Protein 5Z08 (pdb70)

Radius of gyration: 28.12 Å; Cα contacts (8 Å, |Δi|>4): 735; chains: 4; bounding box: 85×57×72 Å

Nearest PDB structures (foldseek):
  5z08-assembly1_C  TM=1.010E+00  e=4.435E-18  Thermothielavioides terrestris NRRL 8126
  7pb4-assembly1_K  TM=8.223E-01  e=1.857E-04  Homo sapiens
  7yyh-assembly1_K  TM=5.381E-01  e=1.713E-03  Homo sapiens
  7ywx-assembly1_K  TM=5.232E-01  e=1.217E-02  Homo sapiens
  5z08-assembly1_D  TM=1.023E+00  e=4.153E-07  Thermothielavioides terrestris NRRL 8126

InterPro domains:
  IPR012485 Centromere protein I [PF07778] (4-325)

Sequence (574 aa):
GLPRLIDAIEEASKIPAKRRQTPIKPTIEKLTTHLYTHGASPDSLLRLADLLTLRNHLDQASLAAITRNLYPSSTVSDEVVLRFIGALGHGQLKPTLALQALFLRWLVMVYHLLENPGVLGQVYGVLFDLLDTAAIRPQLCHLLALVTRRKHVRPFRIQAILTLSRQTGGDPNLTGLLRVFKNYYPEIIVSAFKHPDPQWRQHLDEIQQRRSEAGLPRLIDAIEEASKIPAKRRQTPIKPTIEKLTTHLYTHGASPDSLLRLADLLTLRNHLDQASLAAITRNLYPSSTVSDEVVLRFIGALGHGQLKPTLALQALFLRWLVMVYHLLENPGVLGQVYGVLFDLLDTAAIRPQLCHLLALVTRRKHVRPFRIQAILTLSRQTGGDPNLTGLLRVFKNYYPEIIVSAFKHPDPQWRQHLDEIQQRRSEARQKDEWAKKTSSLMKQLDWFIGEHLGAMLAAEALAASAEMRDLIEQLMNKLVEAGGDNSATYVEIPRESAAARFLVRSKVAMFHPNDARRLRLVDFGRDLDDHEAEMKSNRRRWRIMKGAASAIVAGSGIDWVRDERLRDLVLDLP

Solvent-accessible surface area: 28111 Å² total; per-residue (Å²): 80,10,74,182,32,0,75,45,0,61,128,12,3,133,66,59,66,204,195,44,193,96,91,12,132,76,31,6,103,139,0,27,79,47,0,108,60,97,4,0,48,49,115,14,0,41,66,0,0,39,8,2,11,112,166,29,86,11,72,85,77,6,12,19,38,0,6,125,26,0,10,0,30,33,33,0,26,48,94,0,0,78,76,0,7,50,5,5,5,142,44,170,134,71,24,60,52,73,4,0,15,27,0,0,62,6,0,2,4,0,26,59,14,13,97,69,55,43,11,0,16,156,27,4,24,71,0,13,105,26,7,102,18,69,56,0,20,59,49,0,0,13,0,0,7,18,5,0,94,114,138,14,0,110,104,124,33,22,111,47,2,36,46,27,30,174,129,54,46,80,21,87,33,1,75,0,0,18,94,13,0,36,114,65,64,121,140,64,118,165,68,67,10,143,15,51,36,76,146,18,45,86,29,1,20,79,5,15,41,116,57,5,59,44,86,12,72,196,27,1,71,45,1,42,101,21,9,160,49,54,58,205,156,35,188,93,98,18,152,73,37,5,84,137,0,18,85,48,0,107,66,96,4,0,42,53,108,8,0,49,73,0,0,41,12,3,8,78,163,44,90,13,66,84,76,12,12,18,27,0,5,121,23,0,11,0,32,32,37,0,20,39,59,0,0,1,30,1,1,20,2,6,3,127,39,158,90,40,20,59,58,74,4,0,15,24,0,0,55,4,1,3,3,0,23,50,16,15,102,62,60,42,2,0,14,23,2,4,22,19,0,10,40,33,3,81,19,65,60,0,20,54,47,0,0,15,0,0,7,14,6,1,108,104,86,11,0,23,32,39,30,26,106,49,3,41,48,26,19,176,126,56,71,38,23,83,27,1,54,3,0,13,115,24,0,68,129,71,19,95,141,12,122,152,57,55,12,133,13,58,29,82,144,14,44,82,27,2,17,80,3,21,39,109,57,8,69,29,197,106,52,97,91,47,40,148,85,15,57,62,17,68,145,54,2,49,60,0,2,38,113,64,0,0,54,104,38,64,127,152,28,126,64,16,14,68,88,0,75,80,16,9,68,91,3,18,75,32,10,41,139,23,52,61,85,89,90,59,3,47,5,110,15,102,200,170,21,48,2,2,148,15,0,41,168,9,79,3,2,86,71,49,119,136,36,65,86,64,0,22,4,18,19,18,0,105,20,74,92,47,220,73,85,99,10,81,42,31,31,46,80,13,55,3,8,16,18,2,0,17,11,0,0,22,35,12,28,45,47,9,3,80,56,140,111,4,43,92,2,2,32,39,66,145

Foldseek 3Di:
DLVVLLVVVVVCQAPAQVPDPDDNVVSLVVNLVCCLVQAAEQVRLLSLLCSLWFRTRDDPVSSVSCLLSRQHAAAHELSSVVSLLVQDDDDPGHDDL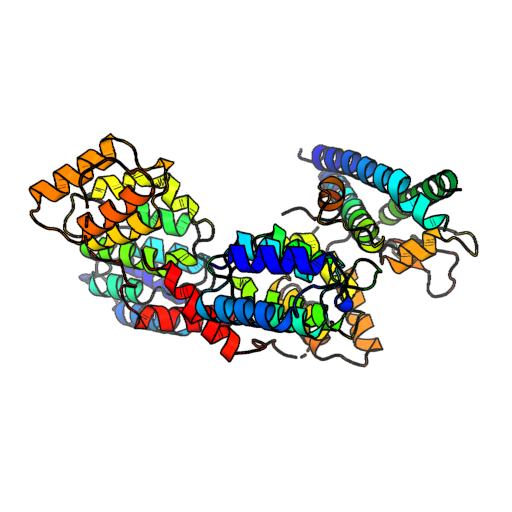LSNLSSLLSCLLRCVRHPCNCSCVVCLCSLLVCCLPVSNNLSSLSSNLVRDDLVPLDPVSLVVLVVSCVVVPHDVSSLQSNQSSCVNPPDDDHPDDDNPDVVSSVSSVVSRVCVVDD/DQVVLLVVVVVVQADAQVPDPDHCVVSLVVNLVVCLVAAAEQVRLLSLLCSLWFDTRDDPVSSVSCLLSRQHAAAYEPSSVVSLLVQDDDDPGHDDLVVNLSVLLSCLLRCVRYPCNCSCVVCLVSLLVCCLPPSNNLSSLSSNLVNDDLVPLDPVSLVVLVVVCVVVVHDVSSLCSVVSSCVNPVVDDHPPDDRPDVVSSVSSVVSHVCVVPD/DCVCVVVVVVVVVLVVVLVCLQPPVLVVLVCVSNVRSVVLNVVVVLQVVQVVVCVPPPPRRWDFAPPDNVSQVVCVVVQQKDADPVDRRIIHGPCPPDDPVD/DCPVVVVVVVVVVVQLVVQQCVLVVVPDPLPPDPVSVVSNDDDD

Structure (mmCIF, N/CA/C/O backbone):
data_5Z08
#
_entry.id   5Z08
#
_cell.length_a   67.847
_cell.length_b   67.847
_cell.length_c   186.269
_cell.angle_alpha   90.00
_cell.angle_beta   90.00
_cell.angle_gamma   90.00
#
_symmetry.space_group_name_H-M   'P 41'
#
loop_
_entity.id
_entity.type
_entity.pdbx_description
1 polymer Cenp-I
2 polymer Cenp-K
3 polymer Cenp-H
4 water water
#
loop_
_atom_site.group_PDB
_atom_site.id
_atom_site.type_symbol
_atom_site.label_atom_id
_atom_site.label_alt_id
_atom_site.label_comp_id
_atom_site.label_asym_id
_atom_site.label_entity_id
_atom_site.label_seq_id
_atom_site.pdbx_PDB_ins_code
_atom_site.Cartn_x
_atom_site.Cartn_y
_atom_site.Cartn_z
_atom_site.occupancy
_atom_site.B_iso_or_equiv
_atom_site.auth_seq_id
_atom_site.auth_comp_id
_atom_site.auth_asym_id
_atom_site.auth_atom_id
_atom_site.pdbx_PDB_model_num
ATOM 1 N N . GLY A 1 8 ? 80.339 57.075 -37.630 1.00 85.13 8 GLY A N 1
ATOM 2 C CA . GLY A 1 8 ? 79.259 56.788 -38.566 1.00 84.70 8 GLY A CA 1
ATOM 3 C C . GLY A 1 8 ? 77.864 56.924 -37.957 1.00 78.02 8 GLY A C 1
ATOM 4 O O . GLY A 1 8 ? 76.847 56.953 -38.650 1.00 72.87 8 GLY A O 1
ATOM 5 N N . LEU A 1 9 ? 77.819 57.002 -36.634 1.00 80.80 9 LEU A N 1
ATOM 6 C CA . LEU A 1 9 ? 76.533 57.169 -35.969 1.00 76.32 9 LEU A CA 1
ATOM 7 C C . LEU A 1 9 ? 75.875 58.522 -36.242 1.00 75.01 9 LEU A C 1
ATOM 8 O O . LEU A 1 9 ? 74.633 58.562 -36.327 1.00 71.88 9 LEU A O 1
ATOM 13 N N . PRO A 1 10 ? 76.603 59.637 -36.399 1.00 77.58 10 PRO A N 1
ATOM 14 C CA . PRO A 1 10 ? 75.934 60.894 -36.797 1.00 75.29 10 PRO A CA 1
ATOM 15 C C . PRO A 1 10 ? 75.037 60.784 -38.026 1.00 71.01 10 PRO A C 1
ATOM 16 O O . PRO A 1 10 ? 73.905 61.287 -38.004 1.00 69.14 10 PRO A O 1
ATOM 20 N N . ARG A 1 11 ? 75.514 60.144 -39.099 1.00 66.96 11 ARG A N 1
ATOM 21 C CA . ARG A 1 11 ? 74.735 60.078 -40.334 1.00 64.37 11 ARG A CA 1
ATOM 22 C C . ARG A 1 11 ? 73.434 59.296 -40.142 1.00 63.29 11 ARG A C 1
ATOM 23 O O . ARG A 1 11 ? 72.384 59.685 -40.670 1.00 62.82 11 ARG A O 1
ATOM 31 N N . LEU A 1 12 ? 73.484 58.189 -39.394 1.00 59.90 12 LEU A N 1
ATOM 32 C CA . LEU A 1 12 ? 72.269 57.426 -39.102 1.00 58.62 12 LEU A CA 1
ATOM 33 C C . LEU A 1 12 ? 71.223 58.286 -38.395 1.00 52.11 12 LEU A C 1
ATOM 34 O O . LEU A 1 12 ? 70.034 58.239 -38.725 1.00 51.83 12 LEU A O 1
ATOM 39 N N . ILE A 1 13 ? 71.649 59.059 -37.398 1.00 54.99 13 ILE A N 1
ATOM 40 C CA . ILE A 1 13 ? 70.711 59.890 -36.649 1.00 51.98 13 ILE A CA 1
ATOM 41 C C . ILE A 1 13 ? 70.138 60.986 -37.540 1.00 53.29 13 ILE A C 1
ATOM 42 O O . ILE A 1 13 ? 68.926 61.241 -37.528 1.00 50.19 13 ILE A O 1
ATOM 47 N N . ASP A 1 14 ? 71.001 61.656 -38.316 1.00 57.05 14 ASP A N 1
ATOM 48 C CA . ASP A 1 14 ? 70.541 62.613 -39.326 1.00 63.45 14 ASP A CA 1
ATOM 49 C C . ASP A 1 14 ? 69.367 62.068 -40.133 1.00 54.42 14 ASP A C 1
ATOM 50 O O . ASP A 1 14 ? 68.306 62.699 -40.217 1.00 52.68 14 ASP A O 1
ATOM 55 N N . ALA A 1 15 ? 69.516 60.865 -40.688 1.00 52.37 15 ALA A N 1
ATOM 56 C CA . ALA A 1 15 ? 68.452 60.320 -41.520 1.00 49.99 15 ALA A CA 1
ATOM 57 C C . ALA A 1 15 ? 67.204 60.010 -40.695 1.00 52.13 15 ALA A C 1
ATOM 58 O O . ALA A 1 15 ? 66.073 60.198 -41.166 1.00 50.72 15 ALA A O 1
ATOM 60 N N . ILE A 1 16 ? 67.380 59.541 -39.461 1.00 48.02 16 ILE A N 1
ATOM 61 C CA . ILE A 1 16 ? 66.214 59.190 -38.663 1.00 45.30 16 ILE A CA 1
ATOM 62 C C . ILE A 1 16 ? 65.485 60.451 -38.222 1.00 44.77 16 ILE A C 1
ATOM 63 O O . ILE A 1 16 ? 64.250 60.507 -38.232 1.00 48.88 16 ILE A O 1
ATOM 68 N N . GLU A 1 17 ? 66.233 61.503 -37.883 1.00 45.61 17 GLU A N 1
ATOM 69 C CA . GLU A 1 17 ? 65.605 62.791 -37.608 1.00 52.11 17 GLU A CA 1
ATOM 70 C C . GLU A 1 17 ? 64.771 63.259 -38.795 1.00 57.46 17 GLU A C 1
ATOM 71 O O . GLU A 1 17 ? 63.618 63.678 -38.631 1.00 57.89 17 GLU A O 1
ATOM 77 N N . GLU A 1 18 ? 65.349 63.218 -40.003 1.00 53.53 18 GLU A N 1
ATOM 78 C CA . GLU A 1 18 ? 64.623 63.702 -41.176 1.00 59.25 18 GLU A CA 1
ATOM 79 C C . GLU A 1 18 ? 63.315 62.940 -41.349 1.00 52.62 18 GLU A C 1
ATOM 80 O O . GLU A 1 18 ? 62.242 63.540 -41.474 1.00 51.25 18 GLU A O 1
ATOM 86 N N . ALA A 1 19 ? 63.383 61.610 -41.290 1.00 45.83 19 ALA A N 1
ATOM 87 C CA . ALA A 1 19 ? 62.197 60.800 -41.511 1.00 50.18 19 ALA A CA 1
ATOM 88 C C . ALA A 1 19 ? 61.192 60.938 -40.376 1.00 52.22 19 ALA A C 1
ATOM 89 O O . ALA A 1 19 ? 59.989 60.758 -40.598 1.00 54.30 19 ALA A O 1
ATOM 91 N N . SER A 1 20 ? 61.656 61.253 -39.159 1.00 52.31 20 SER A N 1
ATOM 92 C CA . SER A 1 20 ? 60.745 61.378 -38.027 1.00 47.46 20 SER A CA 1
ATOM 93 C C . SER A 1 20 ? 59.753 62.525 -38.202 1.00 50.68 20 SER A C 1
ATOM 94 O O . SER A 1 20 ? 58.723 62.552 -37.521 1.00 52.06 20 SER A O 1
ATOM 97 N N . LYS A 1 21 ? 60.031 63.479 -39.087 1.00 49.36 21 LYS A N 1
ATOM 98 C CA . LYS A 1 21 ? 59.098 64.568 -39.318 1.00 50.71 21 LYS A CA 1
ATOM 99 C C . LYS A 1 21 ? 58.134 64.298 -40.468 1.00 53.09 21 LYS A C 1
ATOM 100 O O . LYS A 1 21 ? 57.302 65.155 -40.769 1.00 62.53 21 LYS A O 1
ATOM 106 N N . ILE A 1 22 ? 58.198 63.140 -41.106 1.00 52.50 22 ILE A N 1
ATOM 107 C CA . ILE A 1 22 ? 57.345 62.834 -42.251 1.00 52.72 22 ILE A CA 1
ATOM 108 C C . ILE A 1 22 ? 56.331 61.760 -41.829 1.00 48.46 22 ILE A C 1
ATOM 109 O O . ILE A 1 22 ? 56.739 60.677 -41.407 1.00 50.12 22 ILE A O 1
ATOM 114 N N . PRO A 1 23 ? 55.031 62.033 -41.922 1.00 50.33 23 PRO A N 1
ATOM 115 C CA . PRO A 1 23 ? 54.036 60.971 -41.696 1.00 52.02 23 PRO A CA 1
ATOM 116 C C . PRO A 1 23 ? 54.395 59.707 -42.475 1.00 52.66 23 PRO A C 1
ATOM 117 O O . PRO A 1 23 ? 54.864 59.770 -43.612 1.00 50.10 23 PRO A O 1
ATOM 121 N N . ALA A 1 24 ? 54.168 58.545 -41.849 1.00 47.91 24 ALA A N 1
ATOM 122 C CA . ALA A 1 24 ? 54.710 57.293 -42.370 1.00 43.67 24 ALA A CA 1
ATOM 123 C C . ALA A 1 24 ? 54.152 56.955 -43.756 1.00 52.39 24 ALA A C 1
ATOM 124 O O . ALA A 1 24 ? 54.873 56.421 -44.609 1.00 57.24 24 ALA A O 1
ATOM 126 N N . LYS A 1 25 ? 52.865 57.229 -43.993 1.00 51.00 25 LYS A N 1
ATOM 127 C CA . LYS A 1 25 ? 52.291 56.952 -45.306 1.00 50.09 25 LYS A CA 1
ATOM 128 C C . LYS A 1 25 ? 52.850 57.853 -46.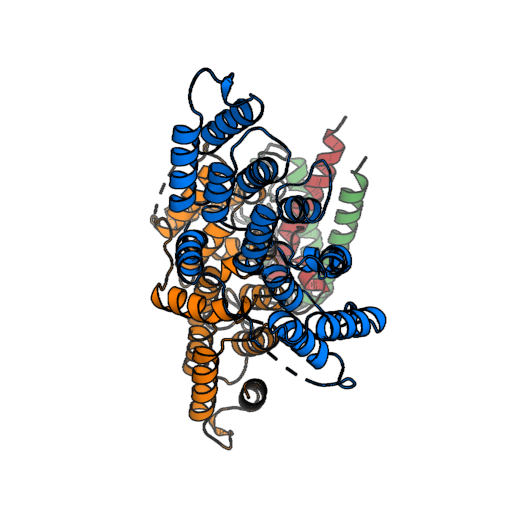391 1.00 57.01 25 LYS A C 1
ATOM 129 O O . LYS A 1 25 ? 52.779 57.487 -47.567 1.00 62.24 25 LYS A O 1
ATOM 135 N N . ARG A 1 26 ? 53.417 59.004 -46.035 1.00 55.19 26 ARG A N 1
ATOM 136 C CA . ARG A 1 26 ? 53.968 59.915 -47.027 1.00 56.23 26 ARG A CA 1
ATOM 137 C C . ARG A 1 26 ? 55.473 59.746 -47.241 1.00 56.46 26 ARG A C 1
ATOM 138 O O . ARG A 1 26 ? 56.038 60.417 -48.111 1.00 53.23 26 ARG A O 1
ATOM 146 N N . ARG A 1 27 ? 56.132 58.853 -46.501 1.00 47.01 27 ARG A N 1
ATOM 147 C CA . ARG A 1 27 ? 57.541 58.594 -46.765 1.00 48.88 27 ARG A CA 1
ATOM 148 C C . ARG A 1 27 ? 57.727 57.930 -48.127 1.00 51.01 27 ARG A C 1
ATOM 149 O O . ARG A 1 27 ? 56.833 57.256 -48.648 1.00 55.71 27 ARG A O 1
ATOM 157 N N . GLN A 1 28 ? 58.910 58.126 -48.700 1.00 54.93 28 GLN A N 1
ATOM 158 C CA . GLN A 1 28 ? 59.264 57.545 -49.992 1.00 53.27 28 GLN A CA 1
ATOM 159 C C . GLN A 1 28 ? 60.106 56.289 -49.844 1.00 52.69 28 GLN A C 1
ATOM 160 O O . GLN A 1 28 ? 60.298 55.556 -50.826 1.00 54.72 28 GLN A O 1
ATOM 166 N N . THR A 1 29 ? 60.575 56.011 -48.633 1.00 49.78 29 THR A N 1
ATOM 167 C CA . THR A 1 29 ? 61.360 54.834 -48.304 1.00 54.84 29 THR A CA 1
ATOM 168 C C . THR A 1 29 ? 61.124 54.556 -46.820 1.00 48.95 29 THR A C 1
ATOM 169 O O . THR A 1 29 ? 60.819 55.491 -46.071 1.00 47.80 29 THR A O 1
ATOM 173 N N . PRO A 1 30 ? 61.157 53.290 -46.396 1.00 48.99 30 PRO A N 1
ATOM 174 C CA . PRO A 1 30 ? 60.968 53.011 -44.957 1.00 46.13 30 PRO A CA 1
ATOM 175 C C . PRO A 1 30 ? 62.157 53.518 -44.157 1.00 49.57 30 PRO A C 1
ATOM 176 O O . PRO A 1 30 ? 63.297 53.501 -44.631 1.00 50.36 30 PRO A O 1
ATOM 180 N N . ILE A 1 31 ? 61.886 53.996 -42.936 1.00 44.09 31 ILE A N 1
ATOM 181 C CA . ILE A 1 31 ? 62.985 54.371 -42.057 1.00 38.37 31 ILE A CA 1
ATOM 182 C C . ILE A 1 31 ? 63.450 53.183 -41.211 1.00 41.92 31 ILE A C 1
ATOM 183 O O . ILE A 1 31 ? 64.581 53.204 -40.702 1.00 46.88 31 ILE A O 1
ATOM 188 N N . LYS A 1 32 ? 62.635 52.132 -41.071 1.00 40.66 32 LYS A N 1
ATOM 189 C CA . LYS A 1 32 ? 62.997 51.052 -40.146 1.00 45.78 32 LYS A CA 1
ATOM 190 C C . LYS A 1 32 ? 64.344 50.378 -40.447 1.00 49.07 32 LYS A C 1
ATOM 191 O O . LYS A 1 32 ? 65.066 50.075 -39.487 1.00 41.35 32 LYS A O 1
ATOM 197 N N . PRO A 1 33 ? 64.758 50.135 -41.700 1.00 48.07 33 PRO A N 1
ATOM 198 C CA . PRO A 1 33 ? 66.117 49.588 -41.911 1.00 43.10 33 PRO A CA 1
ATOM 199 C C . PRO A 1 33 ? 67.235 50.468 -41.358 1.00 44.80 33 PRO A C 1
ATOM 200 O O . PRO A 1 33 ? 68.270 49.952 -40.917 1.00 48.41 33 PRO A O 1
ATOM 204 N N . THR A 1 34 ? 67.079 51.788 -41.420 1.00 44.53 34 THR A N 1
ATOM 205 C CA . THR A 1 34 ? 68.060 52.687 -40.822 1.00 41.78 34 THR A CA 1
ATOM 206 C C . THR A 1 34 ? 67.993 52.639 -39.293 1.00 44.64 34 THR A C 1
ATOM 207 O O . THR A 1 34 ? 69.026 52.696 -38.614 1.00 42.79 34 THR A O 1
ATOM 211 N N . ILE A 1 35 ? 66.789 52.507 -38.730 1.00 38.70 35 ILE A N 1
ATOM 212 C CA . ILE A 1 35 ? 66.678 52.373 -37.279 1.00 39.27 35 ILE A CA 1
ATOM 213 C C . ILE A 1 35 ? 67.341 51.086 -36.807 1.00 40.61 35 ILE A C 1
ATOM 214 O O . ILE A 1 35 ? 67.990 51.055 -35.752 1.00 42.95 35 ILE A O 1
ATOM 219 N N . GLU A 1 36 ? 67.203 50.010 -37.588 1.00 39.60 36 GLU A N 1
ATOM 220 C CA . GLU A 1 36 ? 67.896 48.759 -37.297 1.00 44.06 36 GLU A CA 1
ATOM 221 C C . GLU A 1 36 ? 69.417 48.899 -37.415 1.00 48.81 36 GLU A C 1
ATOM 222 O O . GLU A 1 36 ? 70.157 48.263 -36.651 1.00 42.87 36 GLU A O 1
ATOM 228 N N . LYS A 1 37 ? 69.912 49.709 -38.364 1.00 47.09 37 LYS A N 1
ATOM 229 C CA . LYS A 1 37 ? 71.348 49.995 -38.387 1.00 47.04 37 LYS A CA 1
ATOM 230 C C . LYS A 1 37 ? 71.768 50.792 -37.150 1.00 49.71 37 LYS A C 1
ATOM 231 O O . LYS A 1 37 ? 72.869 50.602 -36.619 1.00 46.24 37 LYS A O 1
ATOM 237 N N . LEU A 1 38 ? 70.913 51.713 -36.706 1.00 44.43 38 LEU A N 1
ATOM 238 C CA . LEU A 1 38 ? 71.210 52.527 -35.535 1.00 45.84 38 LEU A CA 1
ATOM 239 C C . LEU A 1 38 ? 71.287 51.650 -34.299 1.00 45.87 38 LEU A C 1
ATOM 240 O O . LEU A 1 38 ? 72.264 51.673 -33.540 1.00 45.84 38 LEU A O 1
ATOM 245 N N . THR A 1 39 ? 70.247 50.867 -34.115 1.00 44.27 39 THR A N 1
ATOM 246 C CA . THR A 1 39 ? 70.107 49.947 -33.006 1.00 47.94 39 THR A CA 1
ATOM 247 C C . THR A 1 39 ? 71.287 48.978 -32.925 1.00 52.08 39 THR A C 1
ATOM 248 O O . THR A 1 39 ? 71.806 48.708 -31.828 1.00 42.74 39 THR A O 1
ATOM 252 N N . THR A 1 40 ? 71.763 48.486 -34.086 1.00 41.45 40 THR A N 1
ATOM 253 C CA . THR A 1 40 ? 72.919 47.587 -34.113 1.00 44.07 40 THR A CA 1
ATOM 254 C C . THR A 1 40 ? 74.195 48.332 -33.744 1.00 46.37 40 THR A C 1
ATOM 255 O O . THR A 1 40 ? 75.053 47.810 -33.017 1.00 44.59 40 THR A O 1
ATOM 259 N N . HIS A 1 41 ? 74.342 49.555 -34.242 1.00 39.47 41 HIS A N 1
ATOM 260 C CA . HIS A 1 41 ? 75.506 50.343 -33.868 1.00 44.49 41 HIS A CA 1
ATOM 261 C C . HIS A 1 41 ? 75.520 50.652 -32.363 1.00 49.50 41 HIS A C 1
ATOM 262 O O . HIS A 1 41 ? 76.582 50.632 -31.733 1.00 51.28 41 HIS A O 1
ATOM 269 N N . LEU A 1 42 ? 74.355 50.959 -31.781 1.00 47.74 42 LEU A N 1
ATOM 270 C CA . LEU A 1 42 ? 74.269 51.260 -30.350 1.00 49.20 42 LEU A CA 1
ATOM 271 C C . LEU A 1 42 ? 74.685 50.055 -29.519 1.00 50.42 42 LEU A C 1
ATOM 272 O O . LEU A 1 42 ? 75.495 50.170 -28.587 1.00 45.99 42 LEU A O 1
ATOM 277 N N . TYR A 1 43 ? 74.131 48.886 -29.857 1.00 45.64 43 TYR A N 1
ATOM 278 C CA . TYR A 1 43 ? 74.465 47.649 -29.173 1.00 43.96 43 TYR A CA 1
ATOM 279 C C . TYR A 1 43 ? 75.959 47.363 -29.229 1.00 55.36 43 TYR A C 1
ATOM 280 O O . TYR A 1 43 ? 76.530 46.824 -28.270 1.00 63.99 43 TYR A O 1
ATOM 289 N N . THR A 1 44 ? 76.610 47.741 -30.322 1.00 49.90 44 THR A N 1
ATOM 290 C CA . THR A 1 44 ? 78.017 47.412 -30.505 1.00 50.39 44 THR A CA 1
ATOM 291 C C . THR A 1 44 ? 78.927 48.437 -29.839 1.00 50.46 44 THR A C 1
ATOM 292 O O . THR A 1 44 ? 79.907 48.069 -29.189 1.00 58.58 44 THR A O 1
ATOM 296 N N . HIS A 1 45 ? 78.622 49.722 -29.977 1.00 45.69 45 HIS A N 1
ATOM 297 C CA . HIS A 1 45 ? 79.527 50.767 -29.535 1.00 47.13 45 HIS A CA 1
ATOM 298 C C . HIS A 1 45 ? 78.953 51.685 -28.477 1.00 45.62 45 HIS A C 1
ATOM 299 O O . HIS A 1 45 ? 79.703 52.493 -27.920 1.00 47.15 45 HIS A O 1
ATOM 306 N N . GLY A 1 46 ? 77.660 51.631 -28.222 1.00 44.16 46 GLY A N 1
ATOM 307 C CA . GLY A 1 46 ? 77.065 52.614 -27.344 1.00 51.84 46 GLY A CA 1
ATOM 308 C C . GLY A 1 46 ? 76.930 53.984 -27.994 1.00 54.04 46 GLY A C 1
ATOM 309 O O . GLY A 1 46 ? 77.175 54.182 -29.195 1.00 52.25 46 GLY A O 1
ATOM 310 N N . ALA A 1 47 ? 76.534 54.950 -27.163 1.00 45.53 47 ALA A N 1
ATOM 311 C CA . ALA A 1 47 ? 76.234 56.312 -27.601 1.00 46.23 47 ALA A CA 1
ATOM 312 C C . ALA A 1 47 ? 77.031 57.301 -26.767 1.00 52.86 47 ALA A C 1
ATOM 313 O O . ALA A 1 47 ? 76.881 57.335 -25.541 1.00 48.72 47 ALA A O 1
ATOM 315 N N . SER A 1 48 ? 77.846 58.116 -27.431 1.00 49.90 48 SER A N 1
ATOM 316 C CA . SER A 1 48 ? 78.597 59.192 -26.802 1.00 46.89 48 SER A CA 1
ATOM 317 C C . SER A 1 48 ? 77.642 60.216 -26.195 1.00 46.53 48 SER A C 1
ATOM 318 O O . SER A 1 48 ? 76.452 60.219 -26.542 1.00 49.30 48 SER A O 1
ATOM 321 N N . PRO A 1 49 ? 78.129 61.108 -25.306 1.00 50.53 49 PRO A N 1
ATOM 322 C CA . PRO A 1 49 ? 77.241 62.130 -24.717 1.00 50.99 49 PRO A CA 1
ATOM 323 C C . PRO A 1 49 ? 76.476 62.956 -25.730 1.00 55.86 49 PRO A C 1
ATOM 324 O O . PRO A 1 49 ? 75.284 63.226 -25.524 1.00 60.91 49 PRO A O 1
ATOM 328 N N . ASP A 1 50 ? 77.126 63.371 -26.817 1.00 53.41 50 ASP A N 1
ATOM 329 C CA . ASP A 1 50 ? 76.443 64.198 -27.803 1.00 60.25 50 ASP A CA 1
ATOM 330 C C . ASP A 1 50 ? 75.419 63.390 -28.599 1.00 56.49 50 ASP A C 1
ATOM 331 O O . ASP A 1 50 ? 74.354 63.909 -28.947 1.00 53.46 50 ASP A O 1
ATOM 336 N N . SER A 1 51 ? 75.710 62.120 -28.892 1.00 53.77 51 SER A N 1
ATOM 337 C CA . SER A 1 51 ? 74.706 61.296 -29.562 1.00 52.30 51 SER A CA 1
ATOM 338 C C . SER A 1 51 ? 73.532 61.030 -28.634 1.00 53.97 51 SER A C 1
ATOM 339 O O . SER A 1 51 ? 72.377 60.961 -29.082 1.00 50.65 51 SER A O 1
ATOM 342 N N . LEU A 1 52 ? 73.806 60.893 -27.331 1.00 46.88 52 LEU A N 1
ATOM 343 C CA . LEU A 1 52 ? 72.723 60.650 -26.383 1.00 45.27 52 LEU A CA 1
ATOM 344 C C . LEU A 1 52 ? 71.710 61.788 -26.401 1.00 44.62 52 LEU A C 1
ATOM 345 O O . LEU A 1 52 ? 70.501 61.550 -26.328 1.00 42.52 52 LEU A O 1
ATOM 350 N N . LEU A 1 53 ? 72.189 63.035 -26.476 1.00 43.74 53 LEU A N 1
ATOM 351 C CA . LEU A 1 53 ? 71.288 64.181 -26.473 1.00 48.81 53 LEU A CA 1
ATOM 352 C C . LEU A 1 53 ? 70.367 64.155 -27.686 1.00 54.00 53 LEU A C 1
ATOM 353 O O . LEU A 1 53 ? 69.153 64.376 -27.572 1.00 56.23 53 LEU A O 1
ATOM 358 N N . ARG A 1 54 ? 70.933 63.884 -28.865 1.00 53.97 54 ARG A N 1
ATOM 359 C CA . ARG A 1 54 ? 70.124 63.788 -30.079 1.00 46.42 54 ARG A CA 1
ATOM 360 C C . ARG A 1 54 ? 69.103 62.656 -29.989 1.00 42.61 54 ARG A C 1
ATOM 361 O O . ARG A 1 54 ? 67.940 62.832 -30.368 1.00 47.70 54 ARG A O 1
ATOM 369 N N . LEU A 1 55 ? 69.505 61.492 -29.469 1.00 42.52 55 LEU A N 1
ATOM 370 C CA . LEU A 1 55 ? 68.557 60.384 -29.352 1.00 44.59 55 LEU A CA 1
ATOM 371 C C . LEU A 1 55 ? 67.447 60.704 -28.352 1.00 50.27 55 LEU A C 1
ATOM 372 O O . LEU A 1 55 ? 66.270 60.365 -28.574 1.00 48.71 55 LEU A O 1
ATOM 377 N N . ALA A 1 56 ? 67.809 61.355 -27.246 1.00 45.55 56 ALA A N 1
ATOM 378 C CA . ALA A 1 56 ? 66.818 61.752 -26.254 1.00 47.72 56 ALA A CA 1
ATOM 379 C C . ALA A 1 56 ? 65.789 62.681 -26.875 1.00 48.60 56 ALA A C 1
ATOM 380 O O . ALA A 1 56 ? 64.586 62.565 -26.602 1.00 49.58 56 ALA A O 1
ATOM 382 N N . ASP A 1 57 ? 66.247 63.597 -27.735 1.00 46.24 57 ASP A N 1
ATOM 383 C CA . ASP A 1 57 ? 65.321 64.431 -28.497 1.00 51.27 57 ASP A CA 1
ATOM 384 C C . ASP A 1 57 ? 64.397 63.587 -29.373 1.00 48.09 57 ASP A C 1
ATOM 385 O O . ASP A 1 57 ? 63.192 63.844 -29.430 1.00 48.12 57 ASP A O 1
ATOM 390 N N . LEU A 1 58 ? 64.934 62.563 -30.047 1.00 45.37 58 LEU A N 1
ATOM 391 C CA . LEU A 1 58 ? 64.088 61.710 -30.883 1.00 50.12 58 LEU A CA 1
ATOM 392 C C . LEU A 1 58 ? 63.044 60.988 -30.049 1.00 58.37 58 LEU A C 1
ATOM 393 O O . LEU A 1 58 ? 61.913 60.760 -30.507 1.00 54.23 58 LEU A O 1
ATOM 398 N N . LEU A 1 59 ? 63.424 60.582 -28.829 1.00 51.65 59 LEU A N 1
ATOM 399 C CA . LEU A 1 59 ? 62.558 59.757 -28.009 1.00 39.88 59 LEU A CA 1
ATOM 400 C C . LEU A 1 59 ? 61.506 60.563 -27.266 1.00 41.40 59 LEU A C 1
ATOM 401 O O . LEU A 1 59 ? 60.493 59.996 -26.852 1.00 45.73 59 LEU A O 1
ATOM 406 N N . THR A 1 60 ? 61.708 61.865 -27.095 1.00 42.31 60 THR A N 1
ATOM 407 C CA . THR A 1 60 ? 60.853 62.650 -26.219 1.00 45.76 60 THR A CA 1
ATOM 408 C C . THR A 1 60 ? 59.996 63.680 -26.937 1.00 49.69 60 THR A C 1
ATOM 409 O O . THR A 1 60 ? 58.917 64.007 -26.438 1.00 54.27 60 THR A O 1
ATOM 413 N N . LEU A 1 61 ? 60.445 64.209 -28.077 1.00 45.51 61 LEU A N 1
ATOM 414 C CA . LEU A 1 61 ? 59.627 65.128 -28.865 1.00 48.18 61 LEU A CA 1
ATOM 415 C C . LEU A 1 61 ? 58.622 64.356 -29.710 1.00 46.71 61 LEU A C 1
ATOM 416 O O . LEU A 1 61 ? 58.888 63.235 -30.146 1.00 54.94 61 LEU A O 1
ATOM 421 N N . ARG A 1 62 ? 57.461 64.961 -29.936 1.00 52.69 62 ARG A N 1
ATOM 422 C CA . ARG A 1 62 ? 56.447 64.374 -30.813 1.00 49.43 62 ARG A CA 1
ATOM 423 C C . ARG A 1 62 ? 56.957 64.309 -32.235 1.00 54.24 62 ARG A C 1
ATOM 424 O O . ARG A 1 62 ? 57.313 65.341 -32.824 1.00 56.84 62 ARG A O 1
ATOM 432 N N . ASN A 1 63 ? 56.969 63.105 -32.796 1.00 49.96 63 ASN A N 1
ATOM 433 C CA . ASN A 1 63 ? 57.296 62.919 -34.202 1.00 53.14 63 ASN A CA 1
ATOM 434 C C . ASN A 1 63 ? 56.430 61.783 -34.741 1.00 53.42 63 ASN A C 1
ATOM 435 O O . ASN A 1 63 ? 55.518 61.295 -34.060 1.00 45.12 63 ASN A O 1
ATOM 440 N N . HIS A 1 64 ? 56.742 61.341 -35.962 1.00 51.02 64 HIS A N 1
ATOM 441 C CA . HIS A 1 64 ? 55.978 60.317 -36.661 1.00 53.34 64 HIS A CA 1
ATOM 442 C C . HIS A 1 64 ? 56.633 58.936 -36.648 1.00 50.67 64 HIS A C 1
ATOM 443 O O . HIS A 1 64 ? 56.186 58.049 -37.382 1.00 54.58 64 HIS A O 1
ATOM 450 N N . LEU A 1 65 ? 57.681 58.736 -35.859 1.00 44.85 65 LEU A N 1
ATOM 451 C CA . LEU A 1 65 ? 58.200 57.388 -35.649 1.00 44.96 65 LEU A CA 1
ATOM 452 C C . LEU A 1 65 ? 57.180 56.530 -34.907 1.00 49.92 65 LEU A C 1
ATOM 453 O O . LEU A 1 65 ? 56.420 57.020 -34.067 1.00 50.05 65 LEU A O 1
ATOM 458 N N . ASP A 1 66 ? 57.157 55.242 -35.226 1.00 45.66 66 ASP A N 1
ATOM 459 C CA . ASP A 1 66 ? 56.172 54.377 -34.605 1.00 52.24 66 ASP A CA 1
ATOM 460 C C . ASP A 1 66 ? 56.656 53.932 -33.226 1.00 43.06 66 ASP A C 1
ATOM 461 O O . ASP A 1 66 ? 57.853 53.969 -32.916 1.00 41.90 66 ASP A O 1
ATOM 466 N N . GLN A 1 67 ? 55.712 53.474 -32.410 1.00 40.78 67 GLN A N 1
ATOM 467 C CA . GLN A 1 67 ? 56.049 53.082 -31.040 1.00 41.12 67 GLN A CA 1
ATOM 468 C C . GLN A 1 67 ? 57.080 51.963 -31.014 1.00 43.52 67 GLN A C 1
ATOM 469 O O . GLN A 1 67 ? 57.980 51.969 -30.170 1.00 40.38 67 GLN A O 1
ATOM 475 N N . ALA A 1 68 ? 56.967 50.988 -31.933 1.00 42.80 68 ALA A N 1
ATOM 476 C CA . ALA A 1 68 ? 57.926 49.877 -31.952 1.00 43.05 68 ALA A CA 1
ATOM 477 C C . ALA A 1 68 ? 59.345 50.387 -32.175 1.00 48.26 68 ALA A C 1
ATOM 478 O O . ALA A 1 68 ? 60.296 49.932 -31.521 1.00 49.56 68 ALA A O 1
ATOM 480 N N . SER A 1 69 ? 59.504 51.352 -33.081 1.00 42.96 69 SER A N 1
ATOM 481 C CA . SER A 1 69 ? 60.831 51.890 -33.352 1.00 41.19 69 SER A CA 1
ATOM 482 C C . SER A 1 69 ? 61.358 52.707 -32.174 1.00 42.38 69 SER A C 1
ATOM 483 O O . SER A 1 69 ? 62.557 52.675 -31.882 1.00 39.88 69 SER A O 1
ATOM 486 N N . LEU A 1 70 ? 60.491 53.470 -31.502 1.00 46.06 70 LEU A N 1
ATOM 487 C CA . LEU A 1 70 ? 60.943 54.221 -30.331 1.00 48.21 70 LEU A CA 1
ATOM 488 C C . LEU A 1 70 ? 61.381 53.277 -29.212 1.00 45.71 70 LEU A C 1
ATOM 489 O O . LEU A 1 70 ? 62.447 53.460 -28.617 1.00 47.12 70 LEU A O 1
ATOM 494 N N . ALA A 1 71 ? 60.592 52.234 -28.943 1.00 45.72 71 ALA A N 1
ATOM 495 C CA . ALA A 1 71 ? 60.984 51.271 -27.911 1.00 41.79 71 ALA A CA 1
ATOM 496 C C . ALA A 1 71 ? 62.305 50.595 -28.254 1.00 45.41 71 ALA A C 1
ATOM 497 O O . ALA A 1 71 ? 63.143 50.386 -27.373 1.00 47.53 71 ALA A O 1
ATOM 499 N N . ALA A 1 72 ? 62.512 50.234 -29.532 1.00 40.70 72 ALA A N 1
ATOM 500 C CA . ALA A 1 72 ? 63.727 49.511 -29.894 1.00 38.65 72 ALA A CA 1
ATOM 501 C C . ALA A 1 72 ? 64.973 50.373 -29.675 1.00 42.37 72 ALA A C 1
ATOM 502 O O . ALA A 1 72 ? 66.034 49.866 -29.284 1.00 41.11 72 ALA A O 1
ATOM 504 N N . ILE A 1 73 ? 64.873 51.675 -29.935 1.00 46.18 73 ILE A N 1
ATOM 505 C CA . ILE A 1 73 ? 65.993 52.560 -29.655 1.00 40.28 73 ILE A CA 1
ATOM 506 C C . ILE A 1 73 ? 66.214 52.675 -28.146 1.00 42.26 73 ILE A C 1
ATOM 507 O O . ILE A 1 73 ? 67.356 52.654 -27.665 1.00 42.06 73 ILE A O 1
ATOM 512 N N . THR A 1 74 ? 65.132 52.823 -27.378 1.00 44.56 74 THR A N 1
ATOM 513 C CA . THR A 1 74 ? 65.267 52.910 -25.919 1.00 46.11 74 THR A CA 1
ATOM 514 C C . THR A 1 74 ? 65.943 51.664 -25.371 1.00 43.64 74 THR A C 1
ATOM 515 O O . THR A 1 74 ? 66.891 51.757 -24.588 1.00 47.51 74 THR A O 1
ATOM 519 N N . ARG A 1 75 ? 65.504 50.478 -25.822 1.00 39.83 75 ARG A N 1
ATOM 520 C CA . ARG A 1 75 ? 66.090 49.237 -25.327 1.00 44.36 75 ARG A CA 1
ATOM 521 C C . ARG A 1 75 ? 67.542 49.066 -25.733 1.00 48.60 75 ARG A C 1
ATOM 522 O O . ARG A 1 75 ? 68.205 48.162 -25.212 1.00 51.75 75 ARG A O 1
ATOM 530 N N . ASN A 1 76 ? 68.049 49.890 -26.655 1.00 38.77 76 ASN A N 1
ATOM 531 C CA . ASN A 1 76 ? 69.432 49.779 -27.099 1.00 38.61 76 ASN A CA 1
ATOM 532 C C . ASN A 1 76 ? 70.235 51.028 -26.755 1.00 41.52 76 ASN A C 1
ATOM 533 O O . ASN A 1 76 ? 71.346 51.205 -27.263 1.00 43.74 76 ASN A O 1
ATOM 538 N N . LEU A 1 77 ? 69.699 51.892 -25.895 1.00 41.94 77 LEU A N 1
ATOM 539 C CA . LEU A 1 77 ? 70.301 53.187 -25.584 1.00 42.51 77 LEU A CA 1
ATOM 540 C C . LEU A 1 77 ? 71.427 53.036 -24.543 1.00 46.73 77 LEU A C 1
ATOM 541 O O . LEU A 1 77 ? 71.362 53.528 -23.414 1.00 46.82 77 LEU A O 1
ATOM 546 N N . TYR A 1 78 ? 72.466 52.292 -24.932 1.00 43.21 78 TYR A N 1
ATOM 547 C CA . TYR A 1 78 ? 73.606 52.050 -24.052 1.00 47.38 78 TYR A CA 1
ATOM 548 C C . TYR A 1 78 ? 74.539 53.239 -24.128 1.00 48.83 78 TYR A C 1
ATOM 549 O O . TYR A 1 78 ? 75.110 53.504 -25.189 1.00 51.57 78 TYR A O 1
ATOM 558 N N . PRO A 1 79 ? 74.720 53.981 -23.041 1.00 46.15 79 PRO A N 1
ATOM 559 C CA . PRO A 1 79 ? 75.700 55.069 -23.069 1.00 41.27 79 PRO A CA 1
ATOM 560 C C . PRO A 1 79 ? 77.103 54.487 -23.125 1.00 45.98 79 PRO A C 1
ATOM 561 O O . PRO A 1 79 ? 77.446 53.561 -22.385 1.00 52.12 79 PRO A O 1
ATOM 565 N N . SER A 1 80 ? 77.911 55.011 -24.022 1.00 37.32 80 SER A N 1
ATOM 566 C CA . SER A 1 80 ? 79.330 54.991 -23.743 1.00 48.63 80 SER A CA 1
ATOM 567 C C . SER A 1 80 ? 79.624 56.206 -22.858 1.00 61.66 80 SER A C 1
ATOM 568 O O . SER A 1 80 ? 78.902 57.217 -22.897 1.00 67.04 80 SER A O 1
ATOM 571 N N . SER A 1 81 ? 80.660 56.091 -22.035 1.00 61.58 81 SER A N 1
ATOM 572 C CA . SER A 1 81 ? 80.919 57.029 -20.928 1.00 54.86 81 SER A CA 1
ATOM 573 C C . SER A 1 81 ? 79.640 57.494 -20.212 1.00 46.89 81 SER A C 1
ATOM 574 O O . SER A 1 81 ? 78.850 56.658 -19.763 1.00 46.05 81 SER A O 1
ATOM 577 N N . THR A 1 82 ? 79.393 58.800 -20.116 1.00 46.74 82 THR A N 1
ATOM 578 C CA . THR A 1 82 ? 78.522 59.368 -19.085 1.00 55.46 82 THR A CA 1
ATOM 579 C C . THR A 1 82 ? 77.155 59.799 -19.612 1.00 54.01 82 THR A C 1
ATOM 580 O O . THR A 1 82 ? 76.924 59.893 -20.810 1.00 43.78 82 THR A O 1
ATOM 584 N N . VAL A 1 83 ? 76.251 60.118 -18.678 1.00 52.89 83 VAL A N 1
ATOM 585 C CA . VAL A 1 83 ? 74.938 60.687 -18.994 1.00 47.89 83 VAL A CA 1
ATOM 586 C C . VAL A 1 83 ? 74.880 62.112 -18.441 1.00 51.17 83 VAL A C 1
ATOM 587 O O . VAL A 1 83 ? 75.000 62.327 -17.226 1.00 53.99 83 VAL A O 1
ATOM 591 N N . SER A 1 84 ? 74.684 63.080 -19.324 1.00 44.57 84 SER A N 1
ATOM 592 C CA . SER A 1 84 ? 74.697 64.476 -18.907 1.00 46.10 84 SER A CA 1
ATOM 593 C C . SER A 1 84 ? 73.365 64.875 -18.273 1.00 46.99 84 SER A C 1
ATOM 594 O O . SER A 1 84 ? 72.340 64.197 -18.425 1.00 47.28 84 SER A O 1
ATOM 597 N N . ASP A 1 85 ? 73.378 66.032 -17.603 1.00 49.14 85 ASP A N 1
ATOM 598 C CA . ASP A 1 85 ? 72.151 66.571 -17.015 1.00 55.30 85 ASP A CA 1
ATOM 599 C C . ASP A 1 85 ? 71.119 66.910 -18.083 1.00 56.18 85 ASP A C 1
ATOM 600 O O . ASP A 1 85 ? 69.920 66.632 -17.916 1.00 51.33 85 ASP A O 1
ATOM 605 N N . GLU A 1 86 ? 71.566 67.522 -19.186 1.00 55.05 86 GLU A N 1
ATOM 606 C CA . GLU A 1 86 ? 70.634 67.888 -20.246 1.00 58.19 86 GLU A CA 1
ATOM 607 C C . GLU A 1 86 ? 69.917 66.663 -20.791 1.00 49.83 86 GLU A C 1
ATOM 608 O O . GLU A 1 86 ? 68.707 66.706 -21.039 1.00 52.57 86 GLU A O 1
ATOM 614 N N . VAL A 1 87 ? 70.629 65.544 -20.934 1.00 43.92 87 VAL A N 1
ATOM 615 C CA . VAL A 1 87 ? 69.966 64.303 -21.329 1.00 47.79 87 VAL A CA 1
ATOM 616 C C . VAL A 1 87 ? 68.934 63.897 -20.278 1.00 52.48 87 VAL A C 1
ATOM 617 O O . VAL A 1 87 ? 67.772 63.598 -20.596 1.00 49.72 87 VAL A O 1
ATOM 621 N N . VAL A 1 88 ? 69.339 63.885 -19.003 1.00 43.60 88 VAL A N 1
ATOM 622 C CA . VAL A 1 88 ? 68.410 63.479 -17.955 1.00 37.42 88 VAL A CA 1
ATOM 623 C C . VAL A 1 88 ? 67.181 64.379 -17.967 1.00 39.74 88 VAL A C 1
ATOM 624 O O . VAL A 1 88 ? 66.036 63.905 -17.898 1.00 42.26 88 VAL A O 1
ATOM 628 N N . LEU A 1 89 ? 67.397 65.688 -18.104 1.00 38.11 89 LEU A N 1
ATOM 629 C CA . LEU A 1 89 ? 66.282 66.614 -18.012 1.00 42.98 89 LEU A CA 1
ATOM 630 C C . LEU A 1 89 ? 65.358 66.524 -19.220 1.00 45.91 89 LEU A C 1
ATOM 631 O O . LEU A 1 89 ? 64.154 66.791 -19.084 1.00 50.20 89 LEU A O 1
ATOM 636 N N . ARG A 1 90 ? 65.877 66.133 -20.393 1.00 45.89 90 ARG A N 1
ATOM 637 C CA . ARG A 1 90 ? 64.989 65.884 -21.527 1.00 48.77 90 ARG A CA 1
ATOM 638 C C . ARG A 1 90 ? 64.005 64.780 -21.191 1.00 45.47 90 ARG A C 1
ATOM 639 O O . ARG A 1 90 ? 62.809 64.889 -21.477 1.00 48.50 90 ARG A O 1
ATOM 647 N N . PHE A 1 91 ? 64.499 63.690 -20.604 1.00 40.32 91 PHE A N 1
ATOM 648 C CA . PHE A 1 91 ? 63.599 62.613 -20.215 1.00 48.09 91 PHE A CA 1
ATOM 649 C C . PHE A 1 91 ? 62.643 63.055 -19.110 1.00 52.07 91 PHE A C 1
ATOM 650 O O . PHE A 1 91 ? 61.435 62.799 -19.197 1.00 49.30 91 PHE A O 1
ATOM 658 N N . ILE A 1 92 ? 63.154 63.732 -18.069 1.00 50.51 92 ILE A N 1
ATOM 659 C CA . ILE A 1 92 ? 62.270 64.158 -16.976 1.00 47.71 92 ILE A CA 1
ATOM 660 C C . ILE A 1 92 ? 61.138 65.017 -17.525 1.00 45.95 92 ILE A C 1
ATOM 661 O O . ILE A 1 92 ? 59.964 64.785 -17.227 1.00 50.87 92 ILE A O 1
ATOM 666 N N . GLY A 1 93 ? 61.470 65.981 -18.387 1.00 50.66 93 GLY A N 1
ATOM 667 C CA . GLY A 1 93 ? 60.458 66.872 -18.933 1.00 52.52 93 GLY A CA 1
ATOM 668 C C . GLY A 1 93 ? 59.417 66.184 -19.798 1.00 51.56 93 GLY A C 1
ATOM 669 O O . GLY A 1 93 ? 58.397 66.805 -20.117 1.00 53.53 93 GLY A O 1
ATOM 670 N N . ALA A 1 94 ? 59.639 64.924 -20.167 1.00 48.82 94 ALA A N 1
ATOM 671 C CA . ALA A 1 94 ? 58.712 64.165 -21.003 1.00 49.39 94 ALA A CA 1
ATOM 672 C C . ALA A 1 94 ? 57.703 63.350 -20.202 1.00 58.82 94 ALA A C 1
ATOM 673 O O . ALA A 1 94 ? 56.805 62.743 -20.806 1.00 53.96 94 ALA A O 1
ATOM 675 N N . LEU A 1 95 ? 57.820 63.327 -18.870 1.00 50.71 95 LEU A N 1
ATOM 676 C CA . LEU A 1 95 ? 56.988 62.469 -18.033 1.00 49.66 95 LEU A CA 1
ATOM 677 C C . LEU A 1 95 ? 55.641 63.113 -17.725 1.00 44.32 95 LEU A C 1
ATOM 678 O O . LEU A 1 95 ? 55.513 64.340 -17.649 1.00 48.90 95 LEU A O 1
ATOM 683 N N . GLY A 1 96 ? 54.632 62.271 -17.533 1.00 40.85 96 GLY A N 1
ATOM 684 C CA . GLY A 1 96 ? 53.306 62.769 -17.199 1.00 38.92 96 GLY A CA 1
ATOM 685 C C . GLY A 1 96 ? 52.417 62.978 -18.416 1.00 45.64 96 GLY A C 1
ATOM 686 O O . GLY A 1 96 ? 52.732 62.584 -19.543 1.00 47.06 96 GLY A O 1
ATOM 687 N N . HIS A 1 97 ? 51.278 63.630 -18.169 1.00 41.07 97 HIS A N 1
ATOM 688 C CA . HIS A 1 97 ? 50.275 63.900 -19.188 1.00 56.24 97 HIS A CA 1
ATOM 689 C C . HIS A 1 97 ? 50.513 65.251 -19.856 1.00 57.31 97 HIS A C 1
ATOM 690 O O . HIS A 1 97 ? 50.794 66.251 -19.191 1.00 56.73 97 HIS A O 1
ATOM 697 N N . GLY A 1 98 ? 50.388 65.274 -21.179 1.00 53.52 98 GLY A N 1
ATOM 698 C CA . GLY A 1 98 ? 50.546 66.507 -21.926 1.00 57.12 98 GLY A CA 1
ATOM 699 C C . GLY A 1 98 ? 50.521 66.295 -23.426 1.00 55.05 98 GLY A C 1
ATOM 700 O O . GLY A 1 98 ? 50.907 65.230 -23.917 1.00 49.33 98 GLY A O 1
ATOM 701 N N . GLN A 1 99 ? 50.090 67.325 -24.157 1.00 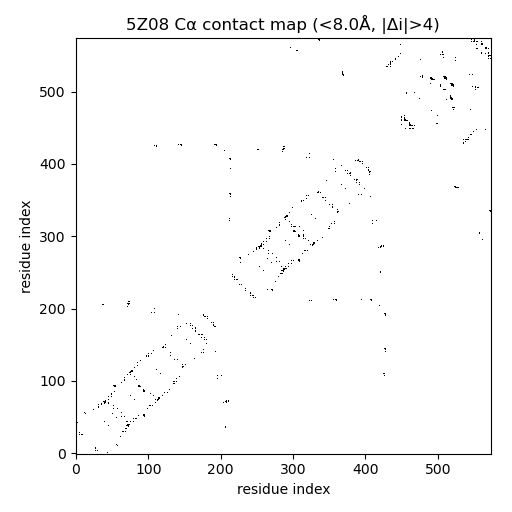59.01 99 GLN A N 1
ATOM 702 C CA . GLN A 1 99 ? 49.920 67.220 -25.601 1.00 60.30 99 GLN A CA 1
ATOM 703 C C . GLN A 1 99 ? 51.210 66.850 -26.320 1.00 63.13 99 GLN A C 1
ATOM 704 O O . GLN A 1 99 ? 51.164 66.234 -27.393 1.00 60.60 99 GLN A O 1
ATOM 710 N N . LEU A 1 100 ? 52.360 67.244 -25.781 1.00 55.68 100 LEU A N 1
ATOM 711 C CA . LEU A 1 100 ? 53.625 67.022 -26.463 1.00 51.99 100 LEU A CA 1
ATOM 712 C C . LEU A 1 100 ? 54.378 65.818 -25.926 1.00 49.88 100 LEU A C 1
ATOM 713 O O . LEU A 1 100 ? 55.417 65.448 -26.497 1.00 48.12 100 LEU A O 1
ATOM 718 N N . LYS A 1 101 ? 53.858 65.171 -24.870 1.00 48.89 101 LYS A N 1
ATOM 719 C CA . LYS A 1 101 ? 54.623 64.142 -24.181 1.00 49.67 101 LYS A CA 1
ATOM 720 C C . LYS A 1 101 ? 54.442 62.789 -24.848 1.00 49.66 101 LYS A C 1
ATOM 721 O O . LYS A 1 101 ? 53.440 62.536 -25.518 1.00 46.31 101 LYS A O 1
ATOM 727 N N . PRO A 1 102 ? 55.402 61.901 -24.684 1.00 47.26 102 PRO A N 1
ATOM 728 C CA . PRO A 1 102 ? 55.282 60.552 -25.261 1.00 41.76 102 PRO A CA 1
ATOM 729 C C . PRO A 1 102 ? 54.301 59.649 -24.521 1.00 52.50 102 PRO A C 1
ATOM 730 O O . PRO A 1 102 ? 53.751 60.018 -23.473 1.00 49.66 102 PRO A O 1
ATOM 734 N N . THR A 1 103 ? 54.107 58.438 -25.038 1.00 46.63 103 THR A N 1
ATOM 735 C CA . THR A 1 103 ? 53.195 57.493 -24.404 1.00 47.10 103 THR A CA 1
ATOM 736 C C . THR A 1 103 ? 53.690 57.068 -23.019 1.00 42.43 103 THR A C 1
ATOM 737 O O . THR A 1 103 ? 54.891 57.033 -22.734 1.00 37.35 103 THR A O 1
ATOM 741 N N . LEU A 1 104 ? 52.748 56.704 -22.156 1.00 47.98 104 LEU A N 1
ATOM 742 C CA . LEU A 1 104 ? 53.144 56.253 -20.825 1.00 45.83 104 LEU A CA 1
ATOM 743 C C . LEU A 1 104 ? 54.010 55.001 -20.915 1.00 48.36 104 LEU A C 1
ATOM 744 O O . LEU A 1 104 ? 54.946 54.826 -20.123 1.00 54.52 104 LEU A O 1
ATOM 749 N N . ALA A 1 105 ? 53.745 54.142 -21.913 1.00 43.55 105 ALA A N 1
ATOM 750 C CA . ALA A 1 105 ? 54.562 52.939 -22.078 1.00 42.43 105 ALA A CA 1
ATOM 751 C C . ALA A 1 105 ? 56.012 53.298 -22.386 1.00 44.97 105 ALA A C 1
ATOM 752 O O . ALA A 1 105 ? 56.942 52.654 -21.882 1.00 49.68 105 ALA A O 1
ATOM 754 N N . LEU A 1 106 ? 56.231 54.348 -23.177 1.00 41.05 106 LEU A N 1
ATOM 755 C CA . LEU A 1 106 ? 57.605 54.767 -23.426 1.00 44.32 106 LEU A CA 1
ATOM 756 C C . LEU A 1 106 ? 58.186 55.444 -22.198 1.00 47.68 106 LEU A C 1
ATOM 757 O O . LEU A 1 106 ? 59.357 55.236 -21.866 1.00 45.74 106 LEU A O 1
ATOM 762 N N . GLN A 1 107 ? 57.372 56.250 -21.508 1.00 45.26 107 GLN A N 1
ATOM 763 C CA . GLN A 1 107 ? 57.815 56.862 -20.262 1.00 46.80 107 GLN A CA 1
ATOM 764 C C . GLN A 1 107 ? 58.271 55.803 -19.267 1.00 47.25 107 GLN A C 1
ATOM 765 O O . GLN A 1 107 ? 59.278 55.988 -18.577 1.00 48.08 107 GLN A O 1
ATOM 771 N N . ALA A 1 108 ? 57.579 54.658 -19.222 1.00 43.97 108 ALA A N 1
ATOM 772 C CA . ALA A 1 108 ? 57.994 53.589 -18.314 1.00 46.25 108 ALA A CA 1
ATOM 773 C C . ALA A 1 108 ? 59.385 53.068 -18.671 1.00 51.26 108 ALA A C 1
ATOM 774 O O . ALA A 1 108 ? 60.206 52.810 -17.773 1.00 45.60 108 ALA A O 1
ATOM 776 N N . LEU A 1 109 ? 59.678 52.935 -19.976 1.00 43.19 109 LEU A N 1
ATOM 777 C CA . LEU A 1 109 ? 61.012 52.531 -20.428 1.00 43.52 109 LEU A CA 1
ATOM 778 C C . LEU A 1 109 ? 62.065 53.603 -20.171 1.00 41.35 109 LEU A C 1
ATOM 779 O O . LEU A 1 109 ? 63.229 53.268 -19.932 1.00 46.79 109 LEU A O 1
ATOM 784 N N . PHE A 1 110 ? 61.694 54.884 -20.258 1.00 37.42 110 PHE A N 1
ATOM 785 C CA . PHE A 1 110 ? 62.617 55.962 -19.888 1.00 38.49 110 PHE A CA 1
ATOM 786 C C . PHE A 1 110 ? 63.022 55.860 -18.422 1.00 37.71 110 PHE A C 1
ATOM 787 O O . PHE A 1 110 ? 64.207 55.998 -18.067 1.00 36.84 110 PHE A O 1
ATOM 795 N N . LEU A 1 111 ? 62.038 55.646 -17.546 1.00 36.88 111 LEU A N 1
ATOM 796 C CA . LEU A 1 111 ? 62.327 55.542 -16.118 1.00 42.34 111 LEU A CA 1
ATOM 797 C C . LEU A 1 111 ? 63.116 54.274 -15.810 1.00 44.01 111 LEU A C 1
ATOM 798 O O . LEU A 1 111 ? 64.018 54.288 -14.967 1.00 47.66 111 LEU A O 1
ATOM 803 N N . ARG A 1 112 ? 62.800 53.167 -16.491 1.00 46.69 112 ARG A N 1
ATOM 804 C CA . ARG A 1 112 ? 63.647 51.982 -16.403 1.00 44.22 112 ARG A CA 1
ATOM 805 C C . ARG A 1 112 ? 65.084 52.316 -16.798 1.00 46.68 112 ARG A C 1
ATOM 806 O O . ARG A 1 112 ? 66.039 51.909 -16.118 1.00 46.87 112 ARG A O 1
ATOM 814 N N . TRP A 1 113 ? 65.249 53.100 -17.876 1.00 35.60 113 TRP A N 1
ATOM 815 C CA . TRP A 1 113 ? 66.583 53.468 -18.357 1.00 41.33 113 TRP A CA 1
ATOM 816 C C . TRP A 1 113 ? 67.326 54.314 -17.320 1.00 42.97 113 TRP A C 1
ATOM 817 O O . TRP A 1 113 ? 68.490 54.045 -16.990 1.00 48.86 113 TRP A O 1
ATOM 828 N N . LEU A 1 114 ? 66.660 55.337 -16.777 1.00 38.82 114 LEU A N 1
ATOM 829 C CA . LEU A 1 114 ? 67.310 56.177 -15.761 1.00 39.56 114 LEU A CA 1
ATOM 830 C C . LEU A 1 114 ? 67.823 55.346 -14.589 1.00 45.38 114 LEU A C 1
ATOM 831 O O . LEU A 1 114 ? 68.954 55.557 -14.117 1.00 43.22 114 LEU A O 1
ATOM 836 N N . VAL A 1 115 ? 67.025 54.373 -14.127 1.00 39.97 115 VAL A N 1
ATOM 837 C CA . VAL A 1 115 ? 67.502 53.461 -13.087 1.00 49.91 115 VAL A CA 1
ATOM 838 C C . VAL A 1 115 ? 68.765 52.740 -13.551 1.00 52.62 115 VAL A C 1
ATOM 839 O O . VAL A 1 115 ? 69.777 52.693 -12.840 1.00 50.63 115 VAL A O 1
ATOM 843 N N . MET A 1 116 ? 68.724 52.171 -14.756 1.00 48.62 116 MET A N 1
ATOM 844 C CA . MET A 1 116 ? 69.837 51.360 -15.225 1.00 43.52 116 MET A CA 1
ATOM 845 C C . MET A 1 116 ? 71.091 52.179 -15.528 1.00 40.48 116 MET A C 1
ATOM 846 O O . MET A 1 116 ? 72.183 51.611 -15.526 1.00 42.21 116 MET A O 1
ATOM 851 N N . VAL A 1 117 ? 70.977 53.483 -15.790 1.00 40.16 117 VAL A N 1
ATOM 852 C CA . VAL A 1 117 ? 72.159 54.312 -16.025 1.00 44.63 117 VAL A CA 1
ATOM 853 C C . VAL A 1 117 ? 72.419 55.273 -14.872 1.00 51.38 117 VAL A C 1
ATOM 854 O O . VAL A 1 117 ? 73.286 56.152 -14.989 1.00 48.39 117 VAL A O 1
ATOM 858 N N . TYR A 1 118 ? 71.704 55.114 -13.745 1.00 44.66 118 TYR A N 1
ATOM 859 C CA . TYR A 1 118 ? 71.884 56.015 -12.610 1.00 45.42 118 TYR A CA 1
ATOM 860 C C . TYR A 1 118 ? 73.357 56.170 -12.228 1.00 44.16 118 TYR A C 1
ATOM 861 O O . TYR A 1 118 ? 73.815 57.280 -11.941 1.00 43.52 118 TYR A O 1
ATOM 870 N N . HIS A 1 119 ? 74.118 55.072 -12.225 1.00 42.52 119 HIS A N 1
ATOM 871 C CA . HIS A 1 119 ? 75.527 55.137 -11.837 1.00 45.11 119 HIS A CA 1
ATOM 872 C C . HIS A 1 119 ? 76.384 55.871 -12.860 1.00 49.84 119 HIS A C 1
ATOM 873 O O . HIS A 1 119 ? 77.571 56.095 -12.600 1.00 52.18 119 HIS A O 1
ATOM 880 N N . LEU A 1 120 ? 75.825 56.230 -14.018 1.00 39.70 120 LEU A N 1
ATOM 881 C CA . LEU A 1 120 ? 76.576 56.887 -15.076 1.00 47.96 120 LEU A CA 1
ATOM 882 C C . LEU A 1 120 ? 76.272 58.377 -15.173 1.00 48.78 120 LEU A C 1
ATOM 883 O O . LEU A 1 120 ? 76.872 59.061 -16.000 1.00 53.44 120 LEU A O 1
ATOM 888 N N . LEU A 1 121 ? 75.350 58.896 -14.361 1.00 50.20 121 LEU A N 1
ATOM 889 C CA . LEU A 1 121 ? 75.058 60.324 -14.409 1.00 49.35 121 LEU A CA 1
ATOM 890 C C . LEU A 1 121 ? 76.305 61.122 -14.049 1.00 50.52 121 LEU A C 1
ATOM 891 O O . LEU A 1 121 ? 77.002 60.797 -13.080 1.00 54.82 121 LEU A O 1
ATOM 896 N N . GLU A 1 122 ? 76.609 62.149 -14.851 1.00 44.08 122 GLU A N 1
ATOM 897 C CA . GLU A 1 122 ? 77.696 63.060 -14.503 1.00 43.62 122 GLU A CA 1
ATOM 898 C C . GLU A 1 122 ? 77.431 63.730 -13.166 1.00 50.97 122 GLU A C 1
ATOM 899 O O . GLU A 1 122 ? 78.364 64.043 -12.410 1.00 48.32 122 GLU A O 1
ATOM 905 N N . ASN A 1 123 ? 76.161 63.977 -12.869 1.00 49.63 123 ASN A N 1
ATOM 906 C CA . ASN A 1 123 ? 75.755 64.749 -11.697 1.00 51.64 123 ASN A CA 1
ATOM 907 C C . ASN A 1 123 ? 74.467 64.110 -11.207 1.00 54.09 123 ASN A C 1
ATOM 908 O O . ASN A 1 123 ? 73.364 64.553 -11.543 1.00 51.01 123 ASN A O 1
ATOM 913 N N . PRO A 1 124 ? 74.571 63.021 -10.438 1.00 57.50 124 PRO A N 1
ATOM 914 C CA . PRO A 1 124 ? 73.351 62.338 -9.970 1.00 51.89 124 PRO A CA 1
ATOM 915 C C . PRO A 1 124 ? 72.429 63.258 -9.197 1.00 47.95 124 PRO A C 1
ATOM 916 O O . PRO A 1 124 ? 71.206 63.094 -9.272 1.00 48.39 124 PRO A O 1
ATOM 920 N N . GLY A 1 125 ? 72.980 64.241 -8.477 1.00 51.09 125 GLY A N 1
ATOM 921 C CA . GLY A 1 125 ? 72.188 65.240 -7.779 1.00 52.34 125 GLY A CA 1
ATOM 922 C C . GLY A 1 125 ? 71.116 65.901 -8.633 1.00 53.92 125 GLY A C 1
ATOM 923 O O . GLY A 1 125 ? 70.132 66.414 -8.091 1.00 50.52 125 GLY A O 1
ATOM 924 N N . VAL A 1 126 ? 71.280 65.887 -9.964 1.00 52.55 126 VAL A N 1
ATOM 925 C CA . VAL A 1 126 ? 70.295 66.534 -10.831 1.00 54.05 126 VAL A CA 1
ATOM 926 C C . VAL A 1 126 ? 68.900 65.985 -10.558 1.00 52.65 126 VAL A C 1
ATOM 927 O O . VAL A 1 126 ? 67.916 66.733 -10.539 1.00 52.30 126 VAL A O 1
ATOM 931 N N . LEU A 1 127 ? 68.797 64.678 -10.305 1.00 49.50 127 LEU A N 1
ATOM 932 C CA . LEU A 1 127 ? 67.498 64.078 -10.062 1.00 46.21 127 LEU A CA 1
ATOM 933 C C . LEU A 1 127 ? 66.911 64.527 -8.734 1.00 50.66 127 LEU A C 1
ATOM 934 O O . LEU A 1 127 ? 65.686 64.547 -8.582 1.00 52.43 127 LEU A O 1
ATOM 939 N N . GLY A 1 128 ? 67.758 64.911 -7.781 1.00 51.05 128 GLY A N 1
ATOM 940 C CA . GLY A 1 128 ? 67.249 65.454 -6.540 1.00 51.68 128 GLY A CA 1
ATOM 941 C C . GLY A 1 128 ? 66.614 66.812 -6.729 1.00 56.86 128 GLY A C 1
ATOM 942 O O . GLY A 1 128 ? 65.676 67.170 -6.011 1.00 62.55 128 GLY A O 1
ATOM 943 N N . GLN A 1 129 ? 67.102 67.582 -7.699 1.00 58.11 129 GLN A N 1
ATOM 944 C CA . GLN A 1 129 ? 66.523 68.893 -7.958 1.00 63.79 129 GLN A CA 1
ATOM 945 C C . GLN A 1 129 ? 65.160 68.807 -8.633 1.00 58.50 129 GLN A C 1
ATOM 946 O O . GLN A 1 129 ? 64.420 69.791 -8.605 1.00 59.43 129 GLN A O 1
ATOM 952 N N . VAL A 1 130 ? 64.800 67.663 -9.219 1.00 52.62 130 VAL A N 1
ATOM 953 C CA . VAL A 1 130 ? 63.468 67.499 -9.807 1.00 56.86 130 VAL A CA 1
ATOM 954 C C . VAL A 1 130 ? 62.663 66.446 -9.048 1.00 54.66 130 VAL A C 1
ATOM 955 O O . VAL A 1 130 ? 61.810 65.758 -9.624 1.00 54.28 130 VAL A O 1
ATOM 959 N N . TYR A 1 131 ? 62.933 66.313 -7.752 1.00 54.16 131 TYR A N 1
ATOM 960 C CA . TYR A 1 131 ? 62.282 65.273 -6.962 1.00 52.13 131 TYR A CA 1
ATOM 961 C C . TYR A 1 131 ? 60.764 65.404 -6.993 1.00 54.55 131 TYR A C 1
ATOM 962 O O . TYR A 1 131 ? 60.048 64.399 -7.089 1.00 53.39 131 TYR A O 1
ATOM 971 N N . GLY A 1 132 ? 60.253 66.629 -6.863 1.00 56.30 132 GLY A N 1
ATOM 972 C CA . GLY A 1 132 ? 58.812 66.819 -6.859 1.00 56.06 132 GLY A CA 1
ATOM 973 C C . GLY A 1 132 ? 58.159 66.312 -8.129 1.00 63.80 132 GLY A C 1
ATOM 974 O O . GLY A 1 132 ? 57.118 65.649 -8.075 1.00 63.88 132 GLY A O 1
ATOM 975 N N . VAL A 1 133 ? 58.789 66.585 -9.286 1.00 57.10 133 VAL A N 1
ATOM 976 C CA . VAL A 1 133 ? 58.250 66.149 -10.572 1.00 53.88 133 VAL A CA 1
ATOM 977 C C . VAL A 1 133 ? 58.029 64.642 -10.565 1.00 53.97 133 VAL A C 1
ATOM 978 O O . VAL A 1 133 ? 56.965 64.147 -10.948 1.00 56.33 133 VAL A O 1
ATOM 982 N N . LEU A 1 134 ? 59.040 63.890 -10.134 1.00 54.26 134 LEU A N 1
ATOM 983 C CA . LEU A 1 134 ? 58.907 62.439 -10.051 1.00 51.47 134 LEU A CA 1
ATOM 984 C C . LEU A 1 134 ? 57.828 62.039 -9.047 1.00 51.31 134 LEU A C 1
ATOM 985 O O . LEU A 1 134 ? 56.933 61.243 -9.357 1.00 50.19 134 LEU A O 1
ATOM 990 N N . PHE A 1 135 ? 57.886 62.599 -7.841 1.00 51.28 135 PHE A N 1
ATOM 991 C CA . PHE A 1 135 ? 57.020 62.118 -6.773 1.00 47.13 135 PHE A CA 1
ATOM 992 C C . PHE A 1 135 ? 55.562 62.432 -7.067 1.00 53.34 135 PHE A C 1
ATOM 993 O O . PHE A 1 135 ? 54.679 61.651 -6.693 1.00 47.19 135 PHE A O 1
ATOM 1001 N N . ASP A 1 136 ? 55.298 63.550 -7.758 1.00 56.20 136 ASP A N 1
ATOM 1002 C CA . ASP A 1 136 ? 53.934 63.939 -8.118 1.00 60.94 136 ASP A CA 1
ATOM 1003 C C . ASP A 1 136 ? 53.287 62.995 -9.129 1.00 59.76 136 ASP A C 1
ATOM 1004 O O . ASP A 1 136 ? 52.064 63.026 -9.289 1.00 55.62 136 ASP A O 1
ATOM 1009 N N . LEU A 1 137 ? 54.068 62.166 -9.812 1.00 52.38 137 LEU A N 1
ATOM 1010 C CA . LEU A 1 137 ? 53.541 61.229 -10.795 1.00 55.20 137 LEU A CA 1
ATOM 1011 C C . LEU A 1 137 ? 53.182 59.864 -10.205 1.00 60.00 137 LEU A C 1
ATOM 1012 O O . LEU A 1 137 ? 52.780 58.969 -10.960 1.00 59.60 137 LEU A O 1
ATOM 1017 N N . LEU A 1 138 ? 53.334 59.677 -8.882 1.00 49.36 138 LEU A N 1
ATOM 1018 C CA . LEU A 1 138 ? 53.156 58.353 -8.289 1.00 49.54 138 LEU A CA 1
ATOM 1019 C C . LEU A 1 138 ? 51.748 57.792 -8.497 1.00 51.98 138 LEU A C 1
ATOM 1020 O O . LEU A 1 138 ? 51.572 56.569 -8.531 1.00 53.61 138 LEU A O 1
ATOM 1025 N N . ASP A 1 139 ? 50.730 58.644 -8.638 1.00 57.77 139 ASP A N 1
ATOM 1026 C CA . ASP A 1 139 ? 49.393 58.076 -8.798 1.00 62.71 139 ASP A CA 1
ATOM 1027 C C . ASP A 1 139 ? 49.153 57.497 -10.190 1.00 62.17 139 ASP A C 1
ATOM 1028 O O . ASP A 1 139 ? 48.119 56.858 -10.400 1.00 61.93 139 ASP A O 1
ATOM 1033 N N . THR A 1 140 ? 50.074 57.693 -11.130 1.00 54.20 140 THR A N 1
ATOM 1034 C CA . THR A 1 140 ? 49.944 57.153 -12.484 1.00 56.94 140 THR A CA 1
ATOM 1035 C C . THR A 1 140 ? 50.387 55.698 -12.471 1.00 52.42 140 THR A C 1
ATOM 1036 O O . THR A 1 140 ? 51.586 55.402 -12.469 1.00 57.65 140 THR A O 1
ATOM 1040 N N . ALA A 1 141 ? 49.422 54.781 -12.480 1.00 48.48 141 ALA A N 1
ATOM 1041 C CA . ALA A 1 141 ? 49.757 53.357 -12.404 1.00 54.19 141 ALA A CA 1
ATOM 1042 C C . ALA A 1 141 ? 50.677 52.913 -13.543 1.00 51.55 141 ALA A C 1
ATOM 1043 O O . ALA A 1 141 ? 51.525 52.031 -13.358 1.00 47.86 141 ALA A O 1
ATOM 1045 N N . ALA A 1 142 ? 50.568 53.530 -14.713 1.00 51.20 142 ALA A N 1
ATOM 1046 C CA . ALA A 1 142 ? 51.284 52.977 -15.864 1.00 51.79 142 ALA A CA 1
ATOM 1047 C C . ALA A 1 142 ? 52.801 53.118 -15.734 1.00 50.72 142 ALA A C 1
ATOM 1048 O O . ALA A 1 142 ? 53.528 52.370 -16.388 1.00 51.25 142 ALA A O 1
ATOM 1050 N N . ILE A 1 143 ? 53.299 54.007 -14.869 1.00 48.50 143 ILE A N 1
ATOM 1051 C CA . ILE A 1 143 ? 54.741 54.154 -14.662 1.00 47.22 143 ILE A CA 1
ATOM 1052 C C . ILE A 1 143 ? 55.130 54.017 -13.189 1.00 52.89 143 ILE A C 1
ATOM 1053 O O . ILE A 1 143 ? 56.276 54.295 -12.818 1.00 56.64 143 ILE A O 1
ATOM 1058 N N . ARG A 1 144 ? 54.192 53.592 -12.333 1.00 54.66 144 ARG A N 1
ATOM 1059 C CA . ARG A 1 144 ? 54.469 53.541 -10.895 1.00 43.16 144 ARG A CA 1
ATOM 1060 C C . ARG A 1 144 ? 55.613 52.608 -10.529 1.00 47.29 144 ARG A C 1
ATOM 1061 O O . ARG A 1 144 ? 56.465 53.005 -9.712 1.00 51.20 144 ARG A O 1
ATOM 1069 N N . PRO A 1 145 ? 55.693 51.374 -11.043 1.00 53.35 145 PRO A N 1
ATOM 1070 C CA . PRO A 1 145 ? 56.813 50.506 -10.626 1.00 54.25 145 PRO A CA 1
ATOM 1071 C C . PRO A 1 145 ? 58.170 51.092 -10.948 1.00 53.37 145 PRO A C 1
ATOM 1072 O O . PRO A 1 145 ? 59.112 50.961 -10.149 1.00 57.53 145 PRO A O 1
ATOM 1076 N N . GLN A 1 146 ? 58.296 51.749 -12.097 1.00 50.80 146 GLN A N 1
ATOM 1077 C CA . GLN A 1 146 ? 59.583 52.329 -12.472 1.00 48.01 146 GLN A CA 1
ATOM 1078 C C . GLN A 1 146 ? 59.855 53.613 -11.696 1.00 44.76 146 GLN A C 1
ATOM 1079 O O . GLN A 1 146 ? 60.995 53.869 -11.302 1.00 48.98 146 GLN A O 1
ATOM 1085 N N . LEU A 1 147 ? 58.821 54.427 -11.472 1.00 48.64 147 LEU A N 1
ATOM 1086 C CA . LEU A 1 147 ? 58.957 55.601 -10.618 1.00 51.61 147 LEU A CA 1
ATOM 1087 C C . LEU A 1 147 ? 59.472 55.222 -9.231 1.00 52.41 147 LEU A C 1
ATOM 1088 O O . LEU A 1 147 ? 60.420 55.834 -8.714 1.00 53.71 147 LEU A O 1
ATOM 1093 N N . CYS A 1 148 ? 58.849 54.210 -8.610 1.00 48.67 148 CYS A N 1
ATOM 1094 C CA . CYS A 1 148 ? 59.208 53.852 -7.238 1.00 49.68 148 CYS A CA 1
ATOM 1095 C C . CYS A 1 148 ? 60.674 53.474 -7.137 1.00 44.61 148 CYS A C 1
ATOM 1096 O O . CYS A 1 148 ? 61.357 53.880 -6.190 1.00 49.41 148 CYS A O 1
ATOM 1099 N N . HIS A 1 149 ? 61.175 52.706 -8.114 1.00 45.85 149 HIS A N 1
ATOM 1100 C CA . HIS A 1 149 ? 62.581 52.314 -8.111 1.00 46.70 149 HIS A CA 1
ATOM 1101 C C . HIS A 1 149 ? 63.491 53.530 -8.225 1.00 46.08 149 HIS A C 1
ATOM 1102 O O . HIS A 1 149 ? 64.481 53.642 -7.501 1.00 47.78 149 HIS A O 1
ATOM 1109 N N . LEU A 1 150 ? 63.173 54.452 -9.124 1.00 45.43 150 LEU A N 1
ATOM 1110 C CA . LEU A 1 150 ? 64.009 55.639 -9.282 1.00 47.83 150 LEU A CA 1
ATOM 1111 C C . LEU A 1 150 ? 63.959 56.505 -8.030 1.00 46.07 150 LEU A C 1
ATOM 1112 O O . LEU A 1 150 ? 64.998 56.931 -7.504 1.00 48.64 150 LEU A O 1
ATOM 1117 N N . LEU A 1 151 ? 62.744 56.784 -7.549 1.00 49.25 151 LEU A N 1
ATOM 1118 C CA . LEU A 1 151 ? 62.545 57.493 -6.283 1.00 49.21 151 LEU A CA 1
ATOM 1119 C C . LEU A 1 151 ? 63.344 56.859 -5.162 1.00 49.28 151 LEU A C 1
ATOM 1120 O O . LEU A 1 151 ? 64.001 57.559 -4.377 1.00 48.25 151 LEU A O 1
ATOM 1125 N N . ALA A 1 152 ? 63.316 55.526 -5.076 1.00 51.92 152 ALA A N 1
ATOM 1126 C CA . ALA A 1 152 ? 64.063 54.853 -4.019 1.00 50.94 152 ALA A CA 1
ATOM 1127 C C . ALA A 1 152 ? 65.552 55.184 -4.105 1.00 53.23 152 ALA A C 1
ATOM 1128 O O . ALA A 1 152 ? 66.206 55.396 -3.077 1.00 56.50 152 ALA A O 1
ATOM 1130 N N . LEU A 1 153 ? 66.103 55.247 -5.325 1.00 52.77 153 LEU A N 1
ATOM 1131 C CA . LEU A 1 153 ? 67.522 55.571 -5.486 1.00 53.09 153 LEU A CA 1
ATOM 1132 C C . LEU A 1 153 ? 67.818 57.044 -5.211 1.00 48.44 153 LEU A C 1
ATOM 1133 O O . LEU A 1 153 ? 68.890 57.373 -4.692 1.00 50.14 153 LEU A O 1
ATOM 1138 N N . VAL A 1 154 ? 66.888 57.933 -5.542 1.00 48.86 154 VAL A N 1
ATOM 1139 C CA . VAL A 1 154 ? 67.147 59.369 -5.538 1.00 47.64 154 VAL A CA 1
ATOM 1140 C C . VAL A 1 154 ? 66.778 60.047 -4.208 1.00 55.67 154 VAL A C 1
ATOM 1141 O O . VAL A 1 154 ? 67.355 61.086 -3.862 1.00 59.55 154 VAL A O 1
ATOM 1145 N N . THR A 1 155 ? 65.838 59.497 -3.443 1.00 55.01 155 THR A N 1
ATOM 1146 C CA . THR A 1 155 ? 65.380 60.216 -2.256 1.00 64.33 155 THR A CA 1
ATOM 1147 C C . THR A 1 155 ? 66.500 60.350 -1.232 1.00 64.36 155 THR A C 1
ATOM 1148 O O . THR A 1 155 ? 67.251 59.405 -0.979 1.00 63.86 155 THR A O 1
ATOM 1152 N N . ARG A 1 156 ? 66.628 61.551 -0.690 1.00 54.05 156 ARG A N 1
ATOM 1153 C CA . ARG A 1 156 ? 67.494 61.892 0.422 1.00 56.49 156 ARG A CA 1
ATOM 1154 C C . ARG A 1 156 ? 66.621 62.418 1.570 1.00 58.38 156 ARG A C 1
ATOM 1155 O O . ARG A 1 156 ? 65.401 62.576 1.431 1.00 60.50 156 ARG A O 1
ATOM 1163 N N . ARG A 1 157 ? 67.246 62.687 2.714 1.00 65.40 157 ARG A N 1
ATOM 1164 C CA . ARG A 1 157 ? 66.475 63.086 3.892 1.00 66.84 157 ARG A CA 1
ATOM 1165 C C . ARG A 1 157 ? 65.677 64.363 3.639 1.00 68.66 157 ARG A C 1
ATOM 1166 O O . ARG A 1 157 ? 64.515 64.458 4.042 1.00 63.54 157 ARG A O 1
ATOM 1174 N N . LYS A 1 158 ? 66.274 65.334 2.934 1.00 69.84 158 LYS A N 1
ATOM 1175 C CA . LYS A 1 158 ? 65.609 66.594 2.600 1.00 67.00 158 LYS A CA 1
ATOM 1176 C C . LYS A 1 158 ? 64.282 66.394 1.872 1.00 66.30 158 LYS A C 1
ATOM 1177 O O . LYS A 1 158 ? 63.401 67.257 1.959 1.00 71.67 158 LYS A O 1
ATOM 1183 N N . HIS A 1 159 ? 64.119 65.279 1.140 1.00 58.93 159 HIS A N 1
ATOM 1184 C CA . HIS A 1 159 ? 62.897 65.051 0.372 1.00 61.98 159 HIS A CA 1
ATOM 1185 C C . HIS A 1 159 ? 61.766 64.457 1.196 1.00 70.64 159 HIS A C 1
ATOM 1186 O O . HIS A 1 159 ? 60.616 64.481 0.748 1.00 72.12 159 HIS A O 1
ATOM 1193 N N . VAL A 1 160 ? 62.056 63.922 2.377 1.00 70.41 160 VAL A N 1
ATOM 1194 C CA . VAL A 1 160 ? 61.055 63.164 3.148 1.00 71.01 160 VAL A CA 1
ATOM 1195 C C . VAL A 1 160 ? 60.359 64.161 4.059 1.00 72.28 160 VAL A C 1
ATOM 1196 O O . VAL A 1 160 ? 60.616 64.257 5.259 1.00 75.29 160 VAL A O 1
ATOM 1200 N N . ARG A 1 161 ? 59.466 64.955 3.473 1.00 71.43 161 ARG A N 1
ATOM 1201 C CA . ARG A 1 161 ? 58.687 65.935 4.211 1.00 73.18 161 ARG A CA 1
ATOM 1202 C C . ARG A 1 161 ? 57.372 65.313 4.675 1.00 73.72 161 ARG A C 1
ATOM 1203 O O . ARG A 1 161 ? 56.946 64.279 4.149 1.00 74.03 161 ARG A O 1
ATOM 1211 N N . PRO A 1 162 ? 56.719 65.893 5.696 1.00 77.17 162 PRO A N 1
ATOM 1212 C CA . PRO A 1 162 ? 55.495 65.249 6.228 1.00 74.69 162 PRO A CA 1
ATOM 1213 C C . PRO A 1 162 ? 54.413 65.008 5.178 1.00 77.11 162 PRO A C 1
ATOM 1214 O O . PRO A 1 162 ? 53.768 63.952 5.205 1.00 77.79 162 PRO A O 1
ATOM 1218 N N . PHE A 1 163 ? 54.218 65.936 4.233 1.00 73.64 163 PHE A N 1
ATOM 1219 C CA . PHE A 1 163 ? 53.161 65.768 3.239 1.00 74.45 163 PHE A CA 1
ATOM 1220 C C . PHE A 1 163 ? 53.466 64.642 2.253 1.00 71.74 163 PHE A C 1
ATOM 1221 O O . PHE A 1 163 ? 52.538 64.063 1.674 1.00 71.23 163 PHE A O 1
ATOM 1229 N N . ARG A 1 164 ? 54.745 64.319 2.037 1.00 66.52 164 ARG A N 1
ATOM 1230 C CA . ARG A 1 164 ? 55.075 63.234 1.118 1.00 62.55 164 ARG A CA 1
ATOM 1231 C C . ARG A 1 164 ? 54.899 61.877 1.786 1.00 63.27 164 ARG A C 1
ATOM 1232 O O . ARG A 1 164 ? 54.491 60.911 1.132 1.00 65.70 164 ARG A O 1
ATOM 1240 N N . ILE A 1 165 ? 55.226 61.786 3.081 1.00 62.15 165 ILE A N 1
ATOM 1241 C CA . ILE A 1 165 ? 54.929 60.580 3.855 1.00 68.52 165 ILE A CA 1
ATOM 1242 C C . ILE A 1 165 ? 53.430 60.284 3.820 1.00 68.45 165 ILE A C 1
ATOM 1243 O O . ILE A 1 165 ? 53.006 59.144 3.602 1.00 64.51 165 ILE A O 1
ATOM 1248 N N . GLN A 1 166 ? 52.602 61.303 4.048 1.00 69.13 166 GLN A N 1
ATOM 1249 C CA . GLN A 1 166 ? 51.160 61.065 4.071 1.00 74.21 166 GLN A CA 1
ATOM 1250 C C . GLN A 1 166 ? 50.634 60.662 2.690 1.00 69.94 166 GLN A C 1
ATOM 1251 O O . GLN A 1 166 ? 49.777 59.775 2.585 1.00 63.76 166 GLN A O 1
ATOM 1257 N N . ALA A 1 167 ? 51.135 61.286 1.617 1.00 63.14 167 ALA A N 1
ATOM 1258 C CA . ALA A 1 167 ? 50.628 60.935 0.289 1.00 56.50 167 ALA A CA 1
ATOM 1259 C C . ALA A 1 167 ? 50.989 59.500 -0.069 1.00 57.49 167 ALA A C 1
ATOM 1260 O O . ALA A 1 167 ? 50.202 58.788 -0.702 1.00 63.28 167 ALA A O 1
ATOM 1262 N N . ILE A 1 168 ? 52.165 59.047 0.347 1.00 59.17 168 ILE A N 1
ATOM 1263 C CA . ILE A 1 168 ? 52.549 57.676 0.052 1.00 59.39 168 ILE A CA 1
ATOM 1264 C C . ILE A 1 168 ? 51.695 56.701 0.862 1.00 59.64 168 ILE A C 1
ATOM 1265 O O . ILE A 1 168 ? 51.328 55.622 0.367 1.00 57.04 168 ILE A O 1
ATOM 1270 N N . LEU A 1 169 ? 51.312 57.070 2.094 1.00 61.65 169 LEU A N 1
ATOM 1271 C CA . LEU A 1 169 ? 50.448 56.176 2.856 1.00 62.61 169 LEU A CA 1
ATOM 1272 C C . LEU A 1 169 ? 49.009 56.242 2.353 1.00 63.97 169 LEU A C 1
ATOM 1273 O O . LEU A 1 169 ? 48.303 55.226 2.350 1.00 62.53 169 LEU A O 1
ATOM 1278 N N . THR A 1 170 ? 48.553 57.424 1.922 1.00 64.01 170 THR A N 1
ATOM 1279 C CA . THR A 1 170 ? 47.222 57.509 1.326 1.00 63.21 170 THR A CA 1
ATOM 1280 C C . THR A 1 170 ? 47.154 56.681 0.048 1.00 60.79 170 THR A C 1
ATOM 1281 O O . THR A 1 170 ? 46.215 55.903 -0.159 1.00 63.35 170 THR A O 1
ATOM 1285 N N . LEU A 1 171 ? 48.150 56.843 -0.820 1.00 57.44 171 LEU A N 1
ATOM 1286 C CA . LEU A 1 171 ? 48.175 56.081 -2.064 1.00 65.56 171 LEU A CA 1
ATOM 1287 C C . LEU A 1 171 ? 48.283 54.589 -1.786 1.00 65.76 171 LEU A C 1
ATOM 1288 O O . LEU A 1 171 ? 47.640 53.772 -2.459 1.00 62.43 171 LEU A O 1
ATOM 1293 N N . SER A 1 172 ? 49.077 54.212 -0.781 1.00 59.43 172 SER A N 1
ATOM 1294 C CA . SER A 1 172 ? 49.199 52.800 -0.452 1.00 55.43 172 SER A CA 1
ATOM 1295 C C . SER A 1 172 ? 47.883 52.232 0.072 1.00 60.34 172 SER A C 1
ATOM 1296 O O . SER A 1 172 ? 47.538 51.087 -0.230 1.00 60.04 172 SER A O 1
ATOM 1299 N N . ARG A 1 173 ? 47.139 53.007 0.867 1.00 58.78 173 ARG A N 1
ATOM 1300 C CA . ARG A 1 173 ? 45.825 52.551 1.307 1.00 67.69 173 ARG A CA 1
ATOM 1301 C C . ARG A 1 173 ? 44.871 52.406 0.124 1.00 71.70 173 ARG A C 1
ATOM 1302 O O . ARG A 1 173 ? 44.160 51.399 0.004 1.00 72.82 173 ARG A O 1
ATOM 1310 N N . GLN A 1 174 ? 44.835 53.404 -0.758 1.00 70.77 174 GLN A N 1
ATOM 1311 C CA . GLN A 1 174 ? 43.807 53.432 -1.798 1.00 68.35 174 GLN A CA 1
ATOM 1312 C C . GLN A 1 174 ? 44.023 52.356 -2.862 1.00 67.38 174 GLN A C 1
ATOM 1313 O O . GLN A 1 174 ? 43.050 51.906 -3.487 1.00 61.17 174 GLN A O 1
ATOM 1319 N N . THR A 1 175 ? 45.268 51.899 -3.056 1.00 56.17 175 THR A N 1
ATOM 1320 C CA . THR A 1 175 ? 45.551 50.855 -4.041 1.00 63.11 175 THR A CA 1
ATOM 1321 C C . THR A 1 175 ? 45.449 49.435 -3.486 1.00 63.53 175 THR A C 1
ATOM 1322 O O . THR A 1 175 ? 45.732 48.485 -4.223 1.00 64.24 175 THR A O 1
ATOM 1326 N N . GLY A 1 176 ? 45.054 49.254 -2.227 1.00 68.91 176 GLY A N 1
ATOM 1327 C CA . GLY A 1 176 ? 45.235 47.944 -1.629 1.00 76.26 176 GLY A CA 1
ATOM 1328 C C . GLY A 1 176 ? 46.709 47.715 -1.335 1.00 81.26 176 GLY A C 1
ATOM 1329 O O . GLY A 1 176 ? 47.468 48.645 -1.054 1.00 84.85 176 GLY A O 1
ATOM 1330 N N . GLY A 1 177 ? 47.141 46.463 -1.413 1.00 83.68 177 GLY A N 1
ATOM 1331 C CA . GLY A 1 177 ? 48.574 46.208 -1.362 1.00 86.11 177 GLY A CA 1
ATOM 1332 C C . GLY A 1 177 ? 49.234 46.650 -2.662 1.00 78.45 177 GLY A C 1
ATOM 1333 O O . GLY A 1 177 ? 48.762 46.313 -3.754 1.00 79.44 177 GLY A O 1
ATOM 1334 N N . ASP A 1 178 ? 50.317 47.438 -2.553 1.00 68.64 178 ASP A N 1
ATOM 1335 C CA . ASP A 1 178 ? 51.199 47.642 -3.712 1.00 70.74 178 ASP A CA 1
ATOM 1336 C C . ASP A 1 178 ? 52.654 47.541 -3.288 1.00 67.74 178 ASP A C 1
ATOM 1337 O O . ASP A 1 178 ? 53.193 48.476 -2.683 1.00 62.81 178 ASP A O 1
ATOM 1342 N N . PRO A 1 179 ? 53.337 46.450 -3.637 1.00 72.35 179 PRO A N 1
ATOM 1343 C CA . PRO A 1 179 ? 54.696 46.236 -3.110 1.00 68.73 179 PRO A CA 1
ATOM 1344 C C . PRO A 1 179 ? 55.708 47.269 -3.572 1.00 65.91 179 PRO A C 1
ATOM 1345 O O . PRO A 1 179 ? 56.750 47.412 -2.921 1.00 67.96 179 PRO A O 1
ATOM 1349 N N . ASN A 1 180 ? 55.450 47.997 -4.663 1.00 58.46 180 ASN A N 1
ATOM 1350 C CA . ASN A 1 180 ? 56.400 49.033 -5.070 1.00 62.39 180 ASN A CA 1
ATOM 1351 C C . ASN A 1 180 ? 56.295 50.258 -4.173 1.00 58.61 180 ASN A C 1
ATOM 1352 O O . ASN A 1 180 ? 57.302 50.926 -3.916 1.00 56.99 180 ASN A O 1
ATOM 1357 N N . LEU A 1 181 ? 55.074 50.592 -3.745 1.00 51.96 181 LEU A N 1
ATOM 1358 C CA . LEU A 1 181 ? 54.863 51.619 -2.727 1.00 58.17 181 LEU A CA 1
ATOM 1359 C C . LEU A 1 181 ? 55.400 51.180 -1.369 1.00 62.37 181 LEU A C 1
ATOM 1360 O O . LEU A 1 181 ? 56.027 51.978 -0.662 1.00 63.26 181 LEU A O 1
ATOM 1365 N N . THR A 1 182 ? 55.132 49.930 -0.969 1.00 62.72 182 THR A N 1
ATOM 1366 C CA . THR A 1 182 ? 55.724 49.412 0.263 1.00 62.35 182 THR A CA 1
ATOM 1367 C C . THR A 1 182 ? 57.238 49.549 0.233 1.00 63.37 182 THR A C 1
ATOM 1368 O O . THR A 1 182 ? 57.859 49.915 1.239 1.00 65.84 182 THR A O 1
ATOM 1372 N N . GLY A 1 183 ? 57.844 49.260 -0.921 1.00 61.27 183 GLY A N 1
ATOM 1373 C CA . GLY A 1 183 ? 59.289 49.361 -1.043 1.00 59.07 183 GLY A CA 1
ATOM 1374 C C . GLY A 1 183 ? 59.793 50.782 -0.899 1.00 58.51 183 GLY A C 1
ATOM 1375 O O . GLY A 1 183 ? 60.807 51.026 -0.244 1.00 65.87 183 GLY A O 1
ATOM 1376 N N . LEU A 1 184 ? 59.084 51.745 -1.486 1.00 56.55 184 LEU A N 1
ATOM 1377 C CA . LEU A 1 184 ? 59.515 53.131 -1.337 1.00 59.92 184 LEU A CA 1
ATOM 1378 C C . LEU A 1 184 ? 59.272 53.640 0.077 1.00 60.70 184 LEU A C 1
ATOM 1379 O O . LEU A 1 184 ? 60.053 54.448 0.586 1.00 63.33 184 LEU A O 1
ATOM 1384 N N . LEU A 1 185 ? 58.191 53.201 0.720 1.00 57.61 185 LEU A N 1
ATOM 1385 C CA . LEU A 1 185 ? 57.975 53.588 2.106 1.00 64.01 185 LEU A CA 1
ATOM 1386 C C . LEU A 1 185 ? 59.068 53.019 3.009 1.00 63.08 185 LEU A C 1
ATOM 1387 O O . LEU A 1 185 ? 59.474 53.664 3.985 1.00 66.39 185 LEU A O 1
ATOM 1392 N N . ARG A 1 186 ? 59.576 51.823 2.690 1.00 60.16 186 ARG A N 1
ATOM 1393 C CA . ARG A 1 186 ? 60.703 51.288 3.452 1.00 65.62 186 ARG A CA 1
ATOM 1394 C C . ARG A 1 186 ? 61.912 52.218 3.359 1.00 64.91 186 ARG A C 1
ATOM 1395 O O . ARG A 1 186 ? 62.598 52.457 4.358 1.00 64.32 186 ARG A O 1
ATOM 1403 N N . VAL A 1 187 ? 62.165 52.785 2.175 1.00 62.96 187 VAL A N 1
ATOM 1404 C CA . VAL A 1 187 ? 63.251 53.754 2.036 1.00 61.60 187 VAL A CA 1
ATOM 1405 C C . VAL A 1 187 ? 62.962 55.006 2.856 1.00 63.63 187 VAL A C 1
ATOM 1406 O O . VAL A 1 187 ? 63.850 55.540 3.531 1.00 65.45 187 VAL A O 1
ATOM 1410 N N . PHE A 1 188 ? 61.717 55.494 2.829 1.00 59.12 188 PHE A N 1
ATOM 1411 C CA . PHE A 1 188 ? 61.398 56.668 3.634 1.00 67.93 188 PHE A CA 1
ATOM 1412 C C . PHE A 1 188 ? 61.627 56.422 5.126 1.00 80.69 188 PHE A C 1
ATOM 1413 O O . PHE A 1 188 ? 61.800 57.380 5.888 1.00 81.70 188 PHE A O 1
ATOM 1421 N N . LYS A 1 189 ? 61.651 55.162 5.555 1.00 85.12 189 LYS A N 1
ATOM 1422 C CA . LYS A 1 189 ? 61.680 54.834 6.969 1.00 88.73 189 LYS A CA 1
ATOM 1423 C C . LYS A 1 189 ? 63.086 54.668 7.532 1.00 86.90 189 LYS A C 1
ATOM 1424 O O . LYS A 1 189 ? 63.238 54.542 8.748 1.00 98.84 189 LYS A O 1
ATOM 1430 N N . ASN A 1 190 ? 64.117 54.679 6.693 1.00 89.28 190 ASN A N 1
ATOM 1431 C CA . ASN A 1 190 ? 65.473 54.822 7.211 1.00 100.35 190 ASN A CA 1
ATOM 1432 C C . ASN A 1 190 ? 65.695 56.229 7.756 1.00 111.27 190 ASN A C 1
ATOM 1433 O O . ASN A 1 190 ? 66.200 56.402 8.872 1.00 115.52 190 ASN A O 1
ATOM 1438 N N . TYR A 1 191 ? 65.277 57.245 6.997 1.00 112.79 191 TYR A N 1
ATOM 1439 C CA . TYR A 1 191 ? 65.481 58.630 7.408 1.00 112.56 191 TYR A CA 1
ATOM 1440 C C . TYR A 1 191 ? 64.655 58.978 8.648 1.00 116.85 191 TYR A C 1
ATOM 1441 O O . TYR A 1 191 ? 65.199 59.459 9.648 1.00 124.92 191 TYR A O 1
ATOM 1450 N N . TYR A 1 192 ? 63.336 58.731 8.619 1.00 123.40 192 TYR A N 1
ATOM 1451 C CA . TYR A 1 192 ? 62.546 58.972 9.831 1.00 121.12 192 TYR A CA 1
ATOM 1452 C C . TYR A 1 192 ? 62.172 57.659 10.525 1.00 130.27 192 TYR A C 1
ATOM 1453 O O . TYR A 1 192 ? 61.871 56.670 9.848 1.00 130.19 192 TYR A O 1
ATOM 1462 N N . PRO A 1 193 ? 62.177 57.606 11.879 1.00 138.36 193 PRO A N 1
ATOM 1463 C CA . PRO A 1 193 ? 61.642 56.416 12.564 1.00 143.42 193 PRO A CA 1
ATOM 1464 C C . PRO A 1 193 ? 60.116 56.311 12.570 1.00 149.58 193 PRO A C 1
ATOM 1465 O O . PRO A 1 193 ? 59.580 55.213 12.389 1.00 145.97 193 PRO A O 1
ATOM 1469 N N . GLU A 1 194 ? 59.410 57.435 12.756 1.00 157.50 194 GLU A N 1
ATOM 1470 C CA . GLU A 1 194 ? 58.023 57.449 13.246 1.00 161.83 194 GLU A CA 1
ATOM 1471 C C . GLU A 1 194 ? 56.995 57.452 12.120 1.00 160.18 194 GLU A C 1
ATOM 1472 O O . GLU A 1 194 ? 56.556 58.505 11.657 1.00 160.40 194 GLU A O 1
ATOM 1478 N N . ILE A 1 195 ? 56.593 56.243 11.691 1.00 159.06 195 ILE A N 1
ATOM 1479 C CA . ILE A 1 195 ? 55.271 56.030 11.098 1.00 155.29 195 ILE A CA 1
ATOM 1480 C C . ILE A 1 195 ? 55.124 54.547 10.780 1.00 156.94 195 ILE A C 1
ATOM 1481 O O . ILE A 1 195 ? 56.099 53.791 10.815 1.00 154.39 195 ILE A O 1
ATOM 1486 N N . ILE A 1 196 ? 53.887 54.145 10.456 1.00 157.45 196 ILE A N 1
ATOM 1487 C CA . ILE A 1 196 ? 53.504 52.740 10.312 1.00 157.09 196 ILE A CA 1
ATOM 1488 C C . ILE A 1 196 ? 54.419 52.024 9.326 1.00 152.01 196 ILE A C 1
ATOM 1489 O O . ILE A 1 196 ? 54.683 52.512 8.218 1.00 146.75 196 ILE A O 1
ATOM 1494 N N . VAL A 1 197 ? 54.906 50.853 9.734 1.00 153.63 197 VAL A N 1
ATOM 1495 C CA . VAL A 1 197 ? 55.834 50.046 8.949 1.00 145.85 197 VAL A CA 1
ATOM 1496 C C . VAL A 1 197 ? 55.148 49.449 7.726 1.00 135.68 197 VAL A C 1
ATOM 1497 O O . VAL A 1 197 ? 53.921 49.444 7.635 1.00 133.90 197 VAL A O 1
ATOM 1501 N N . SER A 1 206 ? 59.383 44.913 -0.990 1.00 124.86 206 SER A N 1
ATOM 1502 C CA . SER A 1 206 ? 59.969 44.600 -2.296 1.00 124.46 206 SER A CA 1
ATOM 1503 C C . SER A 1 206 ? 61.280 45.346 -2.537 1.00 123.90 206 SER A C 1
ATOM 1504 O O . SER A 1 206 ? 61.274 46.438 -3.117 1.00 125.16 206 SER A O 1
ATOM 1507 N N . ALA A 1 207 ? 62.395 44.760 -2.088 1.00 112.44 207 ALA A N 1
ATOM 1508 C CA . ALA A 1 207 ? 63.709 45.281 -2.448 1.00 91.89 207 ALA A CA 1
ATOM 1509 C C . ALA A 1 207 ? 63.818 45.393 -3.966 1.00 80.43 207 ALA A C 1
ATOM 1510 O O . ALA A 1 207 ? 63.503 44.451 -4.698 1.00 81.79 207 ALA A O 1
ATOM 1512 N N . PHE A 1 208 ? 64.236 46.566 -4.431 1.00 69.38 208 PHE A N 1
ATOM 1513 C CA . PHE A 1 208 ? 64.302 46.864 -5.857 1.00 56.89 208 PHE A CA 1
ATOM 1514 C C . PHE A 1 208 ? 65.559 46.225 -6.439 1.00 62.10 208 PHE A C 1
ATOM 1515 O O . PHE A 1 208 ? 66.674 46.677 -6.164 1.00 73.62 208 PHE A O 1
ATOM 1523 N N . LYS A 1 209 ? 65.388 45.158 -7.214 1.00 53.40 209 LYS A N 1
ATOM 1524 C CA . LYS A 1 209 ? 66.495 44.542 -7.928 1.00 55.34 209 LYS A CA 1
ATOM 1525 C C . LYS A 1 209 ? 66.638 45.189 -9.305 1.00 56.96 209 LYS A C 1
ATOM 1526 O O . LYS A 1 209 ? 65.757 45.906 -9.775 1.00 56.47 209 LYS A O 1
ATOM 1532 N N . HIS A 1 210 ? 67.776 44.958 -9.939 1.00 58.50 210 HIS A N 1
ATOM 1533 C CA . HIS A 1 210 ? 68.023 45.556 -11.247 1.00 53.37 210 HIS A CA 1
ATOM 1534 C C . HIS A 1 210 ? 67.012 45.005 -12.249 1.00 47.01 210 HIS A C 1
ATOM 1535 O O . HIS A 1 210 ? 66.790 43.792 -12.287 1.00 50.67 210 HIS A O 1
ATOM 1542 N N . PRO A 1 211 ? 66.349 45.855 -13.037 1.00 51.93 211 PRO A N 1
ATOM 1543 C CA . PRO A 1 211 ? 65.222 45.366 -13.863 1.00 53.87 211 PRO A CA 1
ATOM 1544 C C . PRO A 1 211 ? 65.605 44.429 -15.000 1.00 53.98 211 PRO A C 1
ATOM 1545 O O . PRO A 1 211 ? 64.715 43.750 -15.520 1.00 53.91 211 PRO A O 1
ATOM 1549 N N . ASP A 1 212 ? 66.879 44.360 -15.407 1.00 59.73 212 ASP A N 1
ATOM 1550 C CA . ASP A 1 212 ? 67.254 43.493 -16.521 1.00 53.70 212 ASP A CA 1
ATOM 1551 C C . ASP A 1 212 ? 68.746 43.194 -16.443 1.00 51.51 212 ASP A C 1
ATOM 1552 O O . ASP A 1 212 ? 69.579 43.981 -16.925 1.00 48.24 212 ASP A O 1
ATOM 1557 N N . PRO A 1 213 ? 69.118 42.082 -15.801 1.00 53.29 213 PRO A N 1
ATOM 1558 C CA . PRO A 1 213 ? 70.548 41.756 -15.677 1.00 53.44 213 PRO A CA 1
ATOM 1559 C C . PRO A 1 213 ? 71.256 41.630 -17.013 1.00 53.75 213 PRO A C 1
ATOM 1560 O O . PRO A 1 213 ? 72.461 41.893 -17.087 1.00 52.79 213 PRO A O 1
ATOM 1564 N N . GLN A 1 214 ? 70.555 41.234 -18.074 1.00 57.08 214 GLN A N 1
ATOM 1565 C CA . GLN A 1 214 ? 71.223 41.080 -19.363 1.00 58.54 214 GLN A CA 1
ATOM 1566 C C . GLN A 1 214 ? 71.664 42.432 -19.906 1.00 47.60 214 GLN A C 1
ATOM 1567 O O . GLN A 1 214 ? 72.817 42.608 -20.307 1.00 47.24 214 GLN A O 1
ATOM 1573 N N . TRP A 1 215 ? 70.755 43.403 -19.903 1.00 44.51 215 TRP A N 1
ATOM 1574 C CA . TRP A 1 215 ? 71.111 44.776 -20.232 1.00 43.56 215 TRP A CA 1
ATOM 1575 C C . TRP A 1 215 ? 72.291 45.258 -19.395 1.00 49.58 215 TRP A C 1
ATOM 1576 O O . TRP A 1 215 ? 73.263 45.811 -19.925 1.00 44.54 215 TRP A O 1
ATOM 1587 N N . ARG A 1 216 ? 72.208 45.070 -18.071 1.00 49.07 216 ARG A N 1
ATOM 1588 C CA . ARG A 1 216 ? 73.267 45.530 -17.183 1.00 47.31 216 ARG A CA 1
ATOM 1589 C C . ARG A 1 216 ? 74.605 44.924 -17.572 1.00 54.15 216 ARG A C 1
ATOM 1590 O O . ARG A 1 216 ? 75.621 45.627 -17.645 1.00 54.40 216 ARG A O 1
ATOM 1598 N N . GLN A 1 217 ? 74.621 43.610 -17.825 1.00 53.08 217 GLN A N 1
ATOM 1599 C CA . GLN A 1 217 ? 75.859 42.953 -18.213 1.00 50.06 217 GLN A CA 1
ATOM 1600 C C . GLN A 1 217 ? 76.387 43.524 -19.521 1.00 52.62 217 GLN A C 1
ATOM 1601 O O . GLN A 1 217 ? 77.590 43.779 -19.655 1.00 51.29 217 GLN A O 1
ATOM 1607 N N . HIS A 1 218 ? 75.502 43.767 -20.489 1.00 47.97 218 HIS A N 1
ATOM 1608 C CA . HIS A 1 218 ? 75.973 44.291 -21.768 1.00 51.58 218 HIS A CA 1
ATOM 1609 C C . HIS A 1 218 ? 76.496 45.714 -21.619 1.00 47.65 218 HIS A C 1
ATOM 1610 O O . HIS A 1 218 ? 77.531 46.066 -22.205 1.00 49.11 218 HIS A O 1
ATOM 1617 N N . LEU A 1 219 ? 75.796 46.541 -20.837 1.00 40.15 219 LEU A N 1
ATOM 1618 C CA . LEU A 1 219 ? 76.265 47.901 -20.580 1.00 41.56 219 LEU A CA 1
ATOM 1619 C C . LEU A 1 219 ? 77.668 47.896 -19.981 1.00 47.81 219 LEU A C 1
ATOM 1620 O O . LEU A 1 219 ? 78.536 48.671 -20.409 1.00 46.83 219 LEU A O 1
ATOM 1625 N N . ASP A 1 220 ? 77.892 47.038 -18.968 1.00 48.01 220 ASP A N 1
ATOM 1626 C CA . ASP A 1 220 ? 79.192 46.916 -18.314 1.00 47.74 220 ASP A CA 1
ATOM 1627 C C . ASP A 1 220 ? 80.303 46.612 -19.323 1.00 47.53 220 ASP A C 1
ATOM 1628 O O . ASP A 1 220 ? 81.381 47.208 -19.268 1.00 51.76 220 ASP A O 1
ATOM 1633 N N . GLU A 1 221 ? 80.064 45.681 -20.253 1.00 51.20 221 GLU A N 1
ATOM 1634 C CA . GLU A 1 221 ? 81.109 45.357 -21.230 1.00 55.01 221 GLU A CA 1
ATOM 1635 C C . GLU A 1 221 ? 81.409 46.540 -22.154 1.00 47.71 221 GLU A C 1
ATOM 1636 O O . GLU A 1 221 ? 82.566 46.814 -22.459 1.00 53.04 221 GLU A O 1
ATOM 1642 N N . ILE A 1 222 ? 80.389 47.270 -22.597 1.00 45.47 222 ILE A N 1
ATOM 1643 C CA . ILE A 1 222 ? 80.645 48.488 -23.363 1.00 54.01 222 ILE A CA 1
ATOM 1644 C C . ILE A 1 222 ? 81.427 49.490 -22.509 1.00 56.82 222 ILE A C 1
ATOM 1645 O O . ILE A 1 222 ? 82.393 50.112 -22.973 1.00 56.68 222 ILE A O 1
ATOM 1650 N N . GLN A 1 223 ? 81.026 49.653 -21.239 1.00 51.38 223 GLN A N 1
ATOM 1651 C CA . GLN A 1 223 ? 81.686 50.627 -20.369 1.00 46.48 223 GLN A CA 1
ATOM 1652 C C . GLN A 1 223 ? 83.149 50.284 -20.131 1.00 44.01 223 GLN A C 1
ATOM 1653 O O . GLN A 1 223 ? 83.970 51.193 -19.973 1.00 46.19 223 GLN A O 1
ATOM 1659 N N . GLN A 1 224 ? 83.501 48.989 -20.108 1.00 45.79 224 GLN A N 1
ATOM 1660 C CA . GLN A 1 224 ? 84.889 48.566 -19.906 1.00 56.86 224 GLN A CA 1
ATOM 1661 C C . GLN A 1 224 ? 85.869 49.198 -20.895 1.00 59.96 224 GLN A C 1
ATOM 1662 O O . GLN A 1 224 ? 87.079 49.223 -20.627 1.00 62.02 224 GLN A O 1
ATOM 1668 N N . ARG A 1 225 ? 85.395 49.692 -22.038 1.00 56.91 225 ARG A N 1
ATOM 1669 C CA . ARG A 1 225 ? 86.324 50.303 -22.980 1.00 61.87 225 ARG A CA 1
ATOM 1670 C C . ARG A 1 225 ? 86.849 51.648 -22.497 1.00 60.53 225 ARG A C 1
ATOM 1671 O O . ARG A 1 225 ? 87.878 52.113 -23.003 1.00 62.04 225 ARG A O 1
ATOM 1679 N N . ARG A 1 226 ? 86.188 52.276 -21.519 1.00 57.75 226 ARG A N 1
ATOM 1680 C CA . ARG A 1 226 ? 86.700 53.538 -20.996 1.00 56.21 226 ARG A CA 1
ATOM 1681 C C . ARG A 1 226 ? 88.038 53.392 -20.283 1.00 59.85 226 ARG A C 1
ATOM 1682 O O . ARG A 1 226 ? 88.690 54.414 -20.031 1.00 61.58 226 ARG A O 1
ATOM 1690 N N . SER A 1 227 ? 88.456 52.172 -19.930 1.00 58.62 227 SER A N 1
ATOM 1691 C CA . SER A 1 227 ? 89.724 51.989 -19.229 1.00 60.20 227 SER A CA 1
ATOM 1692 C C . SER A 1 227 ? 90.888 51.832 -20.192 1.00 67.13 227 SER A C 1
ATOM 1693 O O . SER A 1 227 ? 92.047 51.777 -19.755 1.00 64.64 227 SER A O 1
ATOM 1696 N N . GLU A 1 228 ? 90.607 51.770 -21.488 1.00 66.88 228 GLU A N 1
ATOM 1697 C CA . GLU A 1 228 ? 91.628 51.565 -22.504 1.00 74.03 228 GLU A CA 1
ATOM 1698 C C . GLU A 1 228 ? 91.853 52.857 -23.278 1.00 71.19 228 GLU A C 1
ATOM 1699 O O . GLU A 1 228 ? 90.953 53.693 -23.399 1.00 73.56 228 GLU A O 1
ATOM 1705 N N . ALA A 1 229 ? 93.075 53.037 -23.758 1.00 73.33 229 ALA A N 1
ATOM 1706 C CA . ALA A 1 229 ? 93.424 54.245 -24.496 1.00 71.87 229 ALA A CA 1
ATOM 1707 C C . ALA A 1 229 ? 94.260 53.920 -25.728 1.00 66.94 229 ALA A C 1
ATOM 1708 O O . ALA A 1 229 ? 95.420 53.559 -25.602 1.00 71.57 229 ALA A O 1
ATOM 1710 N N . GLY B 1 8 ? 80.645 46.666 10.350 1.00 67.15 8 GLY B N 1
ATOM 1711 C CA . GLY B 1 8 ? 81.757 45.764 10.599 1.00 69.19 8 GLY B CA 1
ATOM 1712 C C . GLY B 1 8 ? 83.112 46.255 10.101 1.00 72.84 8 GLY B C 1
ATOM 1713 O O . GLY B 1 8 ? 84.146 46.021 10.742 1.00 75.74 8 GLY B O 1
ATOM 1714 N N . LEU B 1 9 ? 83.111 46.942 8.954 1.00 68.63 9 LEU B N 1
ATOM 1715 C CA . LEU B 1 9 ? 84.377 47.401 8.376 1.00 68.15 9 LEU B CA 1
ATOM 1716 C C . LEU B 1 9 ? 85.029 48.521 9.178 1.00 66.35 9 LEU B C 1
ATOM 1717 O O . LEU B 1 9 ? 86.249 48.445 9.420 1.00 61.10 9 LEU B O 1
ATOM 1722 N N . PRO B 1 10 ? 84.326 49.581 9.599 1.00 63.35 10 PRO B N 1
ATOM 1723 C CA . PRO B 1 10 ? 85.016 50.668 10.323 1.00 69.74 10 PRO B CA 1
ATOM 1724 C C . PRO B 1 10 ? 85.712 50.221 11.596 1.00 66.99 10 PRO B C 1
ATOM 1725 O O . PRO B 1 10 ? 86.707 50.845 11.990 1.00 60.71 10 PRO B O 1
ATOM 1729 N N . ARG B 1 11 ? 85.231 49.154 12.241 1.00 64.17 11 ARG B N 1
ATOM 1730 C CA . ARG B 1 11 ? 85.933 48.614 13.400 1.00 72.04 11 ARG B CA 1
ATOM 1731 C C . ARG B 1 11 ? 87.310 48.078 13.016 1.00 68.87 11 ARG B C 1
ATOM 1732 O O . ARG B 1 11 ? 88.291 48.289 13.742 1.00 71.89 11 ARG B O 1
ATOM 1740 N N . LEU B 1 12 ? 87.401 47.390 11.877 1.00 67.08 12 LEU B N 1
ATOM 1741 C CA . LEU B 1 12 ? 88.676 46.853 11.410 1.00 65.83 12 LEU B CA 1
ATOM 1742 C C . LEU B 1 12 ? 89.662 47.960 11.075 1.00 64.52 12 LEU B C 1
ATOM 1743 O O . LEU B 1 12 ? 90.857 47.843 11.365 1.00 62.49 12 LEU B O 1
ATOM 1748 N N . ILE B 1 13 ? 89.194 49.021 10.418 1.00 62.78 13 ILE B N 1
ATOM 1749 C CA . ILE B 1 13 ? 90.092 50.124 10.096 1.00 59.53 13 ILE B CA 1
ATOM 1750 C C . ILE B 1 13 ? 90.557 50.809 11.378 1.00 60.49 13 ILE B C 1
ATOM 1751 O O . ILE B 1 13 ? 91.731 51.172 11.521 1.00 57.73 13 ILE B O 1
ATOM 1756 N N . ASP B 1 14 ? 89.658 50.951 12.349 1.00 58.22 14 ASP B N 1
ATOM 1757 C CA . ASP B 1 14 ? 90.056 51.544 13.624 1.00 73.12 14 ASP B CA 1
ATOM 1758 C C . ASP B 1 14 ? 91.177 50.742 14.276 1.00 75.99 14 ASP B C 1
ATOM 1759 O O . ASP B 1 14 ? 92.076 51.318 14.898 1.00 88.17 14 ASP B O 1
ATOM 1764 N N . ALA B 1 15 ? 91.160 49.417 14.116 1.00 65.44 15 ALA B N 1
ATOM 1765 C CA . ALA B 1 15 ? 92.236 48.595 14.658 1.00 68.37 15 ALA B CA 1
ATOM 1766 C C . ALA B 1 15 ? 93.516 48.782 13.862 1.00 78.87 15 ALA B C 1
ATOM 1767 O O . ALA B 1 15 ? 94.590 49.002 14.434 1.00 70.93 15 ALA B O 1
ATOM 1769 N N . ILE B 1 16 ? 93.420 48.679 12.533 1.00 68.49 16 ILE B N 1
ATOM 1770 C CA . ILE B 1 16 ? 94.592 48.853 11.693 1.00 67.04 16 ILE B CA 1
ATOM 1771 C C . ILE B 1 16 ? 95.223 50.216 11.942 1.00 70.93 16 ILE B C 1
ATOM 1772 O O . ILE B 1 16 ? 96.452 50.337 12.012 1.00 69.85 16 ILE B O 1
ATOM 1777 N N . GLU B 1 17 ? 94.393 51.258 12.107 1.00 63.45 17 GLU B N 1
ATOM 1778 C CA . GLU B 1 17 ? 94.918 52.598 12.378 1.00 71.56 17 GLU B CA 1
ATOM 1779 C C . GLU B 1 17 ? 95.745 52.621 13.660 1.00 79.28 17 GLU B C 1
ATOM 1780 O O . GLU B 1 17 ? 96.838 53.202 13.691 1.00 74.18 17 GLU B O 1
ATOM 1786 N N . GLU B 1 18 ? 95.242 51.990 14.728 1.00 74.61 18 GLU B N 1
ATOM 1787 C CA . GLU B 1 18 ? 95.968 51.982 15.997 1.00 80.51 18 GLU B CA 1
ATOM 1788 C C . GLU B 1 18 ? 97.276 51.208 15.875 1.00 81.71 18 GLU B C 1
ATOM 1789 O O . GLU B 1 18 ? 98.338 51.699 16.274 1.00 85.33 18 GLU B O 1
ATOM 1795 N N . ALA B 1 19 ? 97.226 50.002 15.299 1.00 83.10 19 ALA B N 1
ATOM 1796 C CA . ALA B 1 19 ? 98.454 49.247 15.059 1.00 86.98 19 ALA B CA 1
ATOM 1797 C C . ALA B 1 19 ? 99.404 49.998 14.133 1.00 84.12 19 ALA B C 1
ATOM 1798 O O . ALA B 1 19 ? 100.628 49.885 14.275 1.00 90.63 19 ALA B O 1
ATOM 1800 N N . SER B 1 20 ? 98.859 50.796 13.216 1.00 74.74 20 SER B N 1
ATOM 1801 C CA . SER B 1 20 ? 99.670 51.598 12.298 1.00 79.05 20 SER B CA 1
ATOM 1802 C C . SER B 1 20 ? 100.590 52.582 13.018 1.00 84.29 20 SER B C 1
ATOM 1803 O O . SER B 1 20 ? 101.602 53.007 12.443 1.00 79.08 20 SER B O 1
ATOM 1806 N N . LYS B 1 21 ? 100.271 52.931 14.267 1.00 82.40 21 LYS B N 1
ATOM 1807 C CA . LYS B 1 21 ? 100.968 53.955 15.033 1.00 87.20 21 LYS B CA 1
ATOM 1808 C C . LYS B 1 21 ? 102.124 53.414 15.867 1.00 97.96 21 LYS B C 1
ATOM 1809 O O . LYS B 1 21 ? 102.905 54.210 16.407 1.00 96.48 21 LYS B O 1
ATOM 1815 N N . ILE B 1 22 ? 102.255 52.097 16.002 1.00 80.64 22 ILE B N 1
ATOM 1816 C CA . ILE B 1 22 ? 103.283 51.547 16.888 1.00 87.65 22 ILE B CA 1
ATOM 1817 C C . ILE B 1 22 ? 104.043 50.419 16.192 1.00 83.65 22 ILE B C 1
ATOM 1818 O O . ILE B 1 22 ? 103.449 49.662 15.407 1.00 77.91 22 ILE B O 1
ATOM 1823 N N . PRO B 1 23 ? 105.349 50.275 16.443 1.00 86.96 23 PRO B N 1
ATOM 1824 C CA . PRO B 1 23 ? 106.150 49.293 15.697 1.00 84.20 23 PRO B CA 1
ATOM 1825 C C . PRO B 1 23 ? 105.684 47.864 15.941 1.00 79.68 23 PRO B C 1
ATOM 1826 O O . PRO B 1 23 ? 105.099 47.543 16.978 1.00 80.00 23 PRO B O 1
ATOM 1830 N N . ALA B 1 24 ? 105.993 46.995 14.972 1.00 79.90 24 ALA B N 1
ATOM 1831 C CA . ALA B 1 24 ? 105.400 45.658 14.922 1.00 79.11 24 ALA B CA 1
ATOM 1832 C C . ALA B 1 24 ? 105.729 44.821 16.157 1.00 89.07 24 ALA B C 1
ATOM 1833 O O . ALA B 1 24 ? 104.866 44.103 16.674 1.00 93.77 24 ALA B O 1
ATOM 1835 N N . LYS B 1 25 ? 106.967 44.886 16.645 1.00 94.04 25 LYS B N 1
ATOM 1836 C CA . LYS B 1 25 ? 107.325 44.024 17.764 1.00 104.29 25 LYS B CA 1
ATOM 1837 C C . LYS B 1 25 ? 106.762 44.504 19.097 1.00 106.35 25 LYS B C 1
ATOM 1838 O O . LYS B 1 25 ? 106.739 43.722 20.051 1.00 109.98 25 LYS B O 1
ATOM 1844 N N . ARG B 1 26 ? 106.291 45.747 19.182 1.00 102.81 26 ARG B N 1
ATOM 1845 C CA . ARG B 1 26 ? 105.621 46.256 20.373 1.00 98.49 26 ARG B CA 1
ATOM 1846 C C . ARG B 1 26 ? 104.109 46.039 20.347 1.00 94.44 26 ARG B C 1
ATOM 1847 O O . ARG B 1 26 ? 103.420 46.445 21.292 1.00 90.46 26 ARG B O 1
ATOM 1855 N N . ARG B 1 27 ? 103.581 45.422 19.290 1.00 95.16 27 ARG B N 1
ATOM 1856 C CA . ARG B 1 27 ? 102.152 45.156 19.179 1.00 100.95 27 ARG B CA 1
ATOM 1857 C C . ARG B 1 27 ? 101.763 44.011 20.103 1.00 105.12 27 ARG B C 1
ATOM 1858 O O . ARG B 1 27 ? 102.398 42.955 20.096 1.00 115.98 27 ARG B O 1
ATOM 1866 N N . GLN B 1 28 ? 100.697 44.207 20.875 1.00 103.51 28 GLN B N 1
ATOM 1867 C CA . GLN B 1 28 ? 100.244 43.134 21.753 1.00 113.17 28 GLN B CA 1
ATOM 1868 C C . GLN B 1 28 ? 99.557 41.995 21.003 1.00 115.46 28 GLN B C 1
ATOM 1869 O O . GLN B 1 28 ? 99.164 41.012 21.641 1.00 121.34 28 GLN B O 1
ATOM 1875 N N . THR B 1 29 ? 99.421 42.088 19.677 1.00 112.74 29 THR B N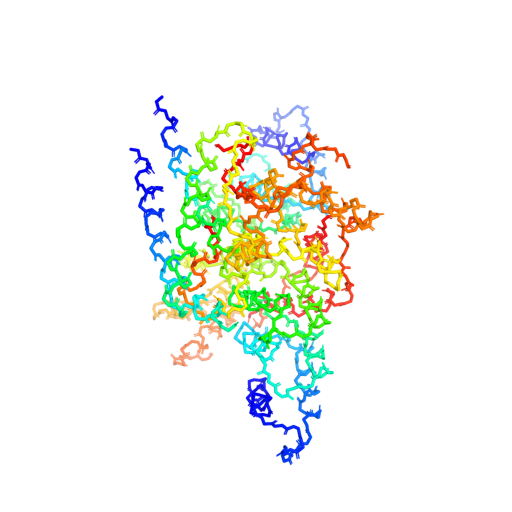 1
ATOM 1876 C CA . THR B 1 29 ? 98.807 41.063 18.833 1.00 112.19 29 THR B CA 1
ATOM 1877 C C . THR B 1 29 ? 99.450 41.132 17.455 1.00 103.54 29 THR B C 1
ATOM 1878 O O . THR B 1 29 ? 99.790 42.232 16.999 1.00 100.43 29 THR B O 1
ATOM 1882 N N . PRO B 1 30 ? 99.655 39.999 16.784 1.00 101.46 30 PRO B N 1
ATOM 1883 C CA . PRO B 1 30 ? 100.054 40.052 15.370 1.00 97.07 30 PRO B CA 1
ATOM 1884 C C . PRO B 1 30 ? 98.952 40.668 14.521 1.00 91.61 30 PRO B C 1
ATOM 1885 O O . PRO B 1 30 ? 97.767 40.388 14.710 1.00 87.67 30 PRO B O 1
ATOM 1889 N N . ILE B 1 31 ? 99.346 41.519 13.577 1.00 91.82 31 ILE B N 1
ATOM 1890 C CA . ILE B 1 31 ? 98.339 42.216 12.784 1.00 88.82 31 ILE B CA 1
ATOM 1891 C C . ILE B 1 31 ? 97.862 41.395 11.587 1.00 80.48 31 ILE B C 1
ATOM 1892 O O . ILE B 1 31 ? 96.719 41.567 11.147 1.00 77.87 31 ILE B O 1
ATOM 1897 N N . LYS B 1 32 ? 98.700 40.506 11.053 1.00 77.47 32 LYS B N 1
ATOM 1898 C CA . LYS B 1 32 ? 98.307 39.723 9.882 1.00 83.33 32 LYS B CA 1
ATOM 1899 C C . LYS B 1 32 ? 96.891 39.151 9.970 1.00 83.00 32 LYS B C 1
ATOM 1900 O O . LYS B 1 32 ? 96.157 39.253 8.970 1.00 77.53 32 LYS B O 1
ATOM 1906 N N . PRO B 1 33 ? 96.432 38.581 11.098 1.00 84.46 33 PRO B N 1
ATOM 1907 C CA . PRO B 1 33 ? 95.024 38.144 11.162 1.00 79.81 33 PRO B CA 1
ATOM 1908 C C . PRO B 1 33 ? 94.017 39.261 10.938 1.00 74.30 33 PRO B C 1
ATOM 1909 O O . PRO B 1 33 ? 92.972 39.025 10.321 1.00 77.35 33 PRO B O 1
ATOM 1913 N N . THR B 1 34 ? 94.282 40.465 11.446 1.00 72.50 34 THR B N 1
ATOM 1914 C CA . THR B 1 34 ? 93.338 41.563 11.266 1.00 73.24 34 THR B CA 1
ATOM 1915 C C . THR B 1 34 ? 93.443 42.184 9.875 1.00 70.41 34 THR B C 1
ATOM 1916 O O . THR B 1 34 ? 92.448 42.700 9.350 1.00 74.08 34 THR B O 1
ATOM 1920 N N . ILE B 1 35 ? 94.625 42.144 9.258 1.00 67.53 35 ILE B N 1
ATOM 1921 C CA . ILE B 1 35 ? 94.723 42.598 7.873 1.00 61.25 35 ILE B CA 1
ATOM 1922 C C . ILE B 1 35 ? 93.948 41.660 6.954 1.00 64.42 35 ILE B C 1
ATOM 1923 O O . ILE B 1 35 ? 93.310 42.108 5.992 1.00 64.96 35 ILE B O 1
ATOM 1928 N N . GLU B 1 36 ? 93.949 40.356 7.248 1.00 69.67 36 GLU B N 1
ATOM 1929 C CA . GLU B 1 36 ? 93.233 39.416 6.388 1.00 72.36 36 GLU B CA 1
ATOM 1930 C C . GLU B 1 36 ? 91.719 39.533 6.543 1.00 70.23 36 GLU B C 1
ATOM 1931 O O . GLU B 1 36 ? 90.984 39.321 5.567 1.00 61.91 36 GLU B O 1
ATOM 1937 N N . LYS B 1 37 ? 91.231 39.863 7.748 1.00 67.31 37 LYS B N 1
ATOM 1938 C CA . LYS B 1 37 ? 89.807 40.160 7.898 1.00 66.44 37 LYS B CA 1
ATOM 1939 C C . LYS B 1 37 ? 89.406 41.356 7.043 1.00 60.88 37 LYS B C 1
ATOM 1940 O O . LYS B 1 37 ? 88.369 41.331 6.369 1.00 57.33 37 LYS B O 1
ATOM 1946 N N . LEU B 1 38 ? 90.208 42.422 7.080 1.00 60.82 38 LEU B N 1
ATOM 1947 C CA . LEU B 1 38 ? 89.923 43.608 6.283 1.00 58.53 38 LEU B CA 1
ATOM 1948 C C . LEU B 1 38 ? 89.943 43.275 4.799 1.00 63.65 38 LEU B C 1
ATOM 1949 O O . LEU B 1 38 ? 89.032 43.644 4.050 1.00 61.93 38 LEU B O 1
ATOM 1954 N N . THR B 1 39 ? 90.988 42.578 4.362 1.00 68.53 39 THR B N 1
ATOM 1955 C CA . THR B 1 39 ? 91.087 42.138 2.977 1.00 63.36 39 THR B CA 1
ATOM 1956 C C . THR B 1 39 ? 89.849 41.364 2.551 1.00 59.63 39 THR B C 1
ATOM 1957 O O . THR B 1 39 ? 89.270 41.630 1.493 1.00 49.64 39 THR B O 1
ATOM 1961 N N . THR B 1 40 ? 89.407 40.420 3.390 1.00 58.38 40 THR B N 1
ATOM 1962 C CA . THR B 1 40 ? 88.230 39.628 3.049 1.00 61.65 40 THR B CA 1
ATOM 1963 C C . THR B 1 40 ? 86.966 40.486 3.000 1.00 63.45 40 THR B C 1
ATOM 1964 O O . THR B 1 40 ? 86.141 40.328 2.088 1.00 63.29 40 THR B O 1
ATOM 1968 N N . HIS B 1 41 ? 86.797 41.407 3.956 1.00 58.22 41 HIS B N 1
ATOM 1969 C CA . HIS B 1 41 ? 85.617 42.269 3.924 1.00 57.45 41 HIS B CA 1
ATOM 1970 C C . HIS B 1 41 ? 85.604 43.149 2.677 1.00 57.20 41 HIS B C 1
ATOM 1971 O O . HIS B 1 41 ? 84.547 43.370 2.076 1.00 55.70 41 HIS B O 1
ATOM 1978 N N . LEU B 1 42 ? 86.768 43.668 2.279 1.00 56.35 42 LEU B N 1
ATOM 1979 C CA . LEU B 1 42 ? 86.832 44.530 1.105 1.00 56.19 42 LEU B CA 1
ATOM 1980 C C . LEU B 1 42 ? 86.504 43.747 -0.166 1.00 55.60 42 LEU B C 1
ATOM 1981 O O . LEU B 1 42 ? 85.811 44.254 -1.053 1.00 54.64 42 LEU B O 1
ATOM 1986 N N . TYR B 1 43 ? 86.982 42.501 -0.261 1.00 53.45 43 TYR B N 1
ATOM 1987 C CA . TYR B 1 43 ? 86.678 41.676 -1.422 1.00 54.61 43 TYR B CA 1
ATOM 1988 C C . TYR B 1 43 ? 85.188 41.418 -1.549 1.00 61.82 43 TYR B C 1
ATOM 1989 O O . TYR B 1 43 ? 84.661 41.338 -2.664 1.00 67.97 43 TYR B O 1
ATOM 1998 N N . THR B 1 44 ? 84.498 41.280 -0.427 1.00 59.84 44 THR B N 1
ATOM 1999 C CA . THR B 1 44 ? 83.087 40.939 -0.447 1.00 57.41 44 THR B CA 1
ATOM 2000 C C . THR B 1 44 ? 82.199 42.163 -0.638 1.00 59.04 44 THR B C 1
ATOM 2001 O O . THR B 1 44 ? 81.226 42.107 -1.393 1.00 54.60 44 THR B O 1
ATOM 2005 N N . HIS B 1 45 ? 82.511 43.274 0.031 1.00 58.12 45 HIS B N 1
ATOM 2006 C CA . HIS B 1 45 ? 81.601 44.403 0.093 1.00 53.71 45 HIS B CA 1
ATOM 2007 C C . HIS B 1 45 ? 82.111 45.651 -0.599 1.00 51.20 45 HIS B C 1
ATOM 2008 O O . HIS B 1 45 ? 81.323 46.581 -0.800 1.00 52.89 45 HIS B O 1
ATOM 2015 N N . GLY B 1 46 ? 83.395 45.727 -0.923 1.00 51.10 46 GLY B N 1
ATOM 2016 C CA . GLY B 1 46 ? 83.963 46.966 -1.417 1.00 54.32 46 GLY B CA 1
ATOM 2017 C C . GLY B 1 46 ? 84.281 47.932 -0.286 1.00 55.87 46 GLY B C 1
ATOM 2018 O O . GLY B 1 46 ? 84.080 47.649 0.893 1.00 49.34 46 GLY B O 1
ATOM 2019 N N . ALA B 1 47 ? 84.787 49.105 -0.661 1.00 51.63 47 ALA B N 1
ATOM 2020 C CA . ALA B 1 47 ? 85.124 50.152 0.298 1.00 49.63 47 ALA B CA 1
ATOM 2021 C C . ALA B 1 47 ? 84.282 51.383 0.000 1.00 50.97 47 ALA B C 1
ATOM 2022 O O . ALA B 1 47 ? 84.294 51.896 -1.124 1.00 53.30 47 ALA B O 1
ATOM 2024 N N . SER B 1 48 ? 83.547 51.832 1.001 1.00 49.21 48 SER B N 1
ATOM 2025 C CA . SER B 1 48 ? 82.759 53.043 0.927 1.00 52.26 48 SER B CA 1
ATOM 2026 C C . SER B 1 48 ? 83.645 54.233 0.575 1.00 39.08 48 SER B C 1
ATOM 2027 O O . SER B 1 48 ? 84.863 54.177 0.727 1.00 48.68 48 SER B O 1
ATOM 2030 N N . PRO B 1 49 ? 83.040 55.342 0.155 1.00 39.32 49 PRO B N 1
ATOM 2031 C CA . PRO B 1 49 ? 83.816 56.588 0.012 1.00 48.94 49 PRO B CA 1
ATOM 2032 C C . PRO B 1 49 ? 84.625 56.972 1.253 1.00 48.21 49 PRO B C 1
ATOM 2033 O O . PRO B 1 49 ? 85.818 57.293 1.138 1.00 40.74 49 PRO B O 1
ATOM 2037 N N . ASP B 1 50 ? 84.009 56.944 2.439 1.00 44.50 50 ASP B N 1
ATOM 2038 C CA . ASP B 1 50 ? 84.733 57.302 3.656 1.00 43.38 50 ASP B CA 1
ATOM 2039 C C . ASP B 1 50 ? 85.801 56.270 4.014 1.00 43.05 50 ASP B C 1
ATOM 2040 O O . ASP B 1 50 ? 86.932 56.637 4.340 1.00 53.67 50 ASP B O 1
ATOM 2045 N N . SER B 1 51 ? 85.480 54.978 3.948 1.00 49.32 51 SER B N 1
ATOM 2046 C CA . SER B 1 51 ? 86.502 53.971 4.223 1.00 43.66 51 SER B CA 1
ATOM 2047 C C . SER B 1 51 ? 87.672 54.097 3.256 1.00 51.23 51 SER B C 1
ATOM 2048 O O . SER B 1 51 ? 88.835 53.928 3.650 1.00 49.62 51 SER B O 1
ATOM 2051 N N . LEU B 1 52 ? 87.381 54.385 1.979 1.00 50.81 52 LEU B N 1
ATOM 2052 C CA . LEU B 1 52 ? 88.441 54.580 0.994 1.00 46.84 52 LEU B CA 1
ATOM 2053 C C . LEU B 1 52 ? 89.395 55.668 1.444 1.00 45.09 52 LEU B C 1
ATOM 2054 O O . LEU B 1 52 ? 90.619 55.536 1.308 1.00 44.76 52 LEU B O 1
ATOM 2059 N N . LEU B 1 53 ? 88.836 56.776 1.937 1.00 40.68 53 LEU B N 1
ATOM 2060 C CA . LEU B 1 53 ? 89.651 57.909 2.344 1.00 43.06 53 LEU B CA 1
ATOM 2061 C C . LEU B 1 53 ? 90.554 57.537 3.516 1.00 49.09 53 LEU B C 1
ATOM 2062 O O . LEU B 1 53 ? 91.750 57.865 3.520 1.00 52.47 53 LEU B O 1
ATOM 2067 N N . ARG B 1 54 ? 90.010 56.823 4.508 1.00 47.14 54 ARG B N 1
ATOM 2068 C CA . ARG B 1 54 ? 90.853 56.358 5.609 1.00 51.61 54 ARG B CA 1
ATOM 2069 C C . ARG B 1 54 ? 91.892 55.352 5.126 1.00 49.88 54 ARG B C 1
ATOM 2070 O O . ARG B 1 54 ? 93.050 55.401 5.549 1.00 54.65 54 ARG B O 1
ATOM 2078 N N . LEU B 1 55 ? 91.514 54.440 4.228 1.00 53.43 55 LEU B N 1
ATOM 2079 C CA . LEU B 1 55 ? 92.505 53.488 3.733 1.00 53.14 55 LEU B CA 1
ATOM 2080 C C . LEU B 1 55 ? 93.602 54.196 2.950 1.00 51.56 55 LEU B C 1
ATOM 2081 O O . LEU B 1 55 ? 94.780 53.830 3.053 1.00 58.59 55 LEU B O 1
ATOM 2086 N N . ALA B 1 56 ? 93.244 55.233 2.186 1.00 46.84 56 ALA B N 1
ATOM 2087 C CA . ALA B 1 56 ? 94.256 55.960 1.421 1.00 49.63 56 ALA B CA 1
ATOM 2088 C C . ALA B 1 56 ? 95.273 56.621 2.342 1.00 50.75 56 ALA B C 1
ATOM 2089 O O . ALA B 1 56 ? 96.473 56.646 2.042 1.00 49.13 56 ALA B O 1
ATOM 2091 N N . ASP B 1 57 ? 94.805 57.201 3.447 1.00 43.96 57 ASP B N 1
ATOM 2092 C CA . ASP B 1 57 ? 95.727 57.761 4.432 1.00 53.88 57 ASP B CA 1
ATOM 2093 C C . ASP B 1 57 ? 96.693 56.696 4.945 1.00 57.42 57 ASP B C 1
ATOM 2094 O O . ASP B 1 57 ? 97.902 56.935 5.023 1.00 54.04 57 ASP B O 1
ATOM 2099 N N . LEU B 1 58 ? 96.172 55.506 5.288 1.00 57.46 58 LEU B N 1
ATOM 2100 C CA . LEU B 1 58 ? 97.024 54.421 5.775 1.00 54.88 58 LEU B CA 1
ATOM 2101 C C . LEU B 1 58 ? 98.021 53.964 4.717 1.00 56.17 58 LEU B C 1
ATOM 2102 O O . LEU B 1 58 ? 99.148 53.589 5.053 1.00 54.82 58 LEU B O 1
ATOM 2107 N N . LEU B 1 59 ? 97.618 53.971 3.434 1.00 44.65 59 LEU B N 1
ATOM 2108 C CA . LEU B 1 59 ? 98.499 53.591 2.326 1.00 51.74 59 LEU B CA 1
ATOM 2109 C C . LEU B 1 59 ? 99.484 54.684 1.941 1.00 50.75 59 LEU B C 1
ATOM 2110 O O . LEU B 1 59 ? 100.520 54.379 1.346 1.00 48.31 59 LEU B O 1
ATOM 2115 N N . THR B 1 60 ? 99.184 55.943 2.257 1.00 56.13 60 THR B N 1
ATOM 2116 C CA . THR B 1 60 ? 99.932 57.080 1.735 1.00 57.56 60 THR B CA 1
ATOM 2117 C C . THR B 1 60 ? 100.836 57.762 2.760 1.00 61.46 60 THR B C 1
ATOM 2118 O O . THR B 1 60 ? 101.919 58.223 2.389 1.00 67.63 60 THR B O 1
ATOM 2122 N N . LEU B 1 61 ? 100.454 57.808 4.041 1.00 54.58 61 LEU B N 1
ATOM 2123 C CA . LEU B 1 61 ? 101.324 58.379 5.060 1.00 62.20 61 LEU B CA 1
ATOM 2124 C C . LEU B 1 61 ? 102.306 57.343 5.593 1.00 62.86 61 LEU B C 1
ATOM 2125 O O . LEU B 1 61 ? 102.013 56.144 5.644 1.00 62.50 61 LEU B O 1
ATOM 2130 N N . ARG B 1 62 ? 103.480 57.824 5.998 1.00 59.53 62 ARG B N 1
ATOM 2131 C CA . ARG B 1 62 ? 104.452 56.967 6.666 1.00 64.35 62 ARG B CA 1
ATOM 2132 C C . ARG B 1 62 ? 103.882 56.433 7.975 1.00 66.09 62 ARG B C 1
ATOM 2133 O O . ARG B 1 62 ? 103.462 57.202 8.857 1.00 66.04 62 ARG B O 1
ATOM 2141 N N . ASN B 1 63 ? 103.856 55.111 8.097 1.00 62.72 63 ASN B N 1
ATOM 2142 C CA . ASN B 1 63 ? 103.453 54.477 9.343 1.00 64.15 63 ASN B CA 1
ATOM 2143 C C . ASN B 1 63 ? 104.275 53.200 9.504 1.00 63.47 63 ASN B C 1
ATOM 2144 O O . ASN B 1 63 ? 105.220 52.951 8.749 1.00 60.93 63 ASN B O 1
ATOM 2149 N N . HIS B 1 64 ? 103.931 52.394 10.505 1.00 69.47 64 HIS B N 1
ATOM 2150 C CA . HIS B 1 64 ? 104.673 51.176 10.794 1.00 71.60 64 HIS B CA 1
ATOM 2151 C C . HIS B 1 64 ? 104.127 49.942 10.068 1.00 71.00 64 HIS B C 1
ATOM 2152 O O . HIS B 1 64 ? 104.623 48.835 10.302 1.00 68.65 64 HIS B O 1
ATOM 2159 N N . LEU B 1 65 ? 103.142 50.095 9.185 1.00 67.51 65 LEU B N 1
ATOM 2160 C CA . LEU B 1 65 ? 102.651 48.927 8.463 1.00 66.65 65 LEU B CA 1
ATOM 2161 C C . LEU B 1 65 ? 103.728 48.391 7.518 1.00 67.39 65 LEU B C 1
ATOM 2162 O O . LEU B 1 65 ? 104.574 49.136 7.014 1.00 71.99 65 LEU B O 1
ATOM 2167 N N . ASP B 1 66 ? 103.712 47.078 7.305 1.00 63.31 66 ASP B N 1
ATOM 2168 C CA . ASP B 1 66 ? 104.683 46.446 6.425 1.00 65.28 66 ASP B CA 1
ATOM 2169 C C . ASP B 1 66 ? 104.179 46.447 4.982 1.00 67.33 66 ASP B C 1
ATOM 2170 O O . ASP B 1 66 ? 102.988 46.621 4.705 1.00 71.66 66 ASP B O 1
ATOM 2175 N N . GLN B 1 67 ? 105.117 46.221 4.066 1.00 66.31 67 GLN B N 1
ATOM 2176 C CA . GLN B 1 67 ? 104.830 46.306 2.642 1.00 58.53 67 GLN B CA 1
ATOM 2177 C C . GLN B 1 67 ? 103.808 45.264 2.213 1.00 58.78 67 GLN B C 1
ATOM 2178 O O . GLN B 1 67 ? 102.886 45.570 1.445 1.00 57.87 67 GLN B O 1
ATOM 2184 N N . ALA B 1 68 ? 103.941 44.032 2.711 1.00 57.58 68 ALA B N 1
ATOM 2185 C CA . ALA B 1 68 ? 102.999 42.977 2.344 1.00 57.61 68 ALA B CA 1
ATOM 2186 C C . ALA B 1 68 ? 101.574 43.366 2.704 1.00 62.76 68 ALA B C 1
ATOM 2187 O O . ALA B 1 68 ? 100.644 43.165 1.908 1.00 63.91 68 ALA B O 1
ATOM 2189 N N . SER B 1 69 ? 101.383 43.943 3.893 1.00 56.45 69 SER B N 1
ATOM 2190 C CA . SER B 1 69 ? 100.036 44.299 4.321 1.00 60.87 69 SER B CA 1
ATOM 2191 C C . SER B 1 69 ? 99.480 45.442 3.487 1.00 56.15 69 SER B C 1
ATOM 2192 O O . SER B 1 69 ? 98.294 45.437 3.132 1.00 55.30 69 SER B O 1
ATOM 2195 N N . LEU B 1 70 ? 100.322 46.430 3.158 1.00 57.72 70 LEU B N 1
ATOM 2196 C CA . LEU B 1 70 ? 99.855 47.536 2.325 1.00 55.20 70 LEU B CA 1
ATOM 2197 C C . LEU B 1 70 ? 99.476 47.042 0.935 1.00 54.07 70 LEU B C 1
ATOM 2198 O O . LEU B 1 70 ? 98.417 47.405 0.408 1.00 56.05 70 LEU B O 1
ATOM 2203 N N . ALA B 1 71 ? 100.303 46.173 0.345 1.00 53.78 71 ALA B N 1
ATOM 2204 C CA . ALA B 1 71 ? 99.990 45.657 -0.988 1.00 52.45 71 ALA B CA 1
ATOM 2205 C C . ALA B 1 71 ? 98.713 44.831 -0.966 1.00 54.64 71 ALA B C 1
ATOM 2206 O O . ALA B 1 71 ? 97.915 44.887 -1.907 1.00 54.70 71 ALA B O 1
ATOM 2208 N N . ALA B 1 72 ? 98.485 44.080 0.112 1.00 51.24 72 ALA B N 1
ATOM 2209 C CA . ALA B 1 72 ? 97.257 43.303 0.216 1.00 52.38 72 ALA B CA 1
ATOM 2210 C C . ALA B 1 72 ? 96.040 44.214 0.223 1.00 55.63 72 ALA B C 1
ATOM 2211 O O . ALA B 1 72 ? 95.046 43.953 -0.468 1.00 53.33 72 ALA B O 1
ATOM 2213 N N . ILE B 1 73 ? 96.107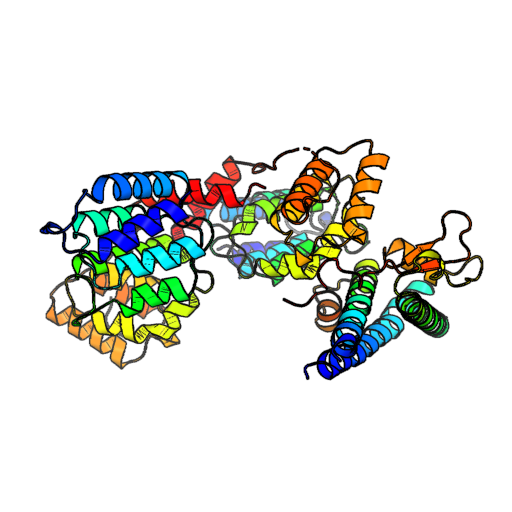 45.297 0.996 1.00 56.10 73 ILE B N 1
ATOM 2214 C CA . ILE B 1 73 ? 95.013 46.258 1.033 1.00 52.90 73 ILE B CA 1
ATOM 2215 C C . ILE B 1 73 ? 94.807 46.877 -0.344 1.00 53.99 73 ILE B C 1
ATOM 2216 O O . ILE B 1 73 ? 93.679 46.947 -0.853 1.00 55.69 73 ILE B O 1
ATOM 2221 N N . THR B 1 74 ? 95.897 47.335 -0.970 1.00 51.77 74 THR B N 1
ATOM 2222 C CA . THR B 1 74 ? 95.775 47.989 -2.274 1.00 51.25 74 THR B CA 1
ATOM 2223 C C . THR B 1 74 ? 95.129 47.067 -3.300 1.00 52.18 74 THR B C 1
ATOM 2224 O O . THR B 1 74 ? 94.284 47.504 -4.091 1.00 51.67 74 THR B O 1
ATOM 2228 N N . ARG B 1 75 ? 95.486 45.782 -3.283 1.00 50.52 75 ARG B N 1
ATOM 2229 C CA . ARG B 1 75 ? 94.975 44.862 -4.295 1.00 54.17 75 ARG B CA 1
ATOM 2230 C C . ARG B 1 75 ? 93.496 44.537 -4.101 1.00 52.89 75 ARG B C 1
ATOM 2231 O O . ARG B 1 75 ? 92.865 44.017 -5.028 1.00 56.61 75 ARG B O 1
ATOM 2239 N N . ASN B 1 76 ? 92.939 44.801 -2.920 1.00 47.85 76 ASN B N 1
ATOM 2240 C CA . ASN B 1 76 ? 91.535 44.525 -2.635 1.00 48.77 76 ASN B CA 1
ATOM 2241 C C . ASN B 1 76 ? 90.723 45.796 -2.430 1.00 51.97 76 ASN B C 1
ATOM 2242 O O . ASN B 1 76 ? 89.637 45.750 -1.841 1.00 54.16 76 ASN B O 1
ATOM 2247 N N . LEU B 1 77 ? 91.224 46.927 -2.922 1.00 48.78 77 LEU B N 1
ATOM 2248 C CA . LEU B 1 77 ? 90.577 48.227 -2.753 1.00 42.72 77 LEU B CA 1
ATOM 2249 C C . LEU B 1 77 ? 89.486 48.454 -3.812 1.00 47.25 77 LEU B C 1
ATOM 2250 O O . LEU B 1 77 ? 89.511 49.402 -4.588 1.00 42.50 77 LEU B O 1
ATOM 2255 N N . TYR B 1 78 ? 88.508 47.564 -3.829 1.00 48.28 78 TYR B N 1
ATOM 2256 C CA . TYR B 1 78 ? 87.353 47.734 -4.702 1.00 46.58 78 TYR B CA 1
ATOM 2257 C C . TYR B 1 78 ? 86.425 48.783 -4.113 1.00 48.10 78 TYR B C 1
ATOM 2258 O O . TYR B 1 78 ? 85.892 48.574 -3.022 1.00 46.38 78 TYR B O 1
ATOM 2267 N N . PRO B 1 79 ? 86.189 49.897 -4.783 1.00 48.61 79 PRO B N 1
ATOM 2268 C CA . PRO B 1 79 ? 85.200 50.845 -4.267 1.00 44.85 79 PRO B CA 1
ATOM 2269 C C . PRO B 1 79 ? 83.793 50.282 -4.392 1.00 49.78 79 PRO B C 1
ATOM 2270 O O . PRO B 1 79 ? 83.418 49.699 -5.412 1.00 47.73 79 PRO B O 1
ATOM 2274 N N . SER B 1 80 ? 83.023 50.419 -3.325 1.00 48.78 80 SER B N 1
ATOM 2275 C CA . SER B 1 80 ? 81.595 50.543 -3.514 1.00 49.92 80 SER B CA 1
ATOM 2276 C C . SER B 1 80 ? 81.352 52.004 -3.855 1.00 60.72 80 SER B C 1
ATOM 2277 O O . SER B 1 80 ? 82.086 52.894 -3.403 1.00 83.23 80 SER B O 1
ATOM 2280 N N . SER B 1 81 ? 80.355 52.253 -4.673 1.00 53.70 81 SER B N 1
ATOM 2281 C CA . SER B 1 81 ? 80.041 53.618 -5.169 1.00 57.22 81 SER B CA 1
ATOM 2282 C C . SER B 1 81 ? 81.308 54.294 -5.706 1.00 46.71 81 SER B C 1
ATOM 2283 O O . SER B 1 81 ? 82.071 53.646 -6.439 1.00 47.53 81 SER B O 1
ATOM 2286 N N . THR B 1 82 ? 81.570 55.576 -5.399 1.00 41.75 82 THR B N 1
ATOM 2287 C CA . THR B 1 82 ? 82.450 56.438 -6.185 1.00 46.99 82 THR B CA 1
ATOM 2288 C C . THR B 1 82 ? 83.839 56.605 -5.561 1.00 49.15 82 THR B C 1
ATOM 2289 O O . THR B 1 82 ? 84.146 56.071 -4.493 1.00 49.83 82 THR B O 1
ATOM 2293 N N . VAL B 1 83 ? 84.668 57.425 -6.215 1.00 43.37 83 VAL B N 1
ATOM 2294 C CA . VAL B 1 83 ? 86.028 57.717 -5.759 1.00 40.85 83 VAL B CA 1
ATOM 2295 C C . VAL B 1 83 ? 86.231 59.230 -5.705 1.00 41.99 83 VAL B C 1
ATOM 2296 O O . VAL B 1 83 ? 86.102 59.913 -6.724 1.00 43.63 83 VAL B O 1
ATOM 2300 N N . SER B 1 84 ? 86.575 59.750 -4.527 1.00 40.50 84 SER B N 1
ATOM 2301 C CA . SER B 1 84 ? 86.602 61.193 -4.329 1.00 42.75 84 SER B CA 1
ATOM 2302 C C . SER B 1 84 ? 87.930 61.811 -4.785 1.00 40.26 84 SER B C 1
ATOM 2303 O O . SER B 1 84 ? 88.950 61.134 -4.915 1.00 40.93 84 SER B O 1
ATOM 2306 N N . ASP B 1 85 ? 87.900 63.133 -5.003 1.00 39.61 85 ASP B N 1
ATOM 2307 C CA . ASP B 1 85 ? 89.137 63.884 -5.220 1.00 41.49 85 ASP B CA 1
ATOM 2308 C C . ASP B 1 85 ? 90.087 63.743 -4.040 1.00 47.90 85 ASP B C 1
ATOM 2309 O O . ASP B 1 85 ? 91.308 63.665 -4.232 1.00 43.42 85 ASP B O 1
ATOM 2314 N N . GLU B 1 86 ? 89.547 63.786 -2.803 1.00 46.31 86 GLU B N 1
ATOM 2315 C CA . GLU B 1 86 ? 90.386 63.610 -1.618 1.00 45.69 86 GLU B CA 1
ATOM 2316 C C . GLU B 1 86 ? 91.213 62.333 -1.717 1.00 46.36 86 GLU B C 1
ATOM 2317 O O . GLU B 1 86 ? 92.418 62.343 -1.447 1.00 51.18 86 GLU B O 1
ATOM 2323 N N . VAL B 1 87 ? 90.587 61.231 -2.138 1.00 47.54 87 VAL B N 1
ATOM 2324 C CA . VAL B 1 87 ? 91.313 59.974 -2.303 1.00 42.25 87 VAL B CA 1
ATOM 2325 C C . VAL B 1 87 ? 92.309 60.078 -3.458 1.00 47.79 87 VAL B C 1
ATOM 2326 O O . VAL B 1 87 ? 93.488 59.716 -3.323 1.00 45.67 87 VAL B O 1
ATOM 2330 N N . VAL B 1 88 ? 91.846 60.546 -4.624 1.00 46.40 88 VAL B N 1
ATOM 2331 C CA . VAL B 1 88 ? 92.724 60.604 -5.793 1.00 39.50 88 VAL B CA 1
ATOM 2332 C C . VAL B 1 88 ? 93.983 61.411 -5.484 1.00 44.81 88 VAL B C 1
ATOM 2333 O O . VAL B 1 88 ? 95.112 60.966 -5.744 1.00 43.21 88 VAL B O 1
ATOM 2337 N N . LEU B 1 89 ? 93.804 62.628 -4.954 1.00 43.96 89 LEU B N 1
ATOM 2338 C CA . LEU B 1 89 ? 94.937 63.526 -4.735 1.00 48.01 89 LEU B CA 1
ATOM 2339 C C . LEU B 1 89 ? 95.948 62.918 -3.772 1.00 51.13 89 LEU B C 1
ATOM 2340 O O . LEU B 1 89 ? 97.166 63.096 -3.938 1.00 43.37 89 LEU B O 1
ATOM 2345 N N . ARG B 1 90 ? 95.464 62.192 -2.759 1.00 46.43 90 ARG B N 1
ATOM 2346 C CA . ARG B 1 90 ? 96.379 61.549 -1.824 1.00 47.61 90 ARG B CA 1
ATOM 2347 C C . ARG B 1 90 ? 97.284 60.558 -2.544 1.00 47.40 90 ARG B C 1
ATOM 2348 O O . ARG B 1 90 ? 98.484 60.481 -2.265 1.00 46.89 90 ARG B O 1
ATOM 2356 N N . PHE B 1 91 ? 96.735 59.794 -3.486 1.00 43.72 91 PHE B N 1
ATOM 2357 C CA . PHE B 1 91 ? 97.607 58.892 -4.222 1.00 45.10 91 PHE B CA 1
ATOM 2358 C C . PHE B 1 91 ? 98.542 59.660 -5.146 1.00 48.57 91 PHE B C 1
ATOM 2359 O O . PHE B 1 91 ? 99.703 59.271 -5.306 1.00 54.12 91 PHE B O 1
ATOM 2367 N N . ILE B 1 92 ? 98.072 60.765 -5.734 1.00 44.89 92 ILE B N 1
ATOM 2368 C CA . ILE B 1 92 ? 98.935 61.570 -6.597 1.00 43.91 92 ILE B CA 1
ATOM 2369 C C . ILE B 1 92 ? 100.079 62.179 -5.786 1.00 47.77 92 ILE B C 1
ATOM 2370 O O . ILE B 1 92 ? 101.232 62.188 -6.230 1.00 51.00 92 ILE B O 1
ATOM 2375 N N . GLY B 1 93 ? 99.777 62.698 -4.589 1.00 50.70 93 GLY B N 1
ATOM 2376 C CA . GLY B 1 93 ? 100.805 63.263 -3.722 1.00 45.99 93 GLY B CA 1
ATOM 2377 C C . GLY B 1 93 ? 101.781 62.237 -3.177 1.00 48.12 93 GLY B C 1
ATOM 2378 O O . GLY B 1 93 ? 102.865 62.606 -2.706 1.00 53.53 93 GLY B O 1
ATOM 2379 N N . ALA B 1 94 ? 101.413 60.957 -3.220 1.00 44.46 94 ALA B N 1
ATOM 2380 C CA . ALA B 1 94 ? 102.307 59.860 -2.869 1.00 45.47 94 ALA B CA 1
ATOM 2381 C C . ALA B 1 94 ? 103.403 59.579 -3.898 1.00 49.26 94 ALA B C 1
ATOM 2382 O O . ALA B 1 94 ? 104.305 58.787 -3.604 1.00 50.98 94 ALA B O 1
ATOM 2384 N N . LEU B 1 95 ? 103.348 60.168 -5.090 1.00 46.96 95 LEU B N 1
ATOM 2385 C CA . LEU B 1 95 ? 104.145 59.660 -6.208 1.00 48.14 95 LEU B CA 1
ATOM 2386 C C . LEU B 1 95 ? 105.508 60.327 -6.291 1.00 46.98 95 LEU B C 1
ATOM 2387 O O . LEU B 1 95 ? 105.641 61.528 -6.054 1.00 53.06 95 LEU B O 1
ATOM 2392 N N . GLY B 1 96 ? 106.514 59.542 -6.656 1.00 48.70 96 GLY B N 1
ATOM 2393 C CA . GLY B 1 96 ? 107.862 60.046 -6.857 1.00 46.91 96 GLY B CA 1
ATOM 2394 C C . GLY B 1 96 ? 108.764 59.758 -5.668 1.00 50.07 96 GLY B C 1
ATOM 2395 O O . GLY B 1 96 ? 108.458 58.944 -4.786 1.00 50.40 96 GLY B O 1
ATOM 2396 N N . HIS B 1 97 ? 109.887 60.474 -5.633 1.00 51.10 97 HIS B N 1
ATOM 2397 C CA . HIS B 1 97 ? 110.890 60.300 -4.587 1.00 55.01 97 HIS B CA 1
ATOM 2398 C C . HIS B 1 97 ? 110.719 61.337 -3.478 1.00 63.24 97 HIS B C 1
ATOM 2399 O O . HIS B 1 97 ? 110.366 62.492 -3.739 1.00 68.13 97 HIS B O 1
ATOM 2406 N N . GLY B 1 98 ? 110.981 60.920 -2.234 1.00 58.78 98 GLY B N 1
ATOM 2407 C CA . GLY B 1 98 ? 110.894 61.805 -1.082 1.00 56.69 98 GLY B CA 1
ATOM 2408 C C . GLY B 1 98 ? 110.691 61.060 0.222 1.00 57.32 98 GLY B C 1
ATOM 2409 O O . GLY B 1 98 ? 110.087 59.982 0.223 1.00 51.20 98 GLY B O 1
ATOM 2410 N N . GLN B 1 99 ? 111.198 61.591 1.342 1.00 59.64 99 GLN B N 1
ATOM 2411 C CA . GLN B 1 99 ? 111.083 60.834 2.586 1.00 61.60 99 GLN B CA 1
ATOM 2412 C C . GLN B 1 99 ? 109.649 60.709 3.091 1.00 57.39 99 GLN B C 1
ATOM 2413 O O . GLN B 1 99 ? 109.383 59.812 3.894 1.00 56.93 99 GLN B O 1
ATOM 2419 N N . LEU B 1 100 ? 108.711 61.546 2.618 1.00 58.47 100 LEU B N 1
ATOM 2420 C CA . LEU B 1 100 ? 107.305 61.388 2.991 1.00 57.44 100 LEU B CA 1
ATOM 2421 C C . LEU B 1 100 ? 106.575 60.342 2.160 1.00 54.50 100 LEU B C 1
ATOM 2422 O O . LEU B 1 100 ? 105.472 59.940 2.542 1.00 56.99 100 LEU B O 1
ATOM 2427 N N . LYS B 1 101 ? 107.177 59.861 1.042 1.00 52.22 101 LYS B N 1
ATOM 2428 C CA . LYS B 1 101 ? 106.366 59.097 0.096 1.00 51.70 101 LYS B CA 1
ATOM 2429 C C . LYS B 1 101 ? 106.559 57.590 0.270 1.00 49.44 101 LYS B C 1
ATOM 2430 O O . LYS B 1 101 ? 107.612 57.139 0.716 1.00 51.45 101 LYS B O 1
ATOM 2436 N N . PRO B 1 102 ? 105.565 56.773 -0.091 1.00 50.54 102 PRO B N 1
ATOM 2437 C CA . PRO B 1 102 ? 105.743 55.310 -0.027 1.00 50.00 102 PRO B CA 1
ATOM 2438 C C . PRO B 1 102 ? 106.700 54.743 -1.072 1.00 52.31 102 PRO B C 1
ATOM 2439 O O . PRO B 1 102 ? 107.189 55.461 -1.951 1.00 51.05 102 PRO B O 1
ATOM 2443 N N . THR B 1 103 ? 106.920 53.430 -1.004 1.00 44.88 103 THR B N 1
ATOM 2444 C CA . THR B 1 103 ? 107.798 52.743 -1.940 1.00 47.34 103 THR B CA 1
ATOM 2445 C C . THR B 1 103 ? 107.326 52.904 -3.390 1.00 46.06 103 THR B C 1
ATOM 2446 O O . THR B 1 103 ? 106.137 53.076 -3.676 1.00 44.21 103 THR B O 1
ATOM 2450 N N . LEU B 1 104 ? 108.279 52.832 -4.319 1.00 48.30 104 LEU B N 1
ATOM 2451 C CA . LEU B 1 104 ? 107.917 52.857 -5.733 1.00 52.02 104 LEU B CA 1
ATOM 2452 C C . LEU B 1 104 ? 107.011 51.685 -6.099 1.00 51.45 104 LEU B C 1
ATOM 2453 O O . LEU B 1 104 ? 106.113 51.832 -6.937 1.00 51.58 104 LEU B O 1
ATOM 2458 N N . ALA B 1 105 ? 107.200 50.529 -5.458 1.00 49.74 105 ALA B N 1
ATOM 2459 C CA . ALA B 1 105 ? 106.379 49.368 -5.788 1.00 53.17 105 ALA B CA 1
ATOM 2460 C C . ALA B 1 105 ? 104.915 49.602 -5.426 1.00 54.00 105 ALA B C 1
ATOM 2461 O O . ALA B 1 105 ? 104.009 49.217 -6.178 1.00 53.64 105 ALA B O 1
ATOM 2463 N N . LEU B 1 106 ? 104.652 50.218 -4.276 1.00 50.56 106 LEU B N 1
ATOM 2464 C CA . LEU B 1 106 ? 103.263 50.549 -3.969 1.00 52.49 106 LEU B CA 1
ATOM 2465 C C . LEU B 1 106 ? 102.757 51.635 -4.913 1.00 50.63 106 LEU B C 1
ATOM 2466 O O . LEU B 1 106 ? 101.590 51.620 -5.332 1.00 46.57 106 LEU B O 1
ATOM 2471 N N . GLN B 1 107 ? 103.632 52.577 -5.268 1.00 48.47 107 GLN B N 1
ATOM 2472 C CA . GLN B 1 107 ? 103.249 53.632 -6.195 1.00 46.24 107 GLN B CA 1
ATOM 2473 C C . GLN B 1 107 ? 102.741 53.051 -7.510 1.00 48.62 107 GLN B C 1
ATOM 2474 O O . GLN B 1 107 ? 101.717 53.502 -8.037 1.00 47.68 107 GLN B O 1
ATOM 2480 N N . ALA B 1 108 ? 103.419 52.026 -8.038 1.00 48.30 108 ALA B N 1
ATOM 2481 C CA . ALA B 1 108 ? 102.932 51.395 -9.266 1.00 53.97 108 ALA B CA 1
ATOM 2482 C C . ALA B 1 108 ? 101.558 50.776 -9.052 1.00 52.67 108 ALA B C 1
ATOM 2483 O O . ALA B 1 108 ? 100.706 50.824 -9.949 1.00 45.63 108 ALA B O 1
ATOM 2485 N N . LEU B 1 109 ? 101.312 50.229 -7.859 1.00 49.77 109 LEU B N 1
ATOM 2486 C CA . LEU B 1 109 ? 100.004 49.652 -7.565 1.00 48.83 109 LEU B CA 1
ATOM 2487 C C . LEU B 1 109 ? 98.927 50.726 -7.488 1.00 46.86 109 LEU B C 1
ATOM 2488 O O . LEU B 1 109 ? 97.784 50.487 -7.903 1.00 51.38 109 LEU B O 1
ATOM 2493 N N . PHE B 1 110 ? 99.258 51.897 -6.915 1.00 48.72 110 PHE B N 1
ATOM 2494 C CA . PHE B 1 110 ? 98.278 52.982 -6.820 1.00 48.58 110 PHE B CA 1
ATOM 2495 C C . PHE B 1 110 ? 97.916 53.494 -8.209 1.00 48.46 110 PHE B C 1
ATOM 2496 O O . PHE B 1 110 ? 96.750 53.787 -8.491 1.00 48.90 110 PHE B O 1
ATOM 2504 N N . LEU B 1 111 ? 98.925 53.647 -9.062 1.00 41.64 111 LEU B N 1
ATOM 2505 C CA . LEU B 1 111 ? 98.726 54.076 -10.442 1.00 46.47 111 LEU B CA 1
ATOM 2506 C C . LEU B 1 111 ? 97.887 53.071 -11.219 1.00 44.95 111 LEU B C 1
ATOM 2507 O O . LEU B 1 111 ? 96.986 53.447 -11.977 1.00 46.17 111 LEU B O 1
ATOM 2512 N N . ARG B 1 112 ? 98.198 51.782 -11.070 1.00 45.77 112 ARG B N 1
ATOM 2513 C CA . ARG B 1 112 ? 97.369 50.732 -11.656 1.00 46.83 112 ARG B CA 1
ATOM 2514 C C . ARG B 1 112 ? 95.928 50.861 -11.155 1.00 47.94 112 ARG B C 1
ATOM 2515 O O . ARG B 1 112 ? 94.967 50.821 -11.941 1.00 41.79 112 ARG B O 1
ATOM 2523 N N . TRP B 1 113 ? 95.773 51.099 -9.845 1.00 45.06 113 TRP B N 1
ATOM 2524 C CA . TRP B 1 113 ? 94.447 51.233 -9.244 1.00 43.39 113 TRP B CA 1
ATOM 2525 C C . TRP B 1 113 ? 93.676 52.404 -9.843 1.00 44.13 113 TRP B C 1
ATOM 2526 O O . TRP B 1 113 ? 92.494 52.277 -10.187 1.00 47.25 113 TRP B O 1
ATOM 2537 N N . LEU B 1 114 ? 94.329 53.564 -9.968 1.00 37.90 114 LEU B N 1
ATOM 2538 C CA . LEU B 1 114 ? 93.647 54.723 -10.536 1.00 41.50 114 LEU B CA 1
ATOM 2539 C C . LEU B 1 114 ? 93.145 54.439 -11.957 1.00 41.39 114 LEU B C 1
ATOM 2540 O O . LEU B 1 114 ? 92.056 54.890 -12.340 1.00 38.27 114 LEU B O 1
ATOM 2545 N N . VAL B 1 115 ? 93.913 53.680 -12.753 1.00 40.99 115 VAL B N 1
ATOM 2546 C CA . VAL B 1 115 ? 93.422 53.329 -14.092 1.00 43.01 115 VAL B CA 1
ATOM 2547 C C . VAL B 1 115 ? 92.180 52.450 -13.987 1.00 42.92 115 VAL B C 1
ATOM 2548 O O . VAL B 1 115 ? 91.200 52.663 -14.704 1.00 47.67 115 VAL B O 1
ATOM 2552 N N . MET B 1 116 ? 92.171 51.498 -13.041 1.00 51.63 116 MET B N 1
ATOM 2553 C CA . MET B 1 116 ? 91.054 50.562 -12.912 1.00 47.47 116 MET B CA 1
ATOM 2554 C C . MET B 1 116 ? 89.807 51.186 -12.308 1.00 45.61 116 MET B C 1
ATOM 2555 O O . MET B 1 116 ? 88.711 50.636 -12.491 1.00 43.99 116 MET B O 1
ATOM 2560 N N . VAL B 1 117 ? 89.934 52.295 -11.580 1.00 45.99 117 VAL B N 1
ATOM 2561 C CA . VAL B 1 117 ? 88.764 52.976 -11.029 1.00 45.18 117 VAL B CA 1
ATOM 2562 C C . VAL B 1 117 ? 88.529 54.327 -11.695 1.00 47.82 117 VAL B C 1
ATOM 2563 O O . VAL B 1 117 ? 87.705 55.117 -11.207 1.00 43.68 117 VAL B O 1
ATOM 2567 N N . TYR B 1 118 ? 89.211 54.603 -12.819 1.00 40.15 118 TYR B N 1
ATOM 2568 C CA . TYR B 1 118 ? 89.079 55.906 -13.478 1.00 39.96 118 TYR B CA 1
ATOM 2569 C C . TYR B 1 118 ? 87.620 56.246 -13.759 1.00 41.20 118 TYR B C 1
ATOM 2570 O O . TYR B 1 118 ? 87.186 57.388 -13.543 1.00 43.67 118 TYR B O 1
ATOM 2579 N N . HIS B 1 119 ? 86.834 55.253 -14.181 1.00 37.27 119 HIS B N 1
ATOM 2580 C CA . HIS B 1 119 ? 85.427 55.478 -14.495 1.00 43.72 119 HIS B CA 1
ATOM 2581 C C . HIS B 1 119 ? 84.570 55.759 -13.266 1.00 48.83 119 HIS B C 1
ATOM 2582 O O . HIS B 1 119 ? 83.389 56.092 -13.420 1.00 48.41 119 HIS B O 1
ATOM 2589 N N . LEU B 1 120 ? 85.118 55.629 -12.057 1.00 46.72 120 LEU B N 1
ATOM 2590 C CA . LEU B 1 120 ? 84.318 55.805 -10.855 1.00 46.02 120 LEU B CA 1
ATOM 2591 C C . LEU B 1 120 ? 84.631 57.103 -10.116 1.00 45.48 120 LEU B C 1
ATOM 2592 O O . LEU B 1 120 ? 84.038 57.357 -9.058 1.00 45.80 120 LEU B O 1
ATOM 2597 N N . LEU B 1 121 ? 85.507 57.944 -10.664 1.00 41.01 121 LEU B N 1
ATOM 2598 C CA . LEU B 1 121 ? 85.849 59.198 -10.008 1.00 45.99 121 LEU B CA 1
ATOM 2599 C C . LEU B 1 121 ? 84.650 60.119 -10.046 1.00 47.39 121 LEU B C 1
ATOM 2600 O O . LEU B 1 121 ? 83.985 60.230 -11.081 1.00 46.63 121 LEU B O 1
ATOM 2605 N N . GLU B 1 122 ? 84.365 60.774 -8.913 1.00 43.39 122 GLU B N 1
ATOM 2606 C CA . GLU B 1 122 ? 83.308 61.779 -8.910 1.00 49.04 122 GLU B CA 1
ATOM 2607 C C . GLU B 1 122 ? 83.663 62.920 -9.841 1.00 46.48 122 GLU B C 1
ATOM 2608 O O . GLU B 1 122 ? 82.784 63.513 -10.471 1.00 50.78 122 GLU B O 1
ATOM 2614 N N . ASN B 1 123 ? 84.947 63.261 -9.915 1.00 45.73 123 ASN B N 1
ATOM 2615 C CA . ASN B 1 123 ? 85.411 64.456 -10.624 1.00 47.38 123 ASN B CA 1
ATOM 2616 C C . ASN B 1 123 ? 86.654 64.060 -11.396 1.00 49.06 123 ASN B C 1
ATOM 2617 O O . ASN B 1 123 ? 87.783 64.389 -11.000 1.00 46.15 123 ASN B O 1
ATOM 2622 N N . PRO B 1 124 ? 86.488 63.317 -12.506 1.00 50.66 124 PRO B N 1
ATOM 2623 C CA . PRO B 1 124 ? 87.665 62.895 -13.295 1.00 48.83 124 PRO B CA 1
ATOM 2624 C C . PRO B 1 124 ? 88.546 64.054 -13.723 1.00 49.32 124 PRO B C 1
ATOM 2625 O O . PRO B 1 124 ? 89.760 63.867 -13.862 1.00 46.21 124 PRO B O 1
ATOM 2629 N N . GLY B 1 125 ? 87.975 65.258 -13.887 1.00 50.44 125 GLY B N 1
ATOM 2630 C CA . GLY B 1 125 ? 88.780 66.434 -14.183 1.00 45.53 125 GLY B CA 1
ATOM 2631 C C . GLY B 1 125 ? 89.893 66.723 -13.178 1.00 47.61 125 GLY B C 1
ATOM 2632 O O . GLY B 1 125 ? 90.864 67.409 -13.513 1.00 48.40 125 GLY B O 1
ATOM 2633 N N . VAL B 1 126 ? 89.786 66.217 -11.939 1.00 49.71 126 VAL B N 1
ATOM 2634 C CA . VAL B 1 126 ? 90.813 66.562 -10.953 1.00 45.16 126 VAL B CA 1
ATOM 2635 C C . VAL B 1 126 ? 92.179 66.058 -11.403 1.00 43.97 126 VAL B C 1
ATOM 2636 O O . VAL B 1 126 ? 93.203 66.698 -11.144 1.00 44.24 126 VAL B O 1
ATOM 2640 N N . LEU B 1 127 ? 92.220 64.928 -12.107 1.00 42.69 127 LEU B N 1
ATOM 2641 C CA . LEU B 1 127 ? 93.488 64.472 -12.652 1.00 41.68 127 LEU B CA 1
ATOM 2642 C C . LEU B 1 127 ? 94.015 65.425 -13.725 1.00 46.15 127 LEU B C 1
ATOM 2643 O O . LEU B 1 127 ? 95.232 65.587 -13.857 1.00 48.30 127 LEU B O 1
ATOM 2648 N N . GLY B 1 128 ? 93.123 66.075 -14.481 1.00 45.15 128 GLY B N 1
ATOM 2649 C CA . GLY B 1 128 ? 93.560 67.122 -15.394 1.00 42.73 128 GLY B CA 1
ATOM 2650 C C . GLY B 1 128 ? 94.199 68.304 -14.681 1.00 50.70 128 GLY B C 1
ATOM 2651 O O . GLY B 1 128 ? 95.140 68.917 -15.194 1.00 52.21 128 GLY B O 1
ATOM 2652 N N . GLN B 1 129 ? 93.721 68.624 -13.474 1.00 43.32 129 GLN B N 1
ATOM 2653 C CA . GLN B 1 129 ? 94.292 69.741 -12.730 1.00 48.51 129 GLN B CA 1
ATOM 2654 C C . GLN B 1 129 ? 95.668 69.434 -12.145 1.00 51.04 129 GLN B C 1
ATOM 2655 O O . GLN B 1 129 ? 96.385 70.368 -11.774 1.00 54.22 129 GLN B O 1
ATOM 2661 N N . VAL B 1 130 ? 96.051 68.166 -12.038 1.00 47.10 130 VAL B N 1
ATOM 2662 C CA . VAL B 1 130 ? 97.392 67.812 -11.587 1.00 48.12 130 VAL B CA 1
ATOM 2663 C C . VAL B 1 130 ? 98.196 67.166 -12.713 1.00 47.39 130 VAL B C 1
ATOM 2664 O O . VAL B 1 130 ? 99.159 66.432 -12.449 1.00 43.70 130 VAL B O 1
ATOM 2668 N N . TYR B 1 131 ? 97.826 67.458 -13.968 1.00 48.48 131 TYR B N 1
ATOM 2669 C CA . TYR B 1 131 ? 98.425 66.763 -15.103 1.00 49.03 131 TYR B CA 1
ATOM 2670 C C . TYR B 1 131 ? 99.938 66.912 -15.103 1.00 47.77 131 TYR B C 1
ATOM 2671 O O . TYR B 1 131 ? 100.660 65.950 -15.385 1.00 47.25 131 TYR B O 1
ATOM 2680 N N . GLY B 1 132 ? 100.435 68.104 -14.771 1.00 47.10 132 GLY B N 1
ATOM 2681 C CA . GLY B 1 132 ? 101.870 68.330 -14.738 1.00 45.26 132 GLY B CA 1
ATOM 2682 C C . GLY B 1 132 ? 102.573 67.574 -13.635 1.00 48.54 132 GLY B C 1
ATOM 2683 O O . GLY B 1 132 ? 103.768 67.270 -13.769 1.00 51.44 132 GLY B O 1
ATOM 2684 N N . VAL B 1 133 ? 101.866 67.262 -12.541 1.00 44.52 133 VAL B N 1
ATOM 2685 C CA . VAL B 1 133 ? 102.497 66.449 -11.504 1.00 45.95 133 VAL B CA 1
ATOM 2686 C C . VAL B 1 133 ? 102.718 65.028 -12.017 1.00 47.69 133 VAL B C 1
ATOM 2687 O O . VAL B 1 133 ? 103.808 64.459 -11.870 1.00 43.41 133 VAL B O 1
ATOM 2691 N N . LEU B 1 134 ? 101.702 64.447 -12.660 1.00 44.22 134 LEU B N 1
ATOM 2692 C CA . LEU B 1 134 ? 101.865 63.126 -13.263 1.00 48.57 134 LEU B CA 1
ATOM 2693 C C . LEU B 1 134 ? 102.947 63.130 -14.345 1.00 49.92 134 LEU B C 1
ATOM 2694 O O . LEU B 1 134 ? 103.802 62.237 -14.400 1.00 51.69 134 LEU B O 1
ATOM 2699 N N . PHE B 1 135 ? 102.930 64.138 -15.213 1.00 46.95 135 PHE B N 1
ATOM 2700 C CA . PHE B 1 135 ? 103.768 64.098 -16.409 1.00 47.73 135 PHE B CA 1
ATOM 2701 C C . PHE B 1 135 ? 105.247 64.260 -16.072 1.00 50.12 135 PHE B C 1
ATOM 2702 O O . PHE B 1 135 ? 106.102 63.564 -16.633 1.00 47.82 135 PHE B O 1
ATOM 2710 N N . ASP B 1 136 ? 105.568 65.170 -15.158 1.00 52.50 136 ASP B N 1
ATOM 2711 C CA . ASP B 1 136 ? 106.954 65.414 -14.792 1.00 52.42 136 ASP B CA 1
ATOM 2712 C C . ASP B 1 136 ? 107.631 64.194 -14.168 1.00 49.49 136 ASP B C 1
ATOM 2713 O O . ASP B 1 136 ? 108.861 64.188 -14.050 1.00 55.19 136 ASP B O 1
ATOM 2718 N N . LEU B 1 137 ? 106.879 63.148 -13.820 1.00 48.53 137 LEU B N 1
ATOM 2719 C CA . LEU B 1 137 ? 107.420 61.922 -13.239 1.00 45.31 137 LEU B CA 1
ATOM 2720 C C . LEU B 1 137 ? 107.722 60.820 -14.260 1.00 50.67 137 LEU B C 1
ATOM 2721 O O . LEU B 1 137 ? 108.143 59.733 -13.852 1.00 52.01 137 LEU B O 1
ATOM 2726 N N . LEU B 1 138 ? 107.523 61.063 -15.571 1.00 47.24 138 LEU B N 1
ATOM 2727 C CA . LEU B 1 138 ? 107.726 60.001 -16.565 1.00 40.94 138 LEU B CA 1
ATOM 2728 C C . LEU B 1 138 ? 109.162 59.458 -16.562 1.00 43.07 138 LEU B C 1
ATOM 2729 O O . LEU B 1 138 ? 109.375 58.282 -16.885 1.00 48.07 138 LEU B O 1
ATOM 2734 N N . ASP B 1 139 ? 110.146 60.273 -16.161 1.00 43.11 139 ASP B N 1
ATOM 2735 C CA . ASP B 1 139 ? 111.534 59.799 -16.027 1.00 56.82 139 ASP B CA 1
ATOM 2736 C C . ASP B 1 139 ? 111.677 58.594 -15.089 1.00 55.51 139 ASP B C 1
ATOM 2737 O O . ASP B 1 139 ? 112.599 57.787 -15.263 1.00 51.43 139 ASP B O 1
ATOM 2742 N N . THR B 1 140 ? 110.812 58.472 -14.074 1.00 47.22 140 THR B N 1
ATOM 2743 C CA . THR B 1 140 ? 110.925 57.409 -13.066 1.00 44.73 140 THR B CA 1
ATOM 2744 C C . THR B 1 140 ? 110.509 56.083 -13.677 1.00 45.95 140 THR B C 1
ATOM 2745 O O . THR B 1 140 ? 109.316 55.800 -13.838 1.00 48.90 140 THR B O 1
ATOM 2749 N N . ALA B 1 141 ? 111.494 55.256 -14.011 1.00 50.34 141 ALA B N 1
ATOM 2750 C CA . ALA B 1 141 ? 111.212 54.045 -14.772 1.00 50.77 141 ALA B CA 1
ATOM 2751 C C . ALA B 1 141 ? 110.320 53.085 -14.003 1.00 54.65 141 ALA B C 1
ATOM 2752 O O . ALA B 1 141 ? 109.478 52.411 -14.612 1.00 53.54 141 ALA B O 1
ATOM 2754 N N . ALA B 1 142 ? 110.463 53.030 -12.664 1.00 47.28 142 ALA B N 1
ATOM 2755 C CA . ALA B 1 142 ? 109.737 52.046 -11.867 1.00 44.30 142 ALA B CA 1
ATOM 2756 C C . ALA B 1 142 ? 108.225 52.234 -11.935 1.00 42.82 142 ALA B C 1
ATOM 2757 O O . ALA B 1 142 ? 107.485 51.267 -11.747 1.00 48.82 142 ALA B O 1
ATOM 2759 N N . ILE B 1 143 ? 107.741 53.436 -12.233 1.00 45.80 143 ILE B N 1
ATOM 2760 C CA . ILE B 1 143 ? 106.307 53.679 -12.353 1.00 46.05 143 ILE B CA 1
ATOM 2761 C C . ILE B 1 143 ? 105.894 54.107 -13.756 1.00 46.64 143 ILE B C 1
ATOM 2762 O O . ILE B 1 143 ? 104.692 54.295 -14.009 1.00 42.14 143 ILE B O 1
ATOM 2767 N N . ARG B 1 144 ? 106.849 54.245 -14.684 1.00 44.17 144 ARG B N 1
ATOM 2768 C CA . ARG B 1 144 ? 106.548 54.798 -16.005 1.00 45.46 144 ARG B CA 1
ATOM 2769 C C . ARG B 1 144 ? 105.430 54.069 -16.743 1.00 49.17 144 ARG B C 1
ATOM 2770 O O . ARG B 1 144 ? 104.549 54.750 -17.294 1.00 48.27 144 ARG B O 1
ATOM 2778 N N . PRO B 1 145 ? 105.403 52.730 -16.822 1.00 55.03 145 PRO B N 1
ATOM 2779 C CA . PRO B 1 145 ? 104.297 52.076 -17.550 1.00 50.70 145 PRO B CA 1
ATOM 2780 C C . PRO B 1 145 ? 102.925 52.464 -17.031 1.00 51.85 145 PRO B C 1
ATOM 2781 O O . PRO B 1 145 ? 102.013 52.764 -17.820 1.00 47.52 145 PRO B O 1
ATOM 2785 N N . GLN B 1 146 ? 102.758 52.474 -15.711 1.00 46.28 146 GLN B N 1
ATOM 2786 C CA . GLN B 1 146 ? 101.468 52.814 -15.135 1.00 47.13 146 GLN B CA 1
ATOM 2787 C C . GLN B 1 146 ? 101.159 54.296 -15.310 1.00 44.44 146 GLN B C 1
ATOM 2788 O O . GLN B 1 146 ? 99.998 54.667 -15.544 1.00 47.81 146 GLN B O 1
ATOM 2794 N N . LEU B 1 147 ? 102.181 55.152 -15.202 1.00 42.78 147 LEU B N 1
ATOM 2795 C CA . LEU B 1 147 ? 102.010 56.585 -15.455 1.00 46.52 147 LEU B CA 1
ATOM 2796 C C . LEU B 1 147 ? 101.497 56.833 -16.871 1.00 45.88 147 LEU B C 1
ATOM 2797 O O . LEU B 1 147 ? 100.566 57.620 -17.084 1.00 41.35 147 LEU B O 1
ATOM 2802 N N . CYS B 1 148 ? 102.121 56.186 -17.857 1.00 40.99 148 CYS B N 1
ATOM 2803 C CA . CYS B 1 148 ? 101.725 56.415 -19.244 1.00 41.21 148 CYS B CA 1
ATOM 2804 C C . CYS B 1 148 ? 100.265 56.032 -19.461 1.00 43.51 148 CYS B C 1
ATOM 2805 O O . CYS B 1 148 ? 99.513 56.773 -20.104 1.00 42.69 148 CYS B O 1
ATOM 2808 N N . HIS B 1 149 ? 99.839 54.888 -18.917 1.00 44.91 149 HIS B N 1
ATOM 2809 C CA . HIS B 1 149 ? 98.457 54.468 -19.123 1.00 48.11 149 HIS B CA 1
ATOM 2810 C C . HIS B 1 149 ? 97.485 55.481 -18.514 1.00 48.22 149 HIS B C 1
ATOM 2811 O O . HIS B 1 149 ? 96.508 55.880 -19.165 1.00 45.91 149 HIS B O 1
ATOM 2818 N N . LEU B 1 150 ? 97.758 55.943 -17.287 1.00 48.39 150 LEU B N 1
ATOM 2819 C CA . LEU B 1 150 ? 96.885 56.939 -16.662 1.00 46.15 150 LEU B CA 1
ATOM 2820 C C . LEU B 1 150 ? 96.912 58.253 -17.440 1.00 44.45 150 LEU B C 1
ATOM 2821 O O . LEU B 1 150 ? 95.861 58.827 -17.751 1.00 43.46 150 LEU B O 1
ATOM 2826 N N . LEU B 1 151 ? 98.106 58.730 -17.789 1.00 41.39 151 LEU B N 1
ATOM 2827 C CA . LEU B 1 151 ? 98.209 59.948 -18.587 1.00 44.64 151 LEU B CA 1
ATOM 2828 C C . LEU B 1 151 ? 97.426 59.822 -19.890 1.00 48.54 151 LEU B C 1
ATOM 2829 O O . LEU B 1 151 ? 96.783 60.778 -20.339 1.00 52.46 151 LEU B O 1
ATOM 2834 N N . ALA B 1 152 ? 97.432 58.632 -20.485 1.00 47.10 152 ALA B N 1
ATOM 2835 C CA . ALA B 1 152 ? 96.735 58.443 -21.746 1.00 49.39 152 ALA B CA 1
ATOM 2836 C C . ALA B 1 152 ? 95.228 58.608 -21.567 1.00 49.07 152 ALA B C 1
ATOM 2837 O O . ALA B 1 152 ? 94.562 59.145 -22.456 1.00 50.60 152 ALA B O 1
ATOM 2839 N N . LEU B 1 153 ? 94.678 58.195 -20.413 1.00 47.25 153 LEU B N 1
ATOM 2840 C CA . LEU B 1 153 ? 93.260 58.443 -20.148 1.00 48.54 153 LEU B CA 1
ATOM 2841 C C . LEU B 1 153 ? 92.981 59.902 -19.793 1.00 46.79 153 LEU B C 1
ATOM 2842 O O . LEU B 1 153 ? 91.890 60.406 -20.075 1.00 48.49 153 LEU B O 1
ATOM 2847 N N . VAL B 1 154 ? 93.949 60.587 -19.185 1.00 46.42 154 VAL B N 1
ATOM 2848 C CA . VAL B 1 154 ? 93.726 61.935 -18.678 1.00 49.99 154 VAL B CA 1
ATOM 2849 C C . VAL B 1 154 ? 93.975 63.004 -19.755 1.00 54.81 154 VAL B C 1
ATOM 2850 O O . VAL B 1 154 ? 93.378 64.084 -19.704 1.00 59.62 154 VAL B O 1
ATOM 2854 N N . THR B 1 155 ? 94.809 62.718 -20.757 1.00 52.11 155 THR B N 1
ATOM 2855 C CA . THR B 1 155 ? 95.221 63.755 -21.703 1.00 52.41 155 THR B CA 1
ATOM 2856 C C . THR B 1 155 ? 94.028 64.323 -22.466 1.00 51.56 155 THR B C 1
ATOM 2857 O O . THR B 1 155 ? 93.262 63.586 -23.098 1.00 54.13 155 THR B O 1
ATOM 2861 N N . ARG B 1 156 ? 93.870 65.637 -22.397 1.00 48.71 156 ARG B N 1
ATOM 2862 C CA . ARG B 1 156 ? 93.008 66.381 -23.299 1.00 49.36 156 ARG B CA 1
ATOM 2863 C C . ARG B 1 156 ? 93.853 67.411 -24.035 1.00 55.68 156 ARG B C 1
ATOM 2864 O O . ARG B 1 156 ? 95.049 67.580 -23.764 1.00 59.31 156 ARG B O 1
ATOM 2872 N N . ARG B 1 157 ? 93.217 68.101 -24.982 1.00 55.93 157 ARG B N 1
ATOM 2873 C CA . ARG B 1 157 ? 93.971 68.944 -25.901 1.00 62.56 157 ARG B CA 1
ATOM 2874 C C . ARG B 1 157 ? 94.733 70.032 -25.154 1.00 66.97 157 ARG B C 1
ATOM 2875 O O . ARG B 1 157 ? 95.886 70.335 -25.493 1.00 61.67 157 ARG B O 1
ATOM 2883 N N . LYS B 1 158 ? 94.127 70.592 -24.099 1.00 69.09 158 LYS B N 1
ATOM 2884 C CA . LYS B 1 158 ? 94.783 71.661 -23.355 1.00 67.99 158 LYS B CA 1
ATOM 2885 C C . LYS B 1 158 ? 96.094 71.207 -22.717 1.00 60.34 158 LYS B C 1
ATOM 2886 O O . LYS B 1 158 ? 96.945 72.048 -22.421 1.00 62.45 158 LYS B O 1
ATOM 2892 N N . HIS B 1 159 ? 96.290 69.903 -22.513 1.00 54.69 159 HIS B N 1
ATOM 2893 C CA . HIS B 1 159 ? 97.516 69.422 -21.888 1.00 51.18 159 HIS B CA 1
ATOM 2894 C C . HIS B 1 159 ? 98.652 69.196 -22.880 1.00 60.77 159 HIS B C 1
ATOM 2895 O O . HIS B 1 159 ? 99.813 69.124 -22.459 1.00 61.56 159 HIS B O 1
ATOM 2902 N N . VAL B 1 160 ? 98.354 69.074 -24.177 1.00 61.06 160 VAL B N 1
ATOM 2903 C CA . VAL B 1 160 ? 99.389 68.801 -25.171 1.00 66.67 160 VAL B CA 1
ATOM 2904 C C . VAL B 1 160 ? 100.084 70.110 -25.521 1.00 68.75 160 VAL B C 1
ATOM 2905 O O . VAL B 1 160 ? 99.738 70.776 -26.502 1.00 68.87 160 VAL B O 1
ATOM 2909 N N . ARG B 1 161 ? 101.031 70.498 -24.705 1.00 69.87 161 ARG B N 1
ATOM 2910 C CA . ARG B 1 161 ? 101.771 71.732 -24.884 1.00 72.53 161 ARG B CA 1
ATOM 2911 C C . ARG B 1 161 ? 103.132 71.437 -25.506 1.00 65.15 161 ARG B C 1
ATOM 2912 O O . ARG B 1 161 ? 103.674 70.340 -25.327 1.00 59.42 161 ARG B O 1
ATOM 2920 N N . PRO B 1 162 ? 103.705 72.383 -26.258 1.00 62.16 162 PRO B N 1
ATOM 2921 C CA . PRO B 1 162 ? 104.990 72.106 -26.923 1.00 65.31 162 PRO B CA 1
ATOM 2922 C C . PRO B 1 162 ? 106.074 71.588 -25.988 1.00 66.97 162 PRO B C 1
ATOM 2923 O O . PRO B 1 162 ? 106.788 70.653 -26.367 1.00 63.89 162 PRO B O 1
ATOM 2927 N N . PHE B 1 163 ? 106.195 72.128 -24.763 1.00 68.25 163 PHE B N 1
ATOM 2928 C CA . PHE B 1 163 ? 107.283 71.680 -23.891 1.00 63.90 163 PHE B CA 1
ATOM 2929 C C . PHE B 1 163 ? 107.091 70.229 -23.449 1.00 64.02 163 PHE B C 1
ATOM 2930 O O . PHE B 1 163 ? 108.077 69.512 -23.252 1.00 61.89 163 PHE B O 1
ATOM 2938 N N . ARG B 1 164 ? 105.842 69.767 -23.325 1.00 61.35 164 ARG B N 1
ATOM 2939 C CA . ARG B 1 164 ? 105.605 68.351 -23.049 1.00 59.12 164 ARG B CA 1
ATOM 2940 C C . ARG B 1 164 ? 105.814 67.494 -24.297 1.00 56.49 164 ARG B C 1
ATOM 2941 O O . ARG B 1 164 ? 106.249 66.340 -24.195 1.00 52.81 164 ARG B O 1
ATOM 2949 N N . ILE B 1 165 ? 105.505 68.022 -25.479 1.00 53.71 165 ILE B N 1
ATOM 2950 C CA . ILE B 1 165 ? 105.827 67.269 -26.685 1.00 59.59 165 ILE B CA 1
ATOM 2951 C C . ILE B 1 165 ? 107.328 67.031 -26.759 1.00 58.69 165 ILE B C 1
ATOM 2952 O O . ILE B 1 165 ? 107.788 65.902 -26.969 1.00 57.78 165 ILE B O 1
ATOM 2957 N N . GLN B 1 166 ? 108.116 68.087 -26.558 1.00 59.19 166 GLN B N 1
ATOM 2958 C CA . GLN B 1 166 ? 109.560 67.934 -26.669 1.00 62.37 166 GLN B CA 1
ATOM 2959 C C . GLN B 1 166 ? 110.102 67.023 -25.571 1.00 61.82 166 GLN B C 1
ATOM 2960 O O . GLN B 1 166 ? 110.967 66.172 -25.832 1.00 51.58 166 GLN B O 1
ATOM 2966 N N . ALA B 1 167 ? 109.594 67.171 -24.340 1.00 51.98 167 ALA B N 1
ATOM 2967 C CA . ALA B 1 167 ? 110.098 66.348 -23.246 1.00 50.88 167 ALA B CA 1
ATOM 2968 C C . ALA B 1 167 ? 109.840 64.866 -23.512 1.00 52.16 167 ALA B C 1
ATOM 2969 O O . ALA B 1 167 ? 110.705 64.019 -23.256 1.00 46.09 167 ALA B O 1
ATOM 2971 N N . ILE B 1 168 ? 108.665 64.527 -24.045 1.00 53.81 168 ILE B N 1
ATOM 2972 C CA . ILE B 1 168 ? 108.376 63.113 -24.256 1.00 53.02 168 ILE B CA 1
ATOM 2973 C C . ILE B 1 168 ? 109.209 62.565 -25.408 1.00 50.81 168 ILE B C 1
ATOM 2974 O O . ILE B 1 168 ? 109.605 61.392 -25.397 1.00 50.10 168 ILE B O 1
ATOM 2979 N N . LEU B 1 169 ? 109.524 63.398 -26.399 1.00 45.74 169 LEU B N 1
ATOM 2980 C CA . LEU B 1 169 ? 110.326 62.908 -27.510 1.00 53.33 169 LEU B CA 1
ATOM 2981 C C . LEU B 1 169 ? 111.758 62.644 -27.055 1.00 51.84 169 LEU B C 1
ATOM 2982 O O . LEU B 1 169 ? 112.363 61.634 -27.431 1.00 54.35 169 LEU B O 1
ATOM 2987 N N . THR B 1 170 ? 112.304 63.533 -26.227 1.00 49.12 170 THR B N 1
ATOM 2988 C CA . THR B 1 170 ? 113.647 63.337 -25.697 1.00 51.74 170 THR B CA 1
ATOM 2989 C C . THR B 1 170 ? 113.717 62.084 -24.840 1.00 54.28 170 THR B C 1
ATOM 2990 O O . THR B 1 170 ? 114.648 61.277 -24.972 1.00 54.31 170 THR B O 1
ATOM 2994 N N . LEU B 1 171 ? 112.715 61.890 -23.977 1.00 47.54 171 LEU B N 1
ATOM 2995 C CA . LEU B 1 171 ? 112.688 60.712 -23.128 1.00 45.89 171 LEU B CA 1
ATOM 2996 C C . LEU B 1 171 ? 112.550 59.439 -23.945 1.00 50.75 171 LEU B C 1
ATOM 2997 O O . LEU B 1 171 ? 113.146 58.411 -23.603 1.00 52.20 171 LEU B O 1
ATOM 3002 N N . SER B 1 172 ? 111.780 59.482 -25.034 1.00 54.08 172 SER B N 1
ATOM 3003 C CA . SER B 1 172 ? 111.693 58.314 -25.906 1.00 54.07 172 SER B CA 1
ATOM 3004 C C . SER B 1 172 ? 113.043 57.988 -26.530 1.00 54.26 172 SER B C 1
ATOM 3005 O O . SER B 1 172 ? 113.444 56.820 -26.590 1.00 57.23 172 SER B O 1
ATOM 3008 N N . ARG B 1 173 ? 113.754 59.007 -27.013 1.00 44.46 173 ARG B N 1
ATOM 3009 C CA . ARG B 1 173 ? 115.070 58.772 -27.601 1.00 47.59 173 ARG B CA 1
ATOM 3010 C C . ARG B 1 173 ? 116.064 58.245 -26.560 1.00 49.53 173 ARG B C 1
ATOM 3011 O O . ARG B 1 173 ? 116.794 57.288 -26.826 1.00 50.38 173 ARG B O 1
ATOM 3019 N N . GLN B 1 174 ? 116.087 58.836 -25.358 1.00 46.92 174 GLN B N 1
ATOM 3020 C CA . GLN B 1 174 ? 117.122 58.481 -24.381 1.00 51.51 174 GLN B CA 1
ATOM 3021 C C . GLN B 1 174 ? 116.882 57.124 -23.723 1.00 52.44 174 GLN B C 1
ATOM 3022 O O . GLN B 1 174 ? 117.835 56.481 -23.261 1.00 46.80 174 GLN B O 1
ATOM 3028 N N . THR B 1 175 ? 115.639 56.672 -23.652 1.00 51.71 175 THR B N 1
ATOM 3029 C CA . THR B 1 175 ? 115.367 55.322 -23.181 1.00 47.39 175 THR B CA 1
ATOM 3030 C C . THR B 1 175 ? 115.458 54.297 -24.297 1.00 49.98 175 THR B C 1
ATOM 3031 O O . THR B 1 175 ? 115.244 53.107 -24.052 1.00 56.29 175 THR B O 1
ATOM 3035 N N . GLY B 1 176 ? 115.791 54.721 -25.509 1.00 51.97 176 GLY B N 1
ATOM 3036 C CA . GLY B 1 176 ? 115.828 53.775 -26.607 1.00 55.47 176 GLY B CA 1
ATOM 3037 C C . GLY B 1 176 ? 114.464 53.344 -27.083 1.00 55.65 176 GLY B C 1
ATOM 3038 O O . GLY B 1 176 ? 114.340 52.283 -27.693 1.00 57.70 176 GLY B O 1
ATOM 3039 N N . GLY B 1 177 ? 113.429 54.126 -26.794 1.00 58.59 177 GLY B N 1
ATOM 3040 C CA . GLY B 1 177 ? 112.102 53.864 -27.321 1.00 63.95 177 GLY B CA 1
ATOM 3041 C C . GLY B 1 177 ? 111.177 53.055 -26.436 1.00 65.16 177 GLY B C 1
ATOM 3042 O O . GLY B 1 177 ? 110.763 51.960 -26.809 1.00 68.42 177 GLY B O 1
ATOM 3043 N N . ASP B 1 178 ? 110.825 53.569 -25.275 1.00 73.04 178 ASP B N 1
ATOM 3044 C CA . ASP B 1 178 ? 109.842 52.879 -24.455 1.00 68.61 178 ASP B CA 1
ATOM 3045 C C . ASP B 1 178 ? 108.511 52.804 -25.200 1.00 63.71 178 ASP B C 1
ATOM 3046 O O . ASP B 1 178 ? 107.976 53.850 -25.595 1.00 70.71 178 ASP B O 1
ATOM 3051 N N . PRO B 1 179 ? 107.950 51.611 -25.418 1.00 59.74 179 PRO B N 1
ATOM 3052 C CA . PRO B 1 179 ? 106.635 51.517 -26.085 1.00 60.49 179 PRO B CA 1
ATOM 3053 C C . PRO B 1 179 ? 105.485 52.159 -25.307 1.00 62.64 179 PRO B C 1
ATOM 3054 O O . PRO B 1 179 ? 104.469 52.512 -25.922 1.00 60.85 179 PRO B O 1
ATOM 3058 N N . ASN B 1 180 ? 105.598 52.295 -23.978 1.00 55.86 180 ASN B N 1
ATOM 3059 C CA . ASN B 1 180 ? 104.597 53.041 -23.218 1.00 54.31 180 ASN B CA 1
ATOM 3060 C C . ASN B 1 180 ? 104.674 54.529 -23.507 1.00 52.64 180 ASN B C 1
ATOM 3061 O O . ASN B 1 180 ? 103.650 55.221 -23.482 1.00 52.60 180 ASN B O 1
ATOM 3066 N N . LEU B 1 181 ? 105.879 55.043 -23.747 1.00 50.08 181 LEU B N 1
ATOM 3067 C CA . LEU B 1 181 ? 106.013 56.438 -24.137 1.00 49.46 181 LEU B CA 1
ATOM 3068 C C . LEU B 1 181 ? 105.434 56.677 -25.523 1.00 51.06 181 LEU B C 1
ATOM 3069 O O . LEU B 1 181 ? 104.809 57.720 -25.778 1.00 52.37 181 LEU B O 1
ATOM 3074 N N . THR B 1 182 ? 105.636 55.734 -26.439 1.00 47.77 182 THR B N 1
ATOM 3075 C CA . THR B 1 182 ? 105.116 55.973 -27.782 1.00 54.38 182 THR B CA 1
ATOM 3076 C C . THR B 1 182 ? 103.599 55.793 -27.811 1.00 53.96 182 THR B C 1
ATOM 3077 O O . THR B 1 182 ? 102.916 56.469 -28.585 1.00 59.20 182 THR B O 1
ATOM 3081 N N . GLY B 1 183 ? 103.050 54.957 -26.922 1.00 54.64 183 GLY B N 1
ATOM 3082 C CA . GLY B 1 183 ? 101.600 54.925 -26.742 1.00 50.75 183 GLY B CA 1
ATOM 3083 C C . GLY B 1 183 ? 101.032 56.261 -26.283 1.00 49.89 183 GLY B C 1
ATOM 3084 O O . GLY B 1 183 ? 99.979 56.699 -26.758 1.00 51.31 183 GLY B O 1
ATOM 3085 N N . LEU B 1 184 ? 101.712 56.927 -25.348 1.00 49.08 184 LEU B N 1
ATOM 3086 C CA . LEU B 1 184 ? 101.249 58.248 -24.926 1.00 48.70 184 LEU B CA 1
ATOM 3087 C C . LEU B 1 184 ? 101.383 59.253 -26.062 1.00 55.60 184 LEU B C 1
ATOM 3088 O O . LEU B 1 184 ? 100.473 60.057 -26.304 1.00 58.47 184 LEU B O 1
ATOM 3093 N N . LEU B 1 185 ? 102.510 59.218 -26.776 1.00 56.73 185 LEU B N 1
ATOM 3094 C CA . LEU B 1 185 ? 102.660 60.109 -27.922 1.00 55.68 185 LEU B CA 1
ATOM 3095 C C . LEU B 1 185 ? 101.558 59.890 -28.954 1.00 56.37 185 LEU B C 1
ATOM 3096 O O . LEU B 1 185 ? 101.125 60.850 -29.599 1.00 61.55 185 LEU B O 1
ATOM 3101 N N . ARG B 1 186 ? 101.056 58.659 -29.093 1.00 55.66 186 ARG B N 1
ATOM 3102 C CA . ARG B 1 186 ? 99.929 58.425 -29.999 1.00 61.02 186 ARG B CA 1
ATOM 3103 C C . ARG B 1 186 ? 98.715 59.235 -29.571 1.00 62.58 186 ARG B C 1
ATOM 3104 O O . ARG B 1 186 ? 98.028 59.842 -30.407 1.00 61.42 186 ARG B O 1
ATOM 3112 N N . VAL B 1 187 ? 98.426 59.236 -28.268 1.00 56.19 187 VAL B N 1
ATOM 3113 C CA . VAL B 1 187 ? 97.321 60.028 -27.738 1.00 54.83 187 VAL B CA 1
ATOM 3114 C C . VAL B 1 187 ? 97.554 61.506 -28.023 1.00 57.75 187 VAL B C 1
ATOM 3115 O O . VAL B 1 187 ? 96.647 62.215 -28.482 1.00 58.23 187 VAL B O 1
ATOM 3119 N N . PHE B 1 188 ? 98.785 61.987 -27.782 1.00 54.33 188 PHE B N 1
ATOM 3120 C CA . PHE B 1 188 ? 99.123 63.368 -28.124 1.00 62.37 188 PHE B CA 1
ATOM 3121 C C . PHE B 1 188 ? 98.802 63.677 -29.583 1.00 66.36 188 PHE B C 1
ATOM 3122 O O . PHE B 1 188 ? 98.238 64.732 -29.891 1.00 67.41 188 PHE B O 1
ATOM 3130 N N . LYS B 1 189 ? 99.158 62.765 -30.496 1.00 73.75 189 LYS B N 1
ATOM 3131 C CA . LYS B 1 189 ? 98.968 63.021 -31.923 1.00 73.85 189 LYS B CA 1
ATOM 3132 C C . LYS B 1 189 ? 97.493 63.106 -32.288 1.00 75.17 189 LYS B C 1
ATOM 3133 O O . LYS B 1 189 ? 97.135 63.805 -33.241 1.00 82.07 189 LYS B O 1
ATOM 3139 N N . ASN B 1 190 ? 96.626 62.415 -31.542 1.00 77.54 190 ASN B N 1
ATOM 3140 C CA . ASN B 1 190 ? 95.188 62.509 -31.778 1.00 82.17 190 ASN B CA 1
ATOM 3141 C C . ASN B 1 190 ? 94.682 63.937 -31.630 1.00 86.50 190 ASN B C 1
ATOM 3142 O O . ASN B 1 190 ? 93.703 64.316 -32.284 1.00 84.14 190 ASN B O 1
ATOM 3147 N N . TYR B 1 191 ? 95.320 64.739 -30.773 1.00 83.94 191 TYR B N 1
ATOM 3148 C CA . TYR B 1 191 ? 94.937 66.140 -30.644 1.00 78.47 191 TYR B CA 1
ATOM 3149 C C . TYR B 1 191 ? 95.702 67.048 -31.600 1.00 76.33 191 TYR B C 1
ATOM 3150 O O . TYR B 1 191 ? 95.134 68.030 -32.094 1.00 81.59 191 TYR B O 1
ATOM 3159 N N . TYR B 1 192 ? 96.963 66.735 -31.890 1.00 86.69 192 TYR B N 1
ATOM 3160 C CA . TYR B 1 192 ? 97.785 67.534 -32.796 1.00 87.85 192 TYR B CA 1
ATOM 3161 C C . TYR B 1 192 ? 98.471 66.606 -33.789 1.00 90.90 192 TYR B C 1
ATOM 3162 O O . TYR B 1 192 ? 99.598 66.152 -33.548 1.00 86.13 192 TYR B O 1
ATOM 3171 N N . PRO B 1 193 ? 97.824 66.301 -34.921 1.00 96.94 193 PRO B N 1
ATOM 3172 C CA . PRO B 1 193 ? 98.435 65.370 -35.891 1.00 98.12 193 PRO B CA 1
ATOM 3173 C C . PRO B 1 193 ? 99.734 65.878 -36.493 1.00 104.35 193 PRO B C 1
ATOM 3174 O O . PRO B 1 193 ? 100.465 65.076 -37.085 1.00 99.89 193 PRO B O 1
ATOM 3178 N N . GLU B 1 194 ? 100.041 67.173 -36.345 1.00 113.63 194 GLU B N 1
ATOM 3179 C CA . GLU B 1 194 ? 101.311 67.733 -36.802 1.00 122.25 194 GLU B CA 1
ATOM 3180 C C . GLU B 1 194 ? 102.517 66.978 -36.237 1.00 120.04 194 GLU B C 1
ATOM 3181 O O . GLU B 1 194 ? 103.575 66.935 -36.875 1.00 122.25 194 GLU B O 1
ATOM 3187 N N . ILE B 1 195 ? 102.369 66.361 -35.060 1.00 116.68 195 ILE B N 1
ATOM 3188 C CA . ILE B 1 195 ? 103.485 65.685 -34.404 1.00 110.61 195 ILE B CA 1
ATOM 3189 C C . ILE B 1 195 ? 104.048 64.557 -35.273 1.00 118.21 195 ILE B C 1
ATOM 3190 O O . ILE B 1 195 ? 103.320 63.883 -36.012 1.00 117.83 195 ILE B O 1
ATOM 3195 N N . ILE B 1 196 ? 105.365 64.355 -35.179 1.00 122.73 196 ILE B N 1
ATOM 3196 C CA . ILE B 1 196 ? 106.007 63.204 -35.806 1.00 129.40 196 ILE B CA 1
ATOM 3197 C C . ILE B 1 196 ? 105.621 61.938 -35.046 1.00 134.00 196 ILE B C 1
ATOM 3198 O O . ILE B 1 196 ? 105.736 61.874 -33.815 1.00 130.83 196 ILE B O 1
ATOM 3203 N N . VAL B 1 197 ? 105.172 60.919 -35.786 1.00 140.14 197 VAL B N 1
ATOM 3204 C CA . VAL B 1 197 ? 104.577 59.695 -35.225 1.00 138.27 197 VAL B CA 1
ATOM 3205 C C . VAL B 1 197 ? 105.399 59.036 -34.113 1.00 133.74 197 VAL B C 1
ATOM 3206 O O . VAL B 1 197 ? 106.622 59.147 -34.068 1.00 133.39 197 VAL B O 1
ATOM 3210 N N . SER B 1 206 ? 101.943 50.833 -26.889 1.00 134.80 206 SER B N 1
ATOM 3211 C CA . SER B 1 206 ? 100.871 49.873 -26.653 1.00 130.84 206 SER B CA 1
ATOM 3212 C C . SER B 1 206 ? 99.524 50.566 -26.434 1.00 127.81 206 SER B C 1
ATOM 3213 O O . SER B 1 206 ? 99.385 51.349 -25.501 1.00 128.39 206 SER B O 1
ATOM 3216 N N . ALA B 1 207 ? 98.543 50.295 -27.305 1.00 121.24 207 ALA B N 1
ATOM 3217 C CA . ALA B 1 207 ? 97.168 50.701 -27.029 1.00 107.08 207 ALA B CA 1
ATOM 3218 C C . ALA B 1 207 ? 96.763 50.092 -25.694 1.00 96.00 207 ALA B C 1
ATOM 3219 O O . ALA B 1 207 ? 96.444 48.901 -25.626 1.00 103.78 207 ALA B O 1
ATOM 3221 N N . PHE B 1 208 ? 96.781 50.906 -24.639 1.00 75.52 208 PHE B N 1
ATOM 3222 C CA . PHE B 1 208 ? 96.756 50.404 -23.267 1.00 68.13 208 PHE B CA 1
ATOM 3223 C C . PHE B 1 208 ? 95.492 49.612 -22.990 1.00 68.70 208 PHE B C 1
ATOM 3224 O O . PHE B 1 208 ? 94.378 50.120 -23.152 1.00 81.99 208 PHE B O 1
ATOM 3232 N N . LYS B 1 209 ? 95.664 48.367 -22.568 1.00 59.73 209 LYS B N 1
ATOM 3233 C CA . LYS B 1 209 ? 94.538 47.530 -22.190 1.00 65.27 209 LYS B CA 1
ATOM 3234 C C . LYS B 1 209 ? 94.414 47.475 -20.674 1.00 60.04 209 LYS B C 1
ATOM 3235 O O . LYS B 1 209 ? 95.341 47.834 -19.934 1.00 55.97 209 LYS B O 1
ATOM 3241 N N . HIS B 1 210 ? 93.235 47.055 -20.217 1.00 60.28 210 HIS B N 1
ATOM 3242 C CA . HIS B 1 210 ? 92.976 46.981 -18.785 1.00 57.42 210 HIS B CA 1
ATOM 3243 C C . HIS B 1 210 ? 94.003 46.060 -18.127 1.00 59.28 210 HIS B C 1
ATOM 3244 O O . HIS B 1 210 ? 94.238 44.949 -18.627 1.00 60.52 210 HIS B O 1
ATOM 3251 N N . PRO B 1 211 ? 94.629 46.472 -17.016 1.00 57.05 211 PRO B N 1
ATOM 3252 C CA . PRO B 1 211 ? 95.766 45.700 -16.489 1.00 57.31 211 PRO B CA 1
ATOM 3253 C C . PRO B 1 211 ? 95.384 44.426 -15.756 1.00 56.84 211 PRO B C 1
ATOM 3254 O O . PRO B 1 211 ? 96.260 43.583 -15.545 1.00 56.72 211 PRO B O 1
ATOM 3258 N N . ASP B 1 212 ? 94.122 44.245 -15.370 1.00 60.54 212 ASP B N 1
ATOM 3259 C CA . ASP B 1 212 ? 93.706 43.018 -14.697 1.00 64.32 212 ASP B CA 1
ATOM 3260 C C . ASP B 1 212 ? 92.219 42.769 -14.933 1.00 61.72 212 ASP B C 1
ATOM 3261 O O . ASP B 1 212 ? 91.374 43.292 -14.195 1.00 55.24 212 ASP B O 1
ATOM 3266 N N . PRO B 1 213 ? 91.870 41.977 -15.956 1.00 57.88 213 PRO B N 1
ATOM 3267 C CA . PRO B 1 213 ? 90.446 41.704 -16.239 1.00 50.62 213 PRO B CA 1
ATOM 3268 C C . PRO B 1 213 ? 89.661 41.055 -15.092 1.00 60.87 213 PRO B C 1
ATOM 3269 O O . PRO B 1 213 ? 88.461 41.314 -14.956 1.00 56.14 213 PRO B O 1
ATOM 3273 N N . GLN B 1 214 ? 90.259 40.196 -14.272 1.00 64.28 214 GLN B N 1
ATOM 3274 C CA . GLN B 1 214 ? 89.439 39.587 -13.230 1.00 70.97 214 GLN B CA 1
ATOM 3275 C C . GLN B 1 214 ? 89.105 40.602 -12.141 1.00 59.86 214 GLN B C 1
ATOM 3276 O O . GLN B 1 214 ? 87.989 40.607 -11.608 1.00 57.20 214 GLN B O 1
ATOM 3282 N N . TRP B 1 215 ? 90.036 41.500 -11.837 1.00 52.61 215 TRP B N 1
ATOM 3283 C CA . TRP B 1 215 ? 89.730 42.607 -10.936 1.00 49.63 215 TRP B CA 1
ATOM 3284 C C . TRP B 1 215 ? 88.616 43.478 -11.502 1.00 49.18 215 TRP B C 1
ATOM 3285 O O . TRP B 1 215 ? 87.695 43.879 -10.776 1.00 44.54 215 TRP B O 1
ATOM 3296 N N . ARG B 1 216 ? 88.675 43.770 -12.807 1.00 52.41 216 ARG B N 1
ATOM 3297 C CA . ARG B 1 216 ? 87.618 44.546 -13.450 1.00 48.13 216 ARG B CA 1
ATOM 3298 C C . ARG B 1 216 ? 86.274 43.851 -13.313 1.00 51.91 216 ARG B C 1
ATOM 3299 O O . ARG B 1 216 ? 85.256 44.493 -13.019 1.00 48.10 216 ARG B O 1
ATOM 3307 N N . GLN B 1 217 ? 86.248 42.534 -13.536 1.00 54.40 217 GLN B N 1
ATOM 3308 C CA . GLN B 1 217 ? 84.999 41.797 -13.399 1.00 56.01 217 GLN B CA 1
ATOM 3309 C C . GLN B 1 217 ? 84.505 41.803 -11.954 1.00 54.42 217 GLN B C 1
ATOM 3310 O O . GLN B 1 217 ? 83.304 41.946 -11.708 1.00 51.76 217 GLN B O 1
ATOM 3316 N N . HIS B 1 218 ? 85.411 41.666 -10.981 1.00 50.73 218 HIS B N 1
ATOM 3317 C CA . HIS B 1 218 ? 84.968 41.659 -9.593 1.00 51.37 218 HIS B CA 1
ATOM 3318 C C . HIS B 1 218 ? 84.431 43.026 -9.180 1.00 47.24 218 HIS B C 1
ATOM 3319 O O . HIS B 1 218 ? 83.405 43.116 -8.495 1.00 50.97 218 HIS B O 1
ATOM 3326 N N . LEU B 1 219 ? 85.112 44.102 -9.579 1.00 44.27 219 LEU B N 1
ATOM 3327 C CA . LEU B 1 219 ? 84.591 45.446 -9.321 1.00 41.58 219 LEU B CA 1
ATOM 3328 C C . LEU B 1 219 ? 83.185 45.606 -9.877 1.00 45.54 219 LEU B C 1
ATOM 3329 O O . LEU B 1 219 ? 82.296 46.124 -9.197 1.00 49.39 219 LEU B O 1
ATOM 3334 N N . ASP B 1 220 ? 82.959 45.133 -11.109 1.00 46.33 220 ASP B N 1
ATOM 3335 C CA . ASP B 1 220 ? 81.652 45.286 -11.746 1.00 48.12 220 ASP B CA 1
ATOM 3336 C C . ASP B 1 220 ? 80.564 44.613 -10.929 1.00 46.38 220 ASP B C 1
ATOM 3337 O O . ASP B 1 220 ? 79.471 45.166 -10.762 1.00 52.41 220 ASP B O 1
ATOM 3342 N N . GLU B 1 221 ? 80.825 43.392 -10.450 1.00 46.52 221 GLU B N 1
ATOM 3343 C CA . GLU B 1 221 ? 79.858 42.710 -9.589 1.00 54.32 221 GLU B CA 1
ATOM 3344 C C . GLU B 1 221 ? 79.529 43.550 -8.356 1.00 52.41 221 GLU B C 1
ATOM 3345 O O . GLU B 1 221 ? 78.354 43.751 -8.018 1.00 53.68 221 GLU B O 1
ATOM 3351 N N . ILE B 1 222 ? 80.561 44.024 -7.655 1.00 52.06 222 ILE B N 1
ATOM 3352 C CA . ILE B 1 222 ? 80.339 44.852 -6.470 1.00 57.42 222 ILE B CA 1
ATOM 3353 C C . ILE B 1 222 ? 79.524 46.082 -6.835 1.00 53.37 222 ILE B C 1
ATOM 3354 O O . ILE B 1 222 ? 78.539 46.417 -6.169 1.00 53.54 222 ILE B O 1
ATOM 3359 N N . GLN B 1 223 ? 79.915 46.759 -7.916 1.00 46.94 223 GLN B N 1
ATOM 3360 C CA . GLN B 1 223 ? 79.271 48.005 -8.311 1.00 43.21 223 GLN B CA 1
ATOM 3361 C C . GLN B 1 223 ? 77.801 47.820 -8.665 1.00 49.95 223 GLN B C 1
ATOM 3362 O O . GLN B 1 223 ? 77.034 48.783 -8.588 1.00 48.90 223 GLN B O 1
ATOM 3368 N N . GLN B 1 224 ? 77.378 46.613 -9.034 1.00 51.70 224 GLN B N 1
ATOM 3369 C CA . GLN B 1 224 ? 75.989 46.438 -9.437 1.00 53.68 224 GLN B CA 1
ATOM 3370 C C . GLN B 1 224 ? 75.023 46.628 -8.278 1.00 49.12 224 GLN B C 1
ATOM 3371 O O . GLN B 1 224 ? 73.828 46.817 -8.510 1.00 53.28 224 GLN B O 1
ATOM 3377 N N . ARG B 1 225 ? 75.506 46.594 -7.039 1.00 52.02 225 ARG B N 1
ATOM 3378 C CA . ARG B 1 225 ? 74.603 46.783 -5.907 1.00 59.10 225 ARG B CA 1
ATOM 3379 C C . ARG B 1 225 ? 74.039 48.198 -5.840 1.00 55.74 225 ARG B C 1
ATOM 3380 O O . ARG B 1 225 ? 72.987 48.405 -5.217 1.00 59.04 225 ARG B O 1
ATOM 3388 N N . ARG B 1 226 ? 74.694 49.159 -6.500 1.00 46.88 226 ARG B N 1
ATOM 3389 C CA . ARG B 1 226 ? 74.230 50.544 -6.536 1.00 50.20 226 ARG B CA 1
ATOM 3390 C C . ARG B 1 226 ? 72.900 50.727 -7.256 1.00 55.67 226 ARG B C 1
ATOM 3391 O O . ARG B 1 226 ? 72.278 51.784 -7.094 1.00 52.81 226 ARG B O 1
ATOM 3399 N N . SER B 1 227 ? 72.477 49.766 -8.094 1.00 56.50 227 SER B N 1
ATOM 3400 C CA . SER B 1 227 ? 71.162 49.844 -8.726 1.00 60.44 227 SER B CA 1
ATOM 3401 C C . SER B 1 227 ? 70.058 49.350 -7.807 1.00 65.80 227 SER B C 1
ATOM 3402 O O . SER B 1 227 ? 68.878 49.632 -8.059 1.00 68.22 227 SER B O 1
ATOM 3405 N N . GLU B 1 228 ? 70.417 48.602 -6.765 1.00 64.95 228 GLU B N 1
ATOM 3406 C CA . GLU B 1 228 ? 69.442 48.062 -5.833 1.00 67.69 228 GLU B CA 1
ATOM 3407 C C . GLU B 1 228 ? 69.055 49.112 -4.802 1.00 62.23 228 GLU B C 1
ATOM 3408 O O . GLU B 1 228 ? 69.838 50.001 -4.459 1.00 65.27 228 GLU B O 1
ATOM 3414 N N . ALA B 1 229 ? 67.828 49.010 -4.326 1.00 65.68 229 ALA B N 1
ATOM 3415 C CA . ALA B 1 229 ? 67.305 49.899 -3.299 1.00 63.93 229 ALA B CA 1
ATOM 3416 C C . ALA B 1 229 ? 66.053 49.260 -2.710 1.00 72.74 229 ALA B C 1
ATOM 3417 O O . ALA B 1 229 ? 66.001 48.964 -1.523 1.00 79.16 229 ALA B O 1
ATOM 3419 N N . ARG C 2 1 ? 86.567 94.156 -20.156 1.00 138.64 161 ARG C N 1
ATOM 3420 C CA . ARG C 2 1 ? 87.211 92.905 -20.533 1.00 137.24 161 ARG C CA 1
ATOM 3421 C C . ARG C 2 1 ? 87.443 91.991 -19.331 1.00 139.38 161 ARG C C 1
ATOM 3422 O O . ARG C 2 1 ? 87.206 92.366 -18.178 1.00 137.26 161 ARG C O 1
ATOM 3430 N N . GLN C 2 2 ? 87.905 90.782 -19.634 1.00 144.29 162 GLN C N 1
ATOM 3431 C CA . GLN C 2 2 ? 88.271 89.768 -18.657 1.00 146.57 162 GLN C CA 1
ATOM 3432 C C . GLN C 2 2 ? 89.748 89.838 -18.268 1.00 145.35 162 GLN C C 1
ATOM 3433 O O . GLN C 2 2 ? 90.260 88.900 -17.649 1.00 143.90 162 GLN C O 1
ATOM 3439 N N . LYS C 2 3 ? 90.429 90.949 -18.571 1.00 144.77 163 LYS C N 1
ATOM 3440 C CA . LYS C 2 3 ? 91.891 90.968 -18.545 1.00 137.93 163 LYS C CA 1
ATOM 3441 C C . LYS C 2 3 ? 92.455 91.151 -17.143 1.00 129.64 163 LYS C C 1
ATOM 3442 O O . LYS C 2 3 ? 93.464 90.527 -16.794 1.00 125.80 163 LYS C O 1
ATOM 3448 N N . ASP C 2 4 ? 91.838 92.006 -16.335 1.00 127.80 164 ASP C N 1
ATOM 3449 C CA . ASP C 2 4 ? 92.349 92.270 -14.999 1.00 123.50 164 ASP C CA 1
ATOM 3450 C C . ASP C 2 4 ? 92.086 91.120 -14.037 1.00 120.45 164 ASP C C 1
ATOM 3451 O O . ASP C 2 4 ? 92.702 91.069 -12.965 1.00 119.16 164 ASP C O 1
ATOM 3456 N N . GLU C 2 5 ? 91.183 90.205 -14.391 1.00 119.13 165 GLU C N 1
ATOM 3457 C CA . GLU C 2 5 ? 91.035 88.974 -13.623 1.00 115.79 165 GLU C CA 1
ATOM 3458 C C . GLU C 2 5 ? 92.240 88.067 -13.828 1.00 114.93 165 GLU C C 1
ATOM 3459 O O . GLU C 2 5 ? 92.757 87.483 -12.868 1.00 113.17 165 GLU C O 1
ATOM 3465 N N . TRP C 2 6 ? 92.714 87.955 -15.072 1.00 116.79 166 TRP C N 1
ATOM 3466 C CA . TRP C 2 6 ? 93.992 87.306 -15.334 1.00 115.70 166 TRP C CA 1
ATOM 3467 C C . TRP C 2 6 ? 95.152 88.083 -14.730 1.00 113.08 166 TRP C C 1
ATOM 3468 O O . TRP C 2 6 ? 96.241 87.524 -14.561 1.00 112.63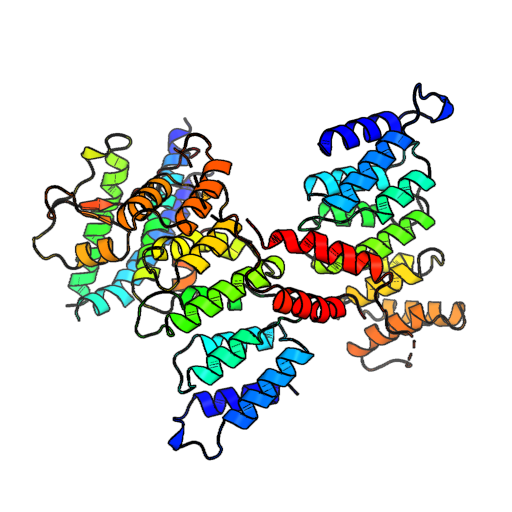 166 TRP C O 1
ATOM 3479 N N . ALA C 2 7 ? 94.947 89.361 -14.415 1.00 111.03 167 ALA C N 1
ATOM 3480 C CA . ALA C 2 7 ? 95.917 90.121 -13.643 1.00 105.72 167 ALA C CA 1
ATOM 3481 C C . ALA C 2 7 ? 95.691 89.961 -12.144 1.00 105.37 167 ALA C C 1
ATOM 3482 O O . ALA C 2 7 ? 96.657 89.841 -11.385 1.00 105.48 167 ALA C O 1
ATOM 3484 N N . LYS C 2 8 ? 94.429 89.951 -11.700 1.00 106.89 168 LYS C N 1
ATOM 3485 C CA . LYS C 2 8 ? 94.145 89.708 -10.288 1.00 107.63 168 LYS C CA 1
ATOM 3486 C C . LYS C 2 8 ? 94.577 88.307 -9.876 1.00 105.32 168 LYS C C 1
ATOM 3487 O O . LYS C 2 8 ? 95.147 88.116 -8.794 1.00 105.31 168 LYS C O 1
ATOM 3493 N N . LYS C 2 9 ? 94.310 87.313 -10.726 1.00 102.69 169 LYS C N 1
ATOM 3494 C CA . LYS C 2 9 ? 94.725 85.949 -10.416 1.00 98.20 169 LYS C CA 1
ATOM 3495 C C . LYS C 2 9 ? 96.242 85.843 -10.324 1.00 95.35 169 LYS C C 1
ATOM 3496 O O . LYS C 2 9 ? 96.771 85.115 -9.475 1.00 89.04 169 LYS C O 1
ATOM 3502 N N . THR C 2 10 ? 96.960 86.581 -11.176 1.00 98.73 170 THR C N 1
ATOM 3503 C CA . THR C 2 10 ? 98.415 86.473 -11.214 1.00 100.77 170 THR C CA 1
ATOM 3504 C C . THR C 2 10 ? 99.080 87.240 -10.077 1.00 101.38 170 THR C C 1
ATOM 3505 O O . THR C 2 10 ? 100.117 86.800 -9.567 1.00 101.30 170 THR C O 1
ATOM 3509 N N . SER C 2 11 ? 98.516 88.378 -9.664 1.00 99.84 171 SER C N 1
ATOM 3510 C CA . SER C 2 11 ? 99.054 89.054 -8.486 1.00 96.84 171 SER C CA 1
ATOM 3511 C C . SER C 2 11 ? 98.760 88.257 -7.220 1.00 93.16 171 SER C C 1
ATOM 3512 O O . SER C 2 11 ? 99.601 88.186 -6.317 1.00 94.16 171 SER C O 1
ATOM 3515 N N . SER C 2 12 ? 97.582 87.636 -7.147 1.00 90.04 172 SER C N 1
ATOM 3516 C CA . SER C 2 12 ? 97.262 86.782 -6.008 1.00 87.84 172 SER C CA 1
ATOM 3517 C C . SER C 2 12 ? 98.186 85.570 -5.958 1.00 85.06 172 SER C C 1
ATOM 3518 O O . SER C 2 12 ? 98.775 85.262 -4.913 1.00 84.85 172 SER C O 1
ATOM 3521 N N . LEU C 2 13 ? 98.339 84.882 -7.090 1.00 84.09 173 LEU C N 1
ATOM 3522 C CA . LEU C 2 13 ? 99.188 83.697 -7.136 1.00 83.66 173 LEU C CA 1
ATOM 3523 C C . LEU C 2 13 ? 100.638 84.047 -6.832 1.00 83.60 173 LEU C C 1
ATOM 3524 O O . LEU C 2 13 ? 101.334 83.291 -6.147 1.00 82.64 173 LEU C O 1
ATOM 3529 N N . MET C 2 14 ? 101.112 85.188 -7.332 1.00 83.94 174 MET C N 1
ATOM 3530 C CA . MET C 2 14 ? 102.505 85.559 -7.108 1.00 88.65 174 MET C CA 1
ATOM 3531 C C . MET C 2 14 ? 102.787 85.775 -5.627 1.00 93.97 174 MET C C 1
ATOM 3532 O O . MET C 2 14 ? 103.899 85.500 -5.155 1.00 94.87 174 MET C O 1
ATOM 3537 N N . LYS C 2 15 ? 101.785 86.246 -4.871 1.00 95.63 175 LYS C N 1
ATOM 3538 C CA . LYS C 2 15 ? 101.961 86.412 -3.432 1.00 92.90 175 LYS C CA 1
ATOM 3539 C C . LYS C 2 15 ? 101.935 85.072 -2.710 1.00 83.48 175 LYS C C 1
ATOM 3540 O O . LYS C 2 15 ? 102.702 84.865 -1.763 1.00 81.57 175 LYS C O 1
ATOM 3546 N N . GLN C 2 16 ? 101.075 84.147 -3.152 1.00 79.01 176 GLN C N 1
ATOM 3547 C CA . GLN C 2 16 ? 101.064 82.806 -2.571 1.00 77.76 176 GLN C CA 1
ATOM 3548 C C . GLN C 2 16 ? 102.394 82.089 -2.800 1.00 77.72 176 GLN C C 1
ATOM 3549 O O . GLN C 2 16 ? 102.895 81.390 -1.912 1.00 76.00 176 GLN C O 1
ATOM 3555 N N . LEU C 2 17 ? 102.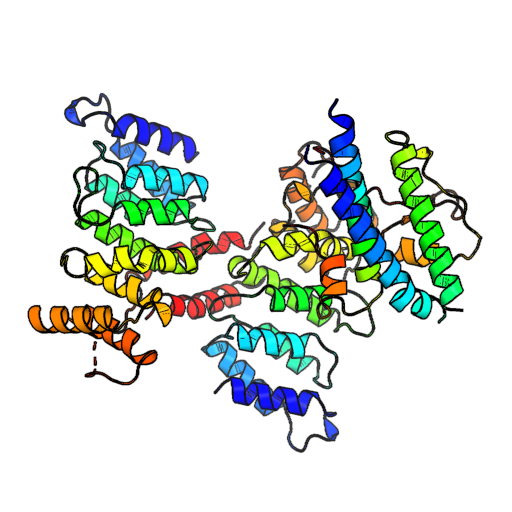987 82.257 -3.982 1.00 79.01 177 LEU C N 1
ATOM 3556 C CA . LEU C 2 17 ? 104.261 81.602 -4.254 1.00 78.36 177 LEU C CA 1
ATOM 3557 C C . LEU C 2 17 ? 105.354 82.175 -3.365 1.00 80.02 177 LEU C C 1
ATOM 3558 O O . LEU C 2 17 ? 106.146 81.431 -2.774 1.00 82.69 177 LEU C O 1
ATOM 3563 N N . ASP C 2 18 ? 105.396 83.503 -3.241 1.00 80.37 178 ASP C N 1
ATOM 3564 C CA . ASP C 2 18 ? 106.407 84.130 -2.402 1.00 82.06 178 ASP C CA 1
ATOM 3565 C C . ASP C 2 18 ? 106.243 83.737 -0.943 1.00 78.84 178 ASP C C 1
ATOM 3566 O O . ASP C 2 18 ? 107.243 83.581 -0.228 1.00 74.46 178 ASP C O 1
ATOM 3571 N N . TRP C 2 19 ? 105.001 83.553 -0.485 1.00 77.94 179 TRP C N 1
ATOM 3572 C CA . TRP C 2 19 ? 104.797 83.014 0.854 1.00 77.21 179 TRP C CA 1
ATOM 3573 C C . TRP C 2 19 ? 105.391 81.615 0.970 1.00 74.05 179 TRP C C 1
ATOM 3574 O O . TRP C 2 19 ? 106.068 81.296 1.953 1.00 72.73 179 TRP C O 1
ATOM 3585 N N . PHE C 2 20 ? 105.133 80.757 -0.024 1.00 71.32 180 PHE C N 1
ATOM 3586 C CA . PHE C 2 20 ? 105.665 79.399 0.040 1.00 72.06 180 PHE C CA 1
ATOM 3587 C C . PHE C 2 20 ? 107.187 79.405 0.044 1.00 73.76 180 PHE C C 1
ATOM 3588 O O . PHE C 2 20 ? 107.814 78.645 0.789 1.00 73.15 180 PHE C O 1
ATOM 3596 N N . ILE C 2 21 ? 107.793 80.251 -0.792 1.00 73.90 181 ILE C N 1
ATOM 3597 C CA . ILE C 2 21 ? 109.247 80.323 -0.876 1.00 77.24 181 ILE C CA 1
ATOM 3598 C C . ILE C 2 21 ? 109.832 80.761 0.458 1.00 83.39 181 ILE C C 1
ATOM 3599 O O . ILE C 2 21 ? 110.796 80.167 0.955 1.00 88.50 181 ILE C O 1
ATOM 3604 N N . GLY C 2 22 ? 109.249 81.795 1.068 1.00 86.77 182 GLY C N 1
ATOM 3605 C CA . GLY C 2 22 ? 109.759 82.266 2.346 1.00 88.67 182 GLY C CA 1
ATOM 3606 C C . GLY C 2 22 ? 109.548 81.266 3.470 1.00 92.28 182 GLY C C 1
ATOM 3607 O O . GLY C 2 22 ? 110.468 80.976 4.240 1.00 93.84 182 GLY C O 1
ATOM 3608 N N . GLU C 2 23 ? 108.338 80.711 3.569 1.00 89.91 183 GLU C N 1
ATOM 3609 C CA . GLU C 2 23 ? 107.982 79.916 4.739 1.00 95.80 183 GLU C CA 1
ATOM 3610 C C . GLU C 2 23 ? 108.517 78.494 4.671 1.00 91.26 183 GLU C C 1
ATOM 3611 O O . GLU C 2 23 ? 108.837 77.907 5.711 1.00 95.20 183 GLU C O 1
ATOM 3617 N N . HIS C 2 24 ? 108.613 77.920 3.487 1.00 87.01 184 HIS C N 1
ATOM 3618 C CA . HIS C 2 24 ? 108.948 76.507 3.390 1.00 84.34 184 HIS C CA 1
ATOM 3619 C C . HIS C 2 24 ? 110.237 76.242 2.641 1.00 84.51 184 HIS C C 1
ATOM 3620 O O . HIS C 2 24 ? 111.047 75.423 3.082 1.00 87.03 184 HIS C O 1
ATOM 3627 N N . LEU C 2 25 ? 110.450 76.917 1.519 1.00 83.61 185 LEU C N 1
ATOM 3628 C CA . LEU C 2 25 ? 111.547 76.530 0.647 1.00 83.76 185 LEU C CA 1
ATOM 3629 C C . LEU C 2 25 ? 112.882 77.029 1.182 1.00 85.06 185 LEU C C 1
ATOM 3630 O O . LEU C 2 25 ? 113.831 76.248 1.308 1.00 87.81 185 LEU C O 1
ATOM 3635 N N . GLY C 2 26 ? 112.967 78.321 1.509 1.00 84.69 186 GLY C N 1
ATOM 3636 C CA . GLY C 2 26 ? 114.227 78.883 1.975 1.00 90.03 186 GLY C CA 1
ATOM 3637 C C . GLY C 2 26 ? 114.841 78.104 3.123 1.00 94.09 186 GLY C C 1
ATOM 3638 O O . GLY C 2 26 ? 116.058 77.903 3.167 1.00 96.34 186 GLY C O 1
ATOM 3639 N N . ALA C 2 27 ? 114.007 77.651 4.063 1.00 96.06 187 ALA C N 1
ATOM 3640 C CA . ALA C 2 27 ? 114.484 76.769 5.124 1.00 98.22 187 ALA C CA 1
ATOM 3641 C C . ALA C 2 27 ? 115.089 75.493 4.546 1.00 99.19 187 ALA C C 1
ATOM 3642 O O . ALA C 2 27 ? 116.199 75.092 4.919 1.00 100.27 187 ALA C O 1
ATOM 3644 N N . MET C 2 28 ? 114.373 74.844 3.621 1.00 100.02 188 MET C N 1
ATOM 3645 C CA . MET C 2 28 ? 114.874 73.607 3.027 1.00 103.38 188 MET C CA 1
ATOM 3646 C C . MET C 2 28 ? 116.189 73.836 2.294 1.00 99.92 188 MET C C 1
ATOM 3647 O O . MET C 2 28 ? 117.077 72.975 2.313 1.00 101.99 188 MET C O 1
ATOM 3652 N N . LEU C 2 29 ? 116.337 74.991 1.645 1.00 96.11 189 LEU C N 1
ATOM 3653 C CA . LEU C 2 29 ? 117.568 75.263 0.912 1.00 96.22 189 LEU C CA 1
ATOM 3654 C C . LEU C 2 29 ? 118.751 75.478 1.850 1.00 101.52 189 LEU C C 1
ATOM 3655 O O . LEU C 2 29 ? 119.891 75.180 1.477 1.00 104.41 189 LEU C O 1
ATOM 3660 N N . ALA C 2 30 ? 118.507 75.985 3.063 1.00 99.81 190 ALA C N 1
ATOM 3661 C CA . ALA C 2 30 ? 119.597 76.170 4.018 1.00 104.51 190 ALA C CA 1
ATOM 3662 C C . ALA C 2 30 ? 120.309 74.850 4.299 1.00 107.16 190 ALA C C 1
ATOM 3663 O O . ALA C 2 30 ? 121.533 74.743 4.140 1.00 108.54 190 ALA C O 1
ATOM 3665 N N . ALA C 2 31 ? 119.557 73.829 4.703 1.00 104.08 191 ALA C N 1
ATOM 3666 C CA . ALA C 2 31 ? 120.110 72.486 4.845 1.00 105.26 191 ALA C CA 1
ATOM 3667 C C . ALA C 2 31 ? 120.527 71.920 3.482 1.00 103.21 191 ALA C C 1
ATOM 3668 O O . ALA C 2 31 ? 121.652 72.135 3.020 1.00 102.91 191 ALA C O 1
ATOM 3670 N N . GLU C 2 98 ? 121.678 81.551 5.312 1.00 110.59 258 GLU C N 1
ATOM 3671 C CA . GLU C 2 98 ? 120.515 81.504 6.185 1.00 110.86 258 GLU C CA 1
ATOM 3672 C C . GLU C 2 98 ? 119.235 81.383 5.359 1.00 110.24 258 GLU C C 1
ATOM 3673 O O . GLU C 2 98 ? 119.253 81.582 4.143 1.00 103.16 258 GLU C O 1
ATOM 3679 N N . ALA C 2 99 ? 118.127 81.053 6.030 1.00 109.12 259 ALA C N 1
ATOM 3680 C CA . ALA C 2 99 ? 116.870 80.822 5.325 1.00 103.67 259 ALA C CA 1
ATOM 3681 C C . ALA C 2 99 ? 116.384 82.081 4.617 1.00 105.16 259 ALA C C 1
ATOM 3682 O O . ALA C 2 99 ? 115.935 82.016 3.468 1.00 106.75 259 ALA C O 1
ATOM 3684 N N . LEU C 2 100 ? 116.460 83.235 5.284 1.00 105.52 260 LEU C N 1
ATOM 3685 C CA . LEU C 2 100 ? 115.982 84.468 4.665 1.00 105.43 260 LEU C CA 1
ATOM 3686 C C . LEU C 2 100 ? 116.758 84.783 3.391 1.00 101.33 260 LEU C C 1
ATOM 3687 O O . LEU C 2 100 ? 116.177 85.234 2.395 1.00 98.18 260 LEU C O 1
ATOM 3692 N N . ALA C 2 101 ? 118.070 84.535 3.400 1.00 101.18 261 ALA C N 1
ATOM 3693 C CA . ALA C 2 101 ? 118.887 84.804 2.220 1.00 97.09 261 ALA C CA 1
ATOM 3694 C C . ALA C 2 101 ? 118.500 83.900 1.056 1.00 89.92 261 ALA C C 1
ATOM 3695 O O . ALA C 2 101 ? 118.493 84.335 -0.102 1.00 83.33 261 ALA C O 1
ATOM 3697 N N . ALA C 2 102 ? 118.181 82.636 1.341 1.00 90.28 262 ALA C N 1
ATOM 3698 C CA . ALA C 2 102 ? 117.783 81.719 0.277 1.00 88.18 262 ALA C CA 1
ATOM 3699 C C . ALA C 2 102 ? 116.462 82.147 -0.358 1.00 93.98 262 ALA C C 1
ATOM 3700 O O . ALA C 2 102 ? 116.311 82.086 -1.584 1.00 93.82 262 ALA C O 1
ATOM 3702 N N . SER C 2 103 ? 115.499 82.596 0.457 1.00 96.93 263 SER C N 1
ATOM 3703 C CA . SER C 2 103 ? 114.201 83.002 -0.079 1.00 94.55 263 SER C CA 1
ATOM 3704 C C . SER C 2 103 ? 114.332 84.202 -1.006 1.00 97.28 263 SER C C 1
ATOM 3705 O O . SER C 2 103 ? 113.682 84.260 -2.057 1.00 96.62 263 SER C O 1
ATOM 3708 N N . ALA C 2 104 ? 115.166 85.173 -0.627 1.00 98.63 264 ALA C N 1
ATOM 3709 C CA . ALA C 2 104 ? 115.298 86.388 -1.423 1.00 95.77 264 ALA C CA 1
ATOM 3710 C C . ALA C 2 104 ? 115.942 86.094 -2.769 1.00 95.21 264 ALA C C 1
ATOM 3711 O O . ALA C 2 104 ? 115.563 86.684 -3.786 1.00 97.90 264 ALA C O 1
ATOM 3713 N N . GLU C 2 105 ? 116.910 85.177 -2.800 1.00 94.33 265 GLU C N 1
ATOM 3714 C CA . GLU C 2 105 ? 117.590 84.896 -4.057 1.00 93.56 265 GLU C CA 1
ATOM 3715 C C . GLU C 2 105 ? 116.779 83.960 -4.948 1.00 86.16 265 GLU C C 1
ATOM 3716 O O . GLU C 2 105 ? 116.886 84.038 -6.174 1.00 84.22 265 GLU C O 1
ATOM 3722 N N . MET C 2 106 ? 115.947 83.094 -4.368 1.00 84.41 266 MET C N 1
ATOM 3723 C CA . MET C 2 106 ? 115.079 82.266 -5.201 1.00 83.24 266 MET C CA 1
ATOM 3724 C C . MET C 2 106 ? 113.973 83.096 -5.843 1.00 87.23 266 MET C C 1
ATOM 3725 O O . MET C 2 106 ? 113.591 82.849 -6.992 1.00 88.17 266 MET C O 1
ATOM 3730 N N . ARG C 2 107 ? 113.452 84.093 -5.129 1.00 90.93 267 ARG C N 1
ATOM 3731 C CA . ARG C 2 107 ? 112.398 84.926 -5.697 1.00 96.02 267 ARG C CA 1
ATOM 3732 C C . ARG C 2 107 ? 112.956 85.885 -6.750 1.00 95.33 267 ARG C C 1
ATOM 3733 O O . ARG C 2 107 ? 112.352 86.077 -7.811 1.00 97.39 267 ARG C O 1
ATOM 3741 N N . ASP C 2 108 ? 114.125 86.476 -6.487 1.00 92.21 268 ASP C N 1
ATOM 3742 C CA . ASP C 2 108 ? 114.786 87.277 -7.512 1.00 94.95 268 ASP C CA 1
ATOM 3743 C C . ASP C 2 108 ? 115.003 86.452 -8.778 1.00 95.07 268 ASP C C 1
ATOM 3744 O O . ASP C 2 108 ? 114.717 86.908 -9.891 1.00 98.33 268 ASP C O 1
ATOM 3749 N N . LEU C 2 109 ? 115.467 85.213 -8.617 1.00 90.57 269 LEU C N 1
ATOM 3750 C CA . LEU C 2 109 ? 115.783 84.377 -9.769 1.00 86.16 269 LEU C CA 1
ATOM 3751 C C . LEU C 2 109 ? 114.527 83.995 -10.544 1.00 86.48 269 LEU C C 1
ATOM 3752 O O . LEU C 2 109 ? 114.519 84.033 -11.781 1.00 89.29 269 LEU C O 1
ATOM 3757 N N . ILE C 2 110 ? 113.454 83.629 -9.838 1.00 82.97 270 ILE C N 1
ATOM 3758 C CA . ILE C 2 110 ? 112.199 83.303 -10.513 1.00 81.95 270 ILE C CA 1
ATOM 3759 C C . ILE C 2 110 ? 111.626 84.534 -11.207 1.00 89.82 270 ILE C C 1
ATOM 3760 O O . ILE C 2 110 ? 111.104 84.445 -12.326 1.00 91.78 270 ILE C O 1
ATOM 3765 N N . GLU C 2 111 ? 111.709 85.700 -10.557 1.00 89.17 271 GLU C N 1
ATOM 3766 C CA . GLU C 2 111 ? 111.259 86.933 -11.193 1.00 90.78 271 GLU C CA 1
ATOM 3767 C C . GLU C 2 111 ? 112.050 87.210 -12.463 1.00 92.30 271 GLU C C 1
ATOM 3768 O O . GLU C 2 111 ? 111.474 87.502 -13.518 1.00 96.58 271 GLU C O 1
ATOM 3774 N N . GLN C 2 112 ? 113.379 87.124 -12.380 1.00 90.25 272 GLN C N 1
ATOM 3775 C CA . GLN C 2 112 ? 114.201 87.365 -13.559 1.00 90.74 272 GLN C CA 1
ATOM 3776 C C . GLN C 2 112 ? 113.907 86.341 -14.645 1.00 88.21 272 GLN C C 1
ATOM 3777 O O . GLN C 2 112 ? 113.850 86.683 -15.834 1.00 89.77 272 GLN C O 1
ATOM 3783 N N . LEU C 2 113 ? 113.702 85.082 -14.252 1.00 81.06 273 LEU C N 1
ATOM 3784 C CA . LEU C 2 113 ? 113.418 84.034 -15.224 1.00 82.52 273 LEU C CA 1
ATOM 3785 C C . LEU C 2 113 ? 112.122 84.314 -15.969 1.00 88.60 273 LEU C C 1
ATOM 3786 O O . LEU C 2 113 ? 112.067 84.234 -17.202 1.00 90.56 273 LEU C O 1
ATOM 3791 N N . MET C 2 114 ? 111.065 84.643 -15.231 1.00 90.40 274 MET C N 1
ATOM 3792 C CA . MET C 2 114 ? 109.762 84.821 -15.855 1.00 94.28 274 MET C CA 1
ATOM 3793 C C . MET C 2 114 ? 109.716 86.095 -16.680 1.00 100.28 274 MET C C 1
ATOM 3794 O O . MET C 2 114 ? 109.157 86.104 -17.784 1.00 103.16 274 MET C O 1
ATOM 3799 N N . ASN C 2 115 ? 110.286 87.183 -16.154 1.00 103.16 275 ASN C N 1
ATOM 3800 C CA . ASN C 2 115 ? 110.259 88.447 -16.876 1.00 107.47 275 ASN C CA 1
ATOM 3801 C C . ASN C 2 115 ? 110.898 88.304 -18.244 1.00 112.48 275 ASN C C 1
ATOM 3802 O O . ASN C 2 115 ? 110.459 88.934 -19.213 1.00 117.07 275 ASN C O 1
ATOM 3807 N N . LYS C 2 116 ? 111.923 87.461 -18.357 1.00 111.79 276 LYS C N 1
ATOM 3808 C CA . LYS C 2 116 ? 112.606 87.377 -19.637 1.00 114.44 276 LYS C CA 1
ATOM 3809 C C . LYS C 2 116 ? 111.835 86.514 -20.623 1.00 112.58 276 LYS C C 1
ATOM 3810 O O . LYS C 2 116 ? 111.685 86.887 -21.794 1.00 118.86 276 LYS C O 1
ATOM 3816 N N . LEU C 2 117 ? 111.364 85.345 -20.179 1.00 104.14 277 LEU C N 1
ATOM 3817 C CA . LEU C 2 117 ? 110.680 84.414 -21.071 1.00 104.02 277 LEU C CA 1
ATOM 3818 C C . LEU C 2 117 ? 109.674 85.139 -21.957 1.00 108.04 277 LEU C C 1
ATOM 3819 O O . LEU C 2 117 ? 109.605 84.898 -23.167 1.00 110.58 277 LEU C O 1
ATOM 3824 N N . VAL C 2 118 ? 108.906 86.052 -21.364 1.00 108.06 278 VAL C N 1
ATOM 3825 C CA . VAL C 2 118 ? 107.952 86.812 -22.158 1.00 112.64 278 VAL C CA 1
ATOM 3826 C C . VAL C 2 118 ? 108.668 87.866 -22.997 1.00 119.27 278 VAL C C 1
ATOM 3827 O O . VAL C 2 118 ? 108.269 88.130 -24.138 1.00 124.50 278 VAL C O 1
ATOM 3831 N N . GLU C 2 119 ? 109.748 88.459 -22.469 1.00 120.71 279 GLU C N 1
ATOM 3832 C CA . GLU C 2 119 ? 110.464 89.510 -23.194 1.00 126.78 279 GLU C CA 1
ATOM 3833 C C . GLU C 2 119 ? 110.963 89.033 -24.553 1.00 125.31 279 GLU C C 1
ATOM 3834 O O . GLU C 2 119 ? 111.110 89.841 -25.479 1.00 129.07 279 GLU C O 1
ATOM 3840 N N . ALA C 2 120 ? 111.237 87.735 -24.692 1.00 121.24 280 ALA C N 1
ATOM 3841 C CA . ALA C 2 120 ? 111.653 87.208 -25.986 1.00 118.77 280 ALA C CA 1
ATOM 3842 C C . ALA C 2 120 ? 110.463 87.039 -26.924 1.00 121.01 280 ALA C C 1
ATOM 3843 O O . ALA C 2 120 ? 110.576 87.294 -28.130 1.00 124.37 280 ALA C O 1
ATOM 3845 N N . GLY C 2 121 ? 109.312 86.626 -26.393 1.00 121.47 281 GLY C N 1
ATOM 3846 C CA . GLY C 2 121 ? 108.165 86.333 -27.230 1.00 126.70 281 GLY C CA 1
ATOM 3847 C C . GLY C 2 121 ? 108.429 85.150 -28.137 1.00 130.34 281 GLY C C 1
ATOM 3848 O O . GLY C 2 121 ? 108.083 84.012 -27.806 1.00 124.52 281 GLY C O 1
ATOM 3849 N N . GLY C 2 122 ? 109.070 85.405 -29.275 1.00 139.42 282 GLY C N 1
ATOM 3850 C CA . GLY C 2 122 ? 109.378 84.352 -30.221 1.00 146.02 282 GLY C CA 1
ATOM 3851 C C . GLY C 2 122 ? 110.819 83.880 -30.193 1.00 148.80 282 GLY C C 1
ATOM 3852 O O . GLY C 2 122 ? 111.088 82.697 -30.420 1.00 150.18 282 GLY C O 1
ATOM 3853 N N . ASP C 2 123 ? 111.756 84.792 -29.919 1.00 150.38 283 ASP C N 1
ATOM 3854 C CA . ASP C 2 123 ? 113.182 84.469 -29.929 1.00 147.97 283 ASP C CA 1
ATOM 3855 C C . ASP C 2 123 ? 113.544 83.546 -28.770 1.00 140.53 283 ASP C C 1
ATOM 3856 O O . ASP C 2 123 ? 113.901 84.012 -27.683 1.00 137.08 283 ASP C O 1
ATOM 3861 N N . ASN C 2 124 ? 113.480 82.233 -29.003 1.00 136.35 284 ASN C N 1
ATOM 3862 C CA . ASN C 2 124 ? 113.757 81.274 -27.939 1.00 131.68 284 ASN C CA 1
ATOM 3863 C C . ASN C 2 124 ? 115.191 81.366 -27.425 1.00 125.66 284 ASN C C 1
ATOM 3864 O O . ASN C 2 124 ? 115.470 80.898 -26.315 1.00 121.18 284 ASN C O 1
ATOM 3869 N N . SER C 2 125 ? 116.102 81.969 -28.197 1.00 124.89 285 SER C N 1
ATOM 3870 C CA . SER C 2 125 ? 117.521 81.942 -27.850 1.00 119.75 285 SER C CA 1
ATOM 3871 C C . SER C 2 125 ? 117.893 82.966 -26.783 1.00 116.54 285 SER C C 1
ATOM 3872 O O . SER C 2 125 ? 118.859 82.752 -26.042 1.00 115.56 285 SER C O 1
ATOM 3875 N N . ALA C 2 126 ? 117.156 84.072 -26.690 1.00 115.80 286 ALA C N 1
ATOM 3876 C CA . ALA C 2 126 ? 117.516 85.161 -25.793 1.00 112.42 286 ALA C CA 1
ATOM 3877 C C . ALA C 2 126 ? 117.125 84.911 -24.337 1.00 110.22 286 ALA C C 1
ATOM 3878 O O . ALA C 2 126 ? 117.491 85.723 -23.482 1.00 110.33 286 ALA C O 1
ATOM 3880 N N . THR C 2 127 ? 116.423 83.817 -24.020 1.00 107.70 287 THR C N 1
ATOM 3881 C CA . THR C 2 127 ? 115.823 83.678 -22.695 1.00 107.24 287 THR C CA 1
ATOM 3882 C C . THR C 2 127 ? 116.724 83.021 -21.651 1.00 105.46 287 THR C C 1
ATOM 3883 O O . THR C 2 127 ? 116.232 82.241 -20.833 1.00 103.63 287 THR C O 1
ATOM 3887 N N . TYR C 2 128 ? 118.012 83.360 -21.621 1.00 106.42 288 TYR C N 1
ATOM 3888 C CA . TYR C 2 128 ? 118.948 82.808 -20.646 1.00 103.45 288 TYR C CA 1
ATOM 3889 C C . TYR C 2 128 ? 119.471 83.916 -19.733 1.00 107.08 288 TYR C C 1
ATOM 3890 O O . TYR C 2 128 ? 119.886 84.976 -20.213 1.00 112.48 288 TYR C O 1
ATOM 3899 N N . VAL C 2 129 ? 119.395 83.687 -18.414 1.00 103.49 289 VAL C N 1
ATOM 3900 C CA . VAL C 2 129 ? 119.950 84.591 -17.401 1.00 104.89 289 VAL C CA 1
ATOM 3901 C C . VAL C 2 129 ? 121.283 84.067 -16.876 1.00 109.72 289 VAL C C 1
ATOM 3902 O O . VAL C 2 129 ? 121.486 82.857 -16.748 1.00 110.22 289 VAL C O 1
ATOM 3906 N N . GLU C 2 130 ? 122.171 84.990 -16.494 1.00 111.74 290 GLU C N 1
ATOM 3907 C CA . GLU C 2 130 ? 123.445 84.601 -15.894 1.00 112.04 290 GLU C CA 1
ATOM 3908 C C . GLU C 2 130 ? 123.263 84.206 -14.428 1.00 113.07 290 GLU C C 1
ATOM 3909 O O . GLU C 2 130 ? 122.504 84.837 -13.686 1.00 109.95 290 GLU C O 1
ATOM 3915 N N . ILE C 2 131 ? 123.972 83.154 -14.018 1.00 115.41 291 ILE C N 1
ATOM 3916 C CA . ILE C 2 131 ? 123.821 82.512 -12.710 1.00 109.77 291 ILE C CA 1
ATOM 3917 C C . ILE C 2 131 ? 125.184 82.323 -12.051 1.00 115.77 291 ILE C C 1
ATOM 3918 O O . ILE C 2 131 ? 126.159 81.993 -12.742 1.00 118.94 291 ILE C O 1
ATOM 3923 N N . PRO C 2 132 ? 125.302 82.505 -10.733 1.00 120.56 292 PRO C N 1
ATOM 3924 C CA . PRO C 2 132 ? 126.556 82.150 -10.056 1.00 126.57 292 PRO C CA 1
ATOM 3925 C C . PRO C 2 132 ? 126.859 80.663 -10.185 1.00 128.11 292 PRO C C 1
ATOM 3926 O O . PRO C 2 132 ? 125.956 79.835 -10.325 1.00 126.63 292 PRO C O 1
ATOM 3930 N N . ARG C 2 133 ? 128.157 80.342 -10.114 1.00 132.04 293 ARG C N 1
ATOM 3931 C CA . ARG C 2 133 ? 128.654 78.996 -10.408 1.00 131.48 293 ARG C CA 1
ATOM 3932 C C . ARG C 2 133 ? 127.855 77.909 -9.697 1.00 126.09 293 ARG C C 1
ATOM 3933 O O . ARG C 2 133 ? 127.383 76.954 -10.324 1.00 122.28 293 ARG C O 1
ATOM 3941 N N . GLU C 2 134 ? 127.704 78.035 -8.381 1.00 125.41 294 GLU C N 1
ATOM 3942 C CA . GLU C 2 134 ? 127.110 76.971 -7.584 1.00 122.76 294 GLU C CA 1
ATOM 3943 C C . GLU C 2 134 ? 125.821 77.438 -6.9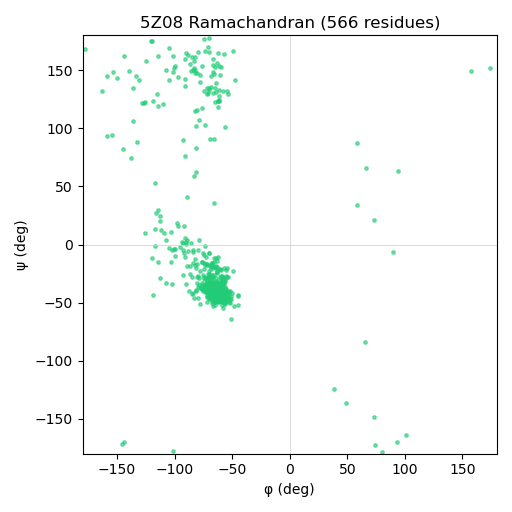27 1.00 115.19 294 GLU C C 1
ATOM 3944 O O . GLU C 2 134 ? 125.666 77.315 -5.707 1.00 115.69 294 GLU C O 1
ATOM 3950 N N . SER C 2 135 ? 124.892 77.971 -7.716 1.00 107.76 295 SER C N 1
ATOM 3951 C CA . SER C 2 135 ? 123.649 78.496 -7.164 1.00 103.78 295 SER C CA 1
ATOM 3952 C C . SER C 2 135 ? 122.673 77.352 -6.903 1.00 91.38 295 SER C C 1
ATOM 3953 O O . SER C 2 135 ? 122.234 76.672 -7.837 1.00 86.44 295 SER C O 1
ATOM 3956 N N . ALA C 2 136 ? 122.336 77.138 -5.629 1.00 90.27 296 ALA C N 1
ATOM 3957 C CA . ALA C 2 136 ? 121.413 76.066 -5.281 1.00 85.90 296 ALA C CA 1
ATOM 3958 C C . ALA C 2 136 ? 120.010 76.344 -5.800 1.00 84.72 296 ALA C C 1
ATOM 3959 O O . ALA C 2 136 ? 119.251 75.401 -6.066 1.00 82.70 296 ALA C O 1
ATOM 3961 N N . ALA C 2 137 ? 119.646 77.622 -5.940 1.00 82.35 297 ALA C N 1
ATOM 3962 C CA . ALA C 2 137 ? 118.331 77.966 -6.473 1.00 76.29 297 ALA C CA 1
ATOM 3963 C C . ALA C 2 137 ? 118.129 77.355 -7.849 1.00 76.91 297 ALA C C 1
ATOM 3964 O O . ALA C 2 137 ? 117.108 76.710 -8.113 1.00 73.32 297 ALA C O 1
ATOM 3966 N N . ALA C 2 138 ? 119.113 77.541 -8.735 1.00 80.10 298 ALA C N 1
ATOM 3967 C CA . ALA C 2 138 ? 119.023 77.025 -10.093 1.00 69.96 298 ALA C CA 1
ATOM 3968 C C . ALA C 2 138 ? 118.951 75.506 -10.101 1.00 74.00 298 ALA C C 1
ATOM 3969 O O . ALA C 2 138 ? 118.126 74.920 -10.809 1.00 75.02 298 ALA C O 1
ATOM 3971 N N . ARG C 2 139 ? 119.817 74.849 -9.324 1.00 74.77 299 ARG C N 1
ATOM 3972 C CA . ARG C 2 139 ? 119.750 73.396 -9.201 1.00 72.15 299 ARG C CA 1
ATOM 3973 C C . ARG C 2 139 ? 118.344 72.939 -8.813 1.00 74.77 299 ARG C C 1
ATOM 3974 O O . ARG C 2 139 ? 117.771 72.046 -9.447 1.00 74.44 299 ARG C O 1
ATOM 3982 N N . PHE C 2 140 ? 117.759 73.556 -7.781 1.00 74.57 300 PHE C N 1
ATOM 3983 C CA . PHE C 2 140 ? 116.407 73.171 -7.389 1.00 70.01 300 PHE C CA 1
ATOM 3984 C C . PHE C 2 140 ? 115.402 73.425 -8.508 1.00 67.98 300 PHE C C 1
ATOM 3985 O O . PHE C 2 140 ? 114.500 72.615 -8.735 1.00 60.87 300 PHE C O 1
ATOM 3993 N N . LEU C 2 141 ? 115.519 74.561 -9.195 1.00 69.55 301 LEU C N 1
ATOM 3994 C CA . LEU C 2 141 ? 114.569 74.865 -10.258 1.00 69.97 301 LEU C CA 1
ATOM 3995 C C . LEU C 2 141 ? 114.721 73.909 -11.431 1.00 72.00 301 LEU C C 1
ATOM 3996 O O . LEU C 2 141 ? 113.731 73.570 -12.093 1.00 70.70 301 LEU C O 1
ATOM 4001 N N . VAL C 2 142 ? 115.945 73.464 -11.702 1.00 70.86 302 VAL C N 1
ATOM 4002 C CA . VAL C 2 142 ? 116.158 72.516 -12.786 1.00 63.59 302 VAL C CA 1
ATOM 4003 C C . VAL C 2 142 ? 115.714 71.121 -12.366 1.00 60.55 302 VAL C C 1
ATOM 4004 O O . VAL C 2 142 ? 115.143 70.376 -13.166 1.00 58.81 302 VAL C O 1
ATOM 4008 N N . ARG C 2 143 ? 115.941 70.753 -11.103 1.00 61.55 303 ARG C N 1
ATOM 4009 C CA . ARG C 2 143 ? 115.471 69.456 -10.628 1.00 68.61 303 ARG C CA 1
ATOM 4010 C C . ARG C 2 143 ? 113.947 69.408 -10.532 1.00 66.13 303 ARG C C 1
ATOM 4011 O O . ARG C 2 143 ? 113.355 68.355 -10.773 1.00 58.19 303 ARG C O 1
ATOM 4019 N N . SER C 2 144 ? 113.299 70.529 -10.199 1.00 62.21 304 SER C N 1
ATOM 4020 C CA . SER C 2 144 ? 111.840 70.609 -10.198 1.00 62.41 304 SER C CA 1
ATOM 4021 C C . SER C 2 144 ? 111.235 70.779 -11.593 1.00 60.97 304 SER C C 1
ATOM 4022 O O . SER C 2 144 ? 110.016 70.954 -11.691 1.00 62.06 304 SER C O 1
ATOM 4025 N N . LYS C 2 145 ? 112.049 70.760 -12.655 1.00 60.17 305 LYS C N 1
ATOM 4026 C CA . LYS C 2 145 ? 111.587 70.910 -14.046 1.00 67.64 305 LYS C CA 1
ATOM 4027 C C . LYS C 2 145 ? 110.847 72.229 -14.286 1.00 69.95 305 LYS C C 1
ATOM 4028 O O . LYS C 2 145 ? 109.905 72.288 -15.081 1.00 70.88 305 LYS C O 1
ATOM 4034 N N . VAL C 2 146 ? 111.256 73.302 -13.610 1.00 67.96 306 VAL C N 1
ATOM 4035 C CA . VAL C 2 146 ? 110.731 74.626 -13.923 1.00 69.26 306 VAL C CA 1
ATOM 4036 C C . VAL C 2 146 ? 111.726 75.461 -14.727 1.00 71.77 306 VAL C C 1
ATOM 4037 O O . VAL C 2 146 ? 111.330 76.484 -15.305 1.00 75.45 306 VAL C O 1
ATOM 4041 N N . ALA C 2 147 ? 112.997 75.060 -14.780 1.00 69.89 307 ALA C N 1
ATOM 4042 C CA . ALA C 2 147 ? 114.015 75.777 -15.535 1.00 70.14 307 ALA C CA 1
ATOM 4043 C C . ALA C 2 147 ? 114.986 74.777 -16.154 1.00 71.53 307 ALA C C 1
ATOM 4044 O O . ALA C 2 147 ? 115.058 73.616 -15.739 1.00 68.50 307 ALA C O 1
ATOM 4046 N N . MET C 2 148 ? 115.738 75.239 -17.160 1.00 71.98 308 MET C N 1
ATOM 4047 C CA . MET C 2 148 ? 116.702 74.399 -17.869 1.00 75.57 308 MET C CA 1
ATOM 4048 C C . MET C 2 148 ? 117.998 75.165 -18.078 1.00 80.20 308 MET C C 1
ATOM 4049 O O . MET C 2 148 ? 117.971 76.328 -18.492 1.00 84.45 308 MET C O 1
ATOM 4054 N N . PHE C 2 149 ? 119.126 74.513 -17.802 1.00 79.75 309 PHE C N 1
ATOM 4055 C CA . PHE C 2 149 ? 120.416 75.092 -18.146 1.00 84.02 309 PHE C CA 1
ATOM 4056 C C . PHE C 2 149 ? 120.583 75.165 -19.660 1.00 81.51 309 PHE C C 1
ATOM 4057 O O . PHE C 2 149 ? 119.924 74.453 -20.422 1.00 75.48 309 PHE C O 1
ATOM 4065 N N . HIS C 2 150 ? 121.484 76.028 -20.090 1.00 89.81 310 HIS C N 1
ATOM 4066 C CA . HIS C 2 150 ? 121.905 76.001 -21.484 1.00 101.41 310 HIS C CA 1
ATOM 4067 C C . HIS C 2 150 ? 122.759 74.759 -21.712 1.00 102.06 310 HIS C C 1
ATOM 4068 O O . HIS C 2 150 ? 123.607 74.437 -20.873 1.00 106.67 310 HIS C O 1
ATOM 4075 N N . PRO C 2 151 ? 122.533 74.011 -22.792 1.00 100.18 311 PRO C N 1
ATOM 4076 C CA . PRO C 2 151 ? 123.370 72.823 -23.040 1.00 101.98 311 PRO C CA 1
ATOM 4077 C C . PRO C 2 151 ? 124.857 73.127 -23.133 1.00 106.51 311 PRO C C 1
ATOM 4078 O O . PRO C 2 151 ? 125.671 72.379 -22.578 1.00 106.33 311 PRO C O 1
ATOM 4082 N N . ASN C 2 152 ? 125.237 74.217 -23.805 1.00 113.43 312 ASN C N 1
ATOM 4083 C CA . ASN C 2 152 ? 126.654 74.481 -24.048 1.00 121.75 312 ASN C CA 1
ATOM 4084 C C . ASN C 2 152 ? 127.386 74.925 -22.785 1.00 128.53 312 ASN C C 1
ATOM 4085 O O . ASN C 2 152 ? 128.596 74.695 -22.665 1.00 129.79 312 ASN C O 1
ATOM 4090 N N . ASP C 2 153 ? 126.686 75.566 -21.846 1.00 130.15 313 ASP C N 1
ATOM 4091 C CA . ASP C 2 153 ? 127.292 75.989 -20.589 1.00 136.25 313 ASP C CA 1
ATOM 4092 C C . ASP C 2 153 ? 126.198 76.188 -19.547 1.00 127.80 313 ASP C C 1
ATOM 4093 O O . ASP C 2 153 ? 125.097 76.643 -19.869 1.00 124.58 313 ASP C O 1
ATOM 4098 N N . ALA C 2 154 ? 126.516 75.859 -18.294 1.00 122.34 314 ALA C N 1
ATOM 4099 C CA . ALA C 2 154 ? 125.515 75.745 -17.244 1.00 111.07 314 ALA C CA 1
ATOM 4100 C C . ALA C 2 154 ? 125.412 76.992 -16.370 1.00 110.21 314 ALA C C 1
ATOM 4101 O O . ALA C 2 154 ? 124.877 76.913 -15.259 1.00 105.31 314 ALA C O 1
ATOM 4103 N N . ARG C 2 155 ? 125.906 78.139 -16.839 1.00 115.25 315 ARG C N 1
ATOM 4104 C CA . ARG C 2 155 ? 125.790 79.378 -16.077 1.00 119.46 315 ARG C CA 1
ATOM 4105 C C . ARG C 2 155 ? 124.700 80.298 -16.599 1.00 119.15 315 ARG C C 1
ATOM 4106 O O . ARG C 2 155 ? 124.455 81.350 -15.997 1.00 119.99 315 ARG C O 1
ATOM 4114 N N . ARG C 2 156 ? 124.057 79.939 -17.702 1.00 119.52 316 ARG C N 1
ATOM 4115 C CA . ARG C 2 156 ? 122.822 80.583 -18.107 1.00 115.22 316 ARG C CA 1
ATOM 4116 C C . ARG C 2 156 ? 121.679 79.581 -18.047 1.00 104.69 316 ARG C C 1
ATOM 4117 O O . ARG C 2 156 ? 121.882 78.363 -18.017 1.00 99.69 316 ARG C O 1
ATOM 4125 N N . LEU C 2 157 ? 120.463 80.114 -18.026 1.00 101.04 317 LEU C N 1
ATOM 4126 C CA . LEU C 2 157 ? 119.347 79.361 -17.474 1.00 96.45 317 LEU C CA 1
ATOM 4127 C C . LEU C 2 157 ? 118.047 79.998 -17.946 1.00 97.13 317 LEU C C 1
ATOM 4128 O O . LEU C 2 157 ? 117.904 81.223 -17.885 1.00 103.00 317 LEU C O 1
ATOM 4133 N N . ARG C 2 158 ? 117.121 79.171 -18.441 1.00 91.85 318 ARG C N 1
ATOM 4134 C CA . ARG C 2 158 ? 115.839 79.620 -18.967 1.00 86.52 318 ARG C CA 1
ATOM 4135 C C . ARG C 2 158 ? 114.700 78.906 -18.251 1.00 84.07 318 ARG C C 1
ATOM 4136 O O . ARG C 2 158 ? 114.876 77.823 -17.686 1.00 83.22 318 ARG C O 1
ATOM 4144 N N . LEU C 2 159 ? 113.524 79.529 -18.287 1.00 81.90 319 LEU C N 1
ATOM 4145 C CA . LEU C 2 159 ? 112.316 78.859 -17.841 1.00 81.46 319 LEU C CA 1
ATOM 4146 C C . LEU C 2 159 ? 111.752 77.998 -18.970 1.00 83.88 319 LEU C C 1
ATOM 4147 O O . LEU C 2 159 ? 112.032 78.212 -20.154 1.00 86.82 319 LEU C O 1
ATOM 4152 N N . VAL C 2 160 ? 110.944 77.011 -18.566 1.00 82.45 320 VAL C N 1
ATOM 4153 C CA . VAL C 2 160 ? 110.508 75.911 -19.420 1.00 83.30 320 VAL C CA 1
ATOM 4154 C C . VAL C 2 160 ? 109.451 76.344 -20.433 1.00 90.80 320 VAL C C 1
ATOM 4155 O O . VAL C 2 160 ? 109.148 75.591 -21.373 1.00 98.03 320 VAL C O 1
ATOM 4159 N N . ASP C 2 161 ? 108.932 77.564 -20.313 1.00 88.10 321 ASP C N 1
ATOM 4160 C CA . ASP C 2 161 ? 107.911 78.117 -21.207 1.00 85.95 321 ASP C CA 1
ATOM 4161 C C . ASP C 2 161 ? 106.593 77.360 -21.054 1.00 78.57 321 ASP C C 1
ATOM 4162 O O . ASP C 2 161 ? 106.130 76.676 -21.964 1.00 73.38 321 ASP C O 1
ATOM 4167 N N . PHE C 2 162 ? 105.997 77.492 -19.862 1.00 81.14 322 PHE C N 1
ATOM 4168 C CA . PHE C 2 162 ? 104.667 76.931 -19.633 1.00 82.72 322 PHE C CA 1
ATOM 4169 C C . PHE C 2 162 ? 103.592 77.734 -20.355 1.00 90.42 322 PHE C C 1
ATOM 4170 O O . PHE C 2 162 ? 102.552 77.180 -20.737 1.00 93.02 322 PHE C O 1
ATOM 4178 N N . GLY C 2 163 ? 103.830 79.034 -20.554 1.00 96.25 323 GLY C N 1
ATOM 4179 C CA . GLY C 2 163 ? 102.804 79.903 -21.104 1.00 102.46 323 GLY C CA 1
ATOM 4180 C C . GLY C 2 163 ? 102.517 79.663 -22.572 1.00 102.79 323 GLY C C 1
ATOM 4181 O O . GLY C 2 163 ? 101.378 79.834 -23.017 1.00 106.36 323 GLY C O 1
ATOM 4182 N N . ARG C 2 164 ? 103.535 79.278 -23.340 1.00 101.75 324 ARG C N 1
ATOM 4183 C CA . ARG C 2 164 ? 103.363 79.031 -24.765 1.00 102.54 324 ARG C CA 1
ATOM 4184 C C . ARG C 2 164 ? 102.374 77.895 -24.987 1.00 105.84 324 ARG C C 1
ATOM 4185 O O . ARG C 2 164 ? 102.506 76.813 -24.407 1.00 105.58 324 ARG C O 1
ATOM 4193 N N . ASP C 2 165 ? 101.370 78.150 -25.817 1.00 110.97 325 ASP C N 1
ATOM 4194 C CA . ASP C 2 165 ? 100.399 77.135 -26.187 1.00 117.92 325 ASP C CA 1
ATOM 4195 C C . ASP C 2 165 ? 100.086 77.289 -27.668 1.00 119.31 325 ASP C C 1
ATOM 4196 O O . ASP C 2 165 ? 100.133 78.393 -28.214 1.00 122.72 325 ASP C O 1
ATOM 4201 N N . LEU C 2 166 ? 99.768 76.166 -28.311 1.00 114.51 326 LEU C N 1
ATOM 4202 C CA . LEU C 2 166 ? 99.556 76.157 -29.755 1.00 115.09 326 LEU C CA 1
ATOM 4203 C C . LEU C 2 166 ? 98.264 76.884 -30.142 1.00 126.25 326 LEU C C 1
ATOM 4204 O O . LEU C 2 166 ? 98.189 77.517 -31.205 1.00 125.04 326 LEU C O 1
ATOM 4209 N N . ASP C 2 167 ? 97.241 76.811 -29.281 1.00 135.12 327 ASP C N 1
ATOM 4210 C CA . ASP C 2 167 ? 95.922 77.392 -29.517 1.00 150.29 327 ASP C CA 1
ATOM 4211 C C . ASP C 2 167 ? 95.635 78.500 -28.488 1.00 158.14 327 ASP C C 1
ATOM 4212 O O . ASP C 2 167 ? 94.488 78.815 -28.173 1.00 163.56 327 ASP C O 1
ATOM 4217 N N . ASP C 2 168 ? 96.694 79.132 -27.975 1.00 159.05 328 ASP C N 1
ATOM 4218 C CA . ASP C 2 168 ? 96.532 80.123 -26.904 1.00 159.43 328 ASP C CA 1
ATOM 4219 C C . ASP C 2 168 ? 95.792 81.331 -27.420 1.00 168.01 328 ASP C C 1
ATOM 4220 O O . ASP C 2 168 ? 94.574 81.415 -27.291 1.00 172.84 328 ASP C O 1
ATOM 4225 N N . HIS D 3 1 ? 94.087 95.000 -30.738 1.00 123.48 184 HIS D N 1
ATOM 4226 C CA . HIS D 3 1 ? 93.278 95.368 -29.580 1.00 123.40 184 HIS D CA 1
ATOM 4227 C C . HIS D 3 1 ? 93.333 94.319 -28.458 1.00 127.62 184 HIS D C 1
ATOM 4228 O O . HIS D 3 1 ? 93.372 94.669 -27.273 1.00 128.58 184 HIS D O 1
ATOM 4235 N N . GLU D 3 2 ? 93.317 93.045 -28.840 1.00 130.00 185 GLU D N 1
ATOM 4236 C CA . GLU D 3 2 ? 93.097 91.983 -27.871 1.00 129.54 185 GLU D CA 1
ATOM 4237 C C . GLU D 3 2 ? 94.395 91.290 -27.434 1.00 130.18 185 GLU D C 1
ATOM 4238 O O . GLU D 3 2 ? 94.371 90.460 -26.516 1.00 128.33 185 GLU D O 1
ATOM 4244 N N . ALA D 3 3 ? 95.542 91.660 -28.011 1.00 134.72 186 ALA D N 1
ATOM 4245 C CA . ALA D 3 3 ? 96.823 91.093 -27.587 1.00 134.68 186 ALA D CA 1
ATOM 4246 C C . ALA D 3 3 ? 97.095 91.295 -26.097 1.00 132.84 186 ALA D C 1
ATOM 4247 O O . ALA D 3 3 ? 97.931 90.584 -25.520 1.00 129.74 186 ALA D O 1
ATOM 4249 N N . GLU D 3 4 ? 96.416 92.256 -25.469 1.00 134.74 187 GLU D N 1
ATOM 4250 C CA . GLU D 3 4 ? 96.600 92.508 -24.045 1.00 131.36 187 GLU D CA 1
ATOM 4251 C C . GLU D 3 4 ? 95.975 91.402 -23.200 1.00 132.46 187 GLU D C 1
ATOM 4252 O O . GLU D 3 4 ? 96.571 90.947 -22.217 1.00 130.02 187 GLU D O 1
ATOM 4258 N N . MET D 3 5 ? 94.760 90.976 -23.559 1.00 136.32 188 MET D N 1
ATOM 4259 C CA . MET D 3 5 ? 94.068 89.914 -22.835 1.00 136.83 188 MET D CA 1
ATOM 4260 C C . MET D 3 5 ? 94.956 88.688 -22.663 1.00 131.83 188 MET D C 1
ATOM 4261 O O . MET D 3 5 ? 95.311 88.311 -21.540 1.00 131.00 188 MET D O 1
ATOM 4266 N N . LYS D 3 6 ? 95.328 88.055 -23.774 1.00 126.66 189 LYS D N 1
ATOM 4267 C CA . LYS D 3 6 ? 96.063 86.805 -23.699 1.00 114.92 189 LYS D CA 1
ATOM 4268 C C . LYS D 3 6 ? 97.473 87.005 -23.165 1.00 107.40 189 LYS D C 1
ATOM 4269 O O . LYS D 3 6 ? 98.090 86.036 -22.719 1.00 106.29 189 LYS D O 1
ATOM 4275 N N . SER D 3 7 ? 97.991 88.236 -23.191 1.00 106.37 190 SER D N 1
ATOM 4276 C CA . SER D 3 7 ? 99.273 88.507 -22.546 1.00 103.61 190 SER D CA 1
ATOM 4277 C C . SER D 3 7 ? 99.147 88.394 -21.031 1.00 103.45 190 SER D C 1
ATOM 4278 O O . SER D 3 7 ? 99.983 87.763 -20.370 1.00 97.51 190 SER D O 1
ATOM 4281 N N . ASN D 3 8 ? 98.097 88.993 -20.465 1.00 109.79 191 ASN D N 1
ATOM 4282 C CA . ASN D 3 8 ? 97.809 88.798 -19.049 1.00 114.63 191 ASN D CA 1
ATOM 4283 C C . ASN D 3 8 ? 97.433 87.350 -18.759 1.00 117.97 191 ASN D C 1
ATOM 4284 O O . ASN D 3 8 ? 97.888 86.775 -17.764 1.00 116.67 191 ASN D O 1
ATOM 4289 N N . ARG D 3 9 ? 96.613 86.740 -19.623 1.00 121.45 192 ARG D N 1
ATOM 4290 C CA . ARG D 3 9 ? 96.211 85.355 -19.400 1.00 122.27 192 ARG D CA 1
ATOM 4291 C C . ARG D 3 9 ? 97.400 84.408 -19.513 1.00 121.09 192 ARG D C 1
ATOM 4292 O O . ARG D 3 9 ? 97.498 83.433 -18.759 1.00 121.20 192 ARG D O 1
ATOM 4300 N N . ARG D 3 10 ? 98.317 84.671 -20.449 1.00 117.90 193 ARG D N 1
ATOM 4301 C CA . ARG D 3 10 ? 99.527 83.853 -20.516 1.00 111.01 193 ARG D CA 1
ATOM 4302 C C . ARG D 3 10 ? 100.389 84.041 -19.276 1.00 101.98 193 ARG D C 1
ATOM 4303 O O . ARG D 3 10 ? 100.914 83.061 -18.735 1.00 101.49 193 ARG D O 1
ATOM 4311 N N . ARG D 3 11 ? 100.524 85.286 -18.792 1.00 98.59 194 ARG D N 1
ATOM 4312 C CA . ARG D 3 11 ? 101.342 85.543 -17.607 1.00 90.95 194 ARG D CA 1
ATOM 4313 C C . ARG D 3 11 ? 100.892 84.702 -16.412 1.00 86.93 194 ARG D C 1
ATOM 4314 O O . ARG D 3 11 ? 101.718 84.304 -15.577 1.00 77.95 194 ARG D O 1
ATOM 4322 N N . TRP D 3 12 ? 99.595 84.394 -16.328 1.00 87.83 195 TRP D N 1
ATOM 4323 C CA . TRP D 3 12 ? 99.134 83.476 -15.296 1.00 87.59 195 TRP D CA 1
ATOM 4324 C C . TRP D 3 12 ? 99.564 82.045 -15.604 1.00 87.58 195 TRP D C 1
ATOM 4325 O O . TRP D 3 12 ? 99.943 81.300 -14.692 1.00 84.75 195 TRP D O 1
ATOM 4336 N N . ARG D 3 13 ? 99.506 81.643 -16.882 1.00 89.40 196 ARG D N 1
ATOM 4337 C CA . ARG D 3 13 ? 99.951 80.306 -17.274 1.00 90.54 196 ARG D CA 1
ATOM 4338 C C . ARG D 3 13 ? 101.384 80.042 -16.829 1.00 87.10 196 ARG D C 1
ATOM 4339 O O . ARG D 3 13 ? 101.706 78.934 -16.380 1.00 84.16 196 ARG D O 1
ATOM 4347 N N . ILE D 3 14 ? 102.267 81.040 -16.962 1.00 83.80 197 ILE D N 1
ATOM 4348 C CA . ILE D 3 14 ? 103.657 80.834 -16.566 1.00 80.45 197 ILE D CA 1
ATOM 4349 C C . ILE D 3 14 ? 103.773 80.703 -15.049 1.00 78.19 197 ILE D C 1
ATOM 4350 O O . ILE D 3 14 ? 104.514 79.850 -14.542 1.00 78.87 197 ILE D O 1
ATOM 4355 N N . MET D 3 15 ? 103.059 81.544 -14.299 1.00 76.13 198 MET D N 1
ATOM 4356 C CA . MET D 3 15 ? 103.164 81.466 -12.847 1.00 77.72 198 MET D CA 1
ATOM 4357 C C . MET D 3 15 ? 102.594 80.159 -12.327 1.00 74.76 198 MET D C 1
ATOM 4358 O O . MET D 3 15 ? 103.202 79.510 -11.471 1.00 81.32 198 MET D O 1
ATOM 4363 N N . LYS D 3 16 ? 101.434 79.750 -12.837 1.00 69.42 199 LYS D N 1
ATOM 4364 C CA . LYS D 3 16 ? 100.817 78.526 -12.344 1.00 67.62 199 LYS D CA 1
ATOM 4365 C C . LYS D 3 16 ? 101.671 77.308 -12.673 1.00 68.30 199 LYS D C 1
ATOM 4366 O O . LYS D 3 16 ? 101.832 76.410 -11.837 1.00 65.59 199 LYS D O 1
ATOM 4372 N N . GLY D 3 17 ? 102.249 77.269 -13.874 1.00 70.14 200 GLY D N 1
ATOM 4373 C CA . GLY D 3 17 ? 103.130 76.164 -14.220 1.00 64.74 200 GLY D CA 1
ATOM 4374 C C . GLY D 3 17 ? 104.353 76.091 -13.325 1.00 63.20 200 GLY D C 1
ATOM 4375 O O . GLY D 3 17 ? 104.733 75.012 -12.862 1.00 64.28 200 GLY D O 1
ATOM 4376 N N . ALA D 3 18 ? 104.972 77.242 -13.050 1.00 58.52 201 ALA D N 1
ATOM 4377 C CA . ALA D 3 18 ? 106.174 77.255 -12.232 1.00 62.90 201 ALA D CA 1
ATOM 4378 C C . ALA D 3 18 ? 105.851 77.072 -10.750 1.00 67.90 201 ALA D C 1
ATOM 4379 O O . ALA D 3 18 ? 106.596 76.399 -10.026 1.00 66.08 201 ALA D O 1
ATOM 4381 N N . ALA D 3 19 ? 104.752 77.665 -10.279 1.00 67.24 202 ALA D N 1
ATOM 4382 C CA . ALA D 3 19 ? 104.401 77.528 -8.871 1.00 67.96 202 ALA D CA 1
ATOM 4383 C C . ALA D 3 19 ? 104.040 76.088 -8.540 1.00 66.13 202 ALA D C 1
ATOM 4384 O O . ALA D 3 19 ? 104.438 75.563 -7.494 1.00 65.93 202 ALA D O 1
ATOM 4386 N N . SER D 3 20 ? 103.305 75.431 -9.435 1.00 63.25 203 SER D N 1
ATOM 4387 C CA . SER D 3 20 ? 102.900 74.051 -9.208 1.00 59.62 203 SER D CA 1
ATOM 4388 C C . SER D 3 20 ? 104.104 73.119 -9.184 1.00 59.42 203 SER D C 1
ATOM 4389 O O . SER D 3 20 ? 104.239 72.291 -8.275 1.00 60.80 203 SER D O 1
ATOM 4392 N N . ALA D 3 21 ? 104.984 73.220 -10.187 1.00 54.23 204 ALA D N 1
ATOM 4393 C CA . ALA D 3 21 ? 106.177 72.378 -10.193 1.00 53.03 204 ALA D CA 1
ATOM 4394 C C . ALA D 3 21 ? 107.103 72.683 -9.005 1.00 59.68 204 ALA D C 1
ATOM 4395 O O . ALA D 3 21 ? 107.797 71.785 -8.515 1.00 56.05 204 ALA D O 1
ATOM 4397 N N . ILE D 3 22 ? 107.106 73.921 -8.502 1.00 59.78 205 ILE D N 1
ATOM 4398 C CA . ILE D 3 22 ? 107.967 74.256 -7.368 1.00 59.78 205 ILE D CA 1
ATOM 4399 C C . ILE D 3 22 ? 107.446 73.615 -6.080 1.00 64.06 205 ILE D C 1
ATOM 4400 O O . ILE D 3 22 ? 108.219 73.054 -5.289 1.00 57.76 205 ILE D O 1
ATOM 4405 N N . VAL D 3 23 ? 106.136 73.699 -5.838 1.00 60.16 206 VAL D N 1
ATOM 4406 C CA . VAL D 3 23 ? 105.580 73.107 -4.628 1.00 58.04 206 VAL D CA 1
ATOM 4407 C C . VAL D 3 23 ? 105.625 71.584 -4.709 1.00 59.54 206 VAL D C 1
ATOM 4408 O O . VAL D 3 23 ? 106.029 70.907 -3.751 1.00 59.91 206 VAL D O 1
ATOM 4412 N N . ALA D 3 24 ? 105.233 71.018 -5.856 1.00 58.96 207 ALA D N 1
ATOM 4413 C CA . ALA D 3 24 ? 105.297 69.566 -6.025 1.00 58.61 207 ALA D CA 1
ATOM 4414 C C . ALA D 3 24 ? 106.736 69.057 -6.012 1.00 59.08 207 ALA D C 1
ATOM 4415 O O . ALA D 3 24 ? 106.983 67.904 -5.643 1.00 64.48 207 ALA D O 1
ATOM 4417 N N . GLY D 3 25 ? 107.696 69.894 -6.395 1.00 55.03 208 GLY D N 1
ATOM 4418 C CA . GLY D 3 25 ? 109.092 69.519 -6.340 1.00 54.04 208 GLY D CA 1
ATOM 4419 C C . GLY D 3 25 ? 109.760 69.711 -4.996 1.00 63.19 208 GLY D C 1
ATOM 4420 O O . GLY D 3 25 ? 110.912 69.306 -4.815 1.00 70.73 208 GLY D O 1
ATOM 4421 N N . SER D 3 26 ? 109.083 70.315 -4.026 1.00 58.54 209 SER D N 1
ATOM 4422 C CA . SER D 3 26 ? 109.767 70.569 -2.767 1.00 63.07 209 SER D CA 1
ATOM 4423 C C . SER D 3 26 ? 109.811 69.343 -1.875 1.00 59.64 209 SER D C 1
ATOM 4424 O O . SER D 3 26 ? 110.619 69.310 -0.944 1.00 66.00 209 SER D O 1
ATOM 4427 N N . GLY D 3 27 ? 108.974 68.339 -2.141 1.00 51.49 210 GLY D N 1
ATOM 4428 C CA . GLY D 3 27 ? 108.843 67.194 -1.262 1.00 56.65 210 GLY D CA 1
ATOM 4429 C C . GLY D 3 27 ? 107.797 67.332 -0.173 1.00 55.18 210 GLY D C 1
ATOM 4430 O O . GLY D 3 27 ? 107.532 66.352 0.538 1.00 59.06 210 GLY D O 1
ATOM 4431 N N . ILE D 3 28 ? 107.189 68.507 -0.028 1.00 56.55 211 ILE D N 1
ATOM 4432 C CA . ILE D 3 28 ? 106.220 68.760 1.034 1.00 62.27 211 ILE D CA 1
ATOM 4433 C C . ILE D 3 28 ? 104.875 68.147 0.669 1.00 62.19 211 ILE D C 1
ATOM 4434 O O . ILE D 3 28 ? 104.477 68.098 -0.507 1.00 54.24 211 ILE D O 1
ATOM 4439 N N . ASP D 3 29 ? 104.165 67.666 1.692 1.00 59.40 212 ASP D N 1
ATOM 4440 C CA . ASP D 3 29 ? 102.819 67.138 1.504 1.00 51.67 212 ASP D CA 1
ATOM 4441 C C . ASP D 3 29 ? 101.893 68.272 1.071 1.00 51.98 212 ASP D C 1
ATOM 4442 O O . ASP D 3 29 ? 101.312 68.955 1.915 1.00 57.92 212 ASP D O 1
ATOM 4447 N N . TRP D 3 30 ? 101.745 68.494 -0.236 1.00 53.56 213 TRP D N 1
ATOM 4448 C CA . TRP D 3 30 ? 100.909 69.605 -0.680 1.00 56.89 213 TRP D CA 1
ATOM 4449 C C . TRP D 3 30 ? 99.431 69.248 -0.745 1.00 60.26 213 TRP D C 1
ATOM 4450 O O . TRP D 3 30 ? 98.608 70.130 -1.016 1.00 61.88 213 TRP D O 1
ATOM 4461 N N . VAL D 3 31 ? 99.085 67.985 -0.493 1.00 57.65 214 VAL D N 1
ATOM 4462 C CA . VAL D 3 31 ? 97.709 67.519 -0.623 1.00 56.90 214 VAL D CA 1
ATOM 4463 C C . VAL D 3 31 ? 96.893 67.881 0.609 1.00 61.33 214 VAL D C 1
ATOM 4464 O O . VAL D 3 31 ? 95.714 68.252 0.500 1.00 62.24 214 VAL D O 1
ATOM 4468 N N . ARG D 3 32 ? 97.496 67.770 1.799 1.00 57.83 215 ARG D N 1
ATOM 4469 C CA . ARG D 3 32 ? 96.760 67.938 3.038 1.00 64.09 215 ARG D CA 1
ATOM 4470 C C . ARG D 3 32 ? 96.897 69.339 3.616 1.00 65.51 215 ARG D C 1
ATOM 4471 O O . ARG D 3 32 ? 96.567 69.538 4.780 1.00 62.91 215 ARG D O 1
ATOM 4479 N N . ASP D 3 33 ? 97.350 70.316 2.826 1.00 69.33 216 ASP D N 1
ATOM 4480 C CA . ASP D 3 33 ? 97.271 71.726 3.202 1.00 72.16 216 ASP D CA 1
ATOM 4481 C C . ASP D 3 33 ? 96.564 72.483 2.089 1.00 66.50 216 ASP D C 1
ATOM 4482 O O . ASP D 3 33 ? 97.035 72.482 0.948 1.00 64.10 216 ASP D O 1
ATOM 4487 N N . GLU D 3 34 ? 95.460 73.152 2.435 1.00 67.34 217 GLU D N 1
ATOM 4488 C CA . GLU D 3 34 ? 94.648 73.845 1.440 1.00 72.09 217 GLU D CA 1
ATOM 4489 C C . GLU D 3 34 ? 95.461 74.892 0.684 1.00 70.32 217 GLU D C 1
ATOM 4490 O O . GLU D 3 34 ? 95.360 74.993 -0.545 1.00 71.07 217 GLU D O 1
ATOM 4496 N N . ARG D 3 35 ? 96.292 75.662 1.393 1.00 67.45 218 ARG D N 1
ATOM 4497 C CA . ARG D 3 35 ? 97.124 76.661 0.725 1.00 71.71 218 ARG D CA 1
ATOM 4498 C C . ARG D 3 35 ? 98.035 76.014 -0.316 1.00 68.06 218 ARG D C 1
ATOM 4499 O O . ARG D 3 35 ? 98.058 76.426 -1.486 1.00 65.82 218 ARG D O 1
ATOM 4507 N N . LEU D 3 36 ? 98.778 74.977 0.085 1.00 64.74 219 LEU D N 1
ATOM 4508 C CA . LEU D 3 36 ? 99.663 74.290 -0.855 1.00 60.26 219 LEU D CA 1
ATOM 4509 C C . LEU D 3 36 ? 98.885 73.621 -1.984 1.00 59.38 219 LEU D C 1
ATOM 4510 O O . LEU D 3 36 ? 99.368 73.557 -3.120 1.00 58.04 219 LEU D O 1
ATOM 4515 N N . ARG D 3 37 ? 97.688 73.110 -1.694 1.00 57.30 220 ARG D N 1
ATOM 4516 C CA . ARG D 3 37 ? 96.932 72.422 -2.727 1.00 58.73 220 ARG D CA 1
ATOM 4517 C C . ARG D 3 37 ? 96.454 73.398 -3.796 1.00 59.94 220 ARG D C 1
ATOM 4518 O O . ARG D 3 37 ? 96.522 73.094 -4.997 1.00 53.75 220 ARG D O 1
ATOM 4526 N N . ASP D 3 38 ? 95.985 74.581 -3.379 1.00 59.14 221 ASP D N 1
ATOM 4527 C CA . ASP D 3 38 ? 95.599 75.602 -4.345 1.00 62.61 221 ASP D CA 1
ATOM 4528 C C . ASP D 3 38 ? 96.781 76.017 -5.216 1.00 62.32 221 ASP D C 1
ATOM 4529 O O . ASP D 3 38 ? 96.610 76.291 -6.414 1.00 59.93 221 ASP D O 1
ATOM 4534 N N . LEU D 3 39 ? 97.987 76.043 -4.645 1.00 60.79 222 LEU D N 1
ATOM 4535 C CA . LEU D 3 39 ? 99.168 76.367 -5.435 1.00 59.81 222 LEU D CA 1
ATOM 4536 C C . LEU D 3 39 ? 99.410 75.327 -6.526 1.00 63.49 222 LEU D C 1
ATOM 4537 O O . LEU D 3 39 ? 99.805 75.675 -7.644 1.00 62.01 222 LEU D O 1
ATOM 4542 N N . VAL D 3 40 ? 99.186 74.048 -6.220 1.00 63.73 223 VAL D N 1
ATOM 4543 C CA . VAL D 3 40 ? 99.526 72.989 -7.163 1.00 56.13 223 VAL D CA 1
ATOM 4544 C C . VAL D 3 40 ? 98.424 72.804 -8.199 1.00 55.69 223 VAL D C 1
ATOM 4545 O O . VAL D 3 40 ? 98.708 72.698 -9.392 1.00 51.79 223 VAL D O 1
ATOM 4549 N N . LEU D 3 41 ? 97.161 72.763 -7.776 1.00 56.56 224 LEU D N 1
ATOM 4550 C CA . LEU D 3 41 ? 96.090 72.412 -8.708 1.00 57.47 224 LEU D CA 1
ATOM 4551 C C . LEU D 3 41 ? 95.907 73.483 -9.781 1.00 59.24 224 LEU D C 1
ATOM 4552 O O . LEU D 3 41 ? 95.790 74.676 -9.481 1.00 60.06 224 LEU D O 1
ATOM 4557 N N . ASP D 3 42 ? 95.863 73.047 -11.037 1.00 59.81 225 ASP D N 1
ATOM 4558 C CA . ASP D 3 42 ? 95.463 73.924 -12.128 1.00 61.64 225 ASP D CA 1
ATOM 4559 C C . ASP D 3 42 ? 93.958 74.214 -12.021 1.00 60.56 225 ASP D C 1
ATOM 4560 O O . ASP D 3 42 ? 93.246 73.612 -11.213 1.00 62.39 225 ASP D O 1
ATOM 4565 N N . LEU D 3 43 ? 93.461 75.161 -12.822 1.00 61.07 226 LEU D N 1
ATOM 4566 C CA . LEU D 3 43 ? 92.025 75.430 -12.804 1.00 66.56 226 LEU D CA 1
ATOM 4567 C C . LEU D 3 43 ? 91.262 74.347 -13.567 1.00 75.90 226 LEU D C 1
ATOM 4568 O O . LEU D 3 43 ? 91.797 73.741 -14.503 1.00 77.16 226 LEU D O 1
ATOM 4573 N N . PRO D 3 44 ? 89.981 74.119 -13.218 1.00 79.27 227 PRO D N 1
ATOM 4574 C CA . PRO D 3 44 ? 89.122 73.164 -13.931 1.00 82.11 227 PRO D CA 1
ATOM 4575 C C . PRO D 3 44 ? 88.868 73.563 -15.381 1.00 86.48 227 PRO D C 1
ATOM 4576 O O . PRO D 3 44 ? 87.710 73.844 -15.696 1.00 92.75 227 PRO D O 1
#

B-factor: mean 69.44, std 26.53, range [33.02, 172.84]

Organism: Chaetomium thermophilum (strain DSM 1495 / CBS 144.50 / IMI 039719) (NCBI:txid759272)

Secondary structure (DSSP, 8-state):
-HHHHHHHHHHHHTS-GGG-SS-SHHHHHHHHHHHHHH-B-HHHHHHHHHHHHS--S--HHHHHHHHTT--BSS-B-HHHHHHHHTT-SS-TTS--HHHHHHHHHHHHHHGGGBS-TTHHHHTHHHHHTTTT-GGGHHHHHHHHHHH--GGG--HHHHHHHHHHHHHTS--HHHHHHHHHHHHH---S-------S-HHHHHHHHHHHGGGG--/-HHHHHHHHHHHHTS-GGG-SS-SHHHHHHHHHHHHHH-B-HHHHHHHHHHHHS--S--HHHHHHHHHT-PBSS-B-HHHHHHHHHT-SSSTTS--HHHHHHHHHHHHHTGGGBS-THHHHHTHHHHHTTTT-TTTHHHHHHHHHHH--GGG--HHHHHHHHHHHHHTT--HHHHHHHHHHHHH-TTS----PPPS-HHHHHHHHHHHGGGG--/--HHHHHHHHHHHHHHHHHHIIIIIHHHHH--HHHHHHHHHHHHHHHHHHHHHHTT-GGG--EE--TT-HHHHHHHHTTSEEE-SS-TTEEEE--SS--TT-/--HHHHHHHHHHHHHHHHHHHHHHTTT---SS-HHHHHHHPPP-